Protein 2VD3 (pdb70)

CATH classification: 3.40.190.10 (+2 more: 3.40.190.10, 3.30.70.120)

Structure (mmCIF, N/CA/C/O backbone):
data_2VD3
#
_entry.id   2VD3
#
_cell.length_a   112.103
_cell.length_b   112.103
_cell.length_c   247.622
_cell.angle_alpha   90.00
_cell.angle_beta   90.00
_cell.angle_gamma   120.00
#
_symmetry.space_group_name_H-M   'H 3 2'
#
loop_
_entity.id
_entity.type
_entity.pdbx_description
1 polymer 'ATP PHOSPHORIBOSYLTRANSFERASE'
2 non-polymer HISTIDINE
3 non-polymer 'CHLORIDE ION'
4 non-polymer IMIDAZOLE
5 non-polymer 'MAGNESIUM ION'
6 non-polymer (4S)-2-METHYL-2,4-PENTANEDIOL
7 non-polymer (4R)-2-METHYLPENTANE-2,4-DIOL
8 water water
#
loop_
_atom_site.group_PDB
_atom_site.id
_atom_site.type_symbol
_atom_site.label_atom_id
_atom_site.label_alt_id
_atom_site.label_comp_id
_atom_site.label_asym_id
_atom_site.label_entity_id
_atom_site.label_seq_id
_atom_site.pdbx_PDB_ins_code
_atom_site.Cartn_x
_atom_site.Cartn_y
_atom_site.Cartn_z
_atom_site.occupancy
_atom_site.B_iso_or_equiv
_atom_site.auth_seq_id
_atom_site.auth_comp_id
_atom_site.auth_asym_id
_atom_site.auth_atom_id
_atom_site.pdbx_PDB_model_num
ATOM 1 N N . ALA A 1 1 ? 61.678 60.867 87.393 1.00 60.84 -1 ALA A N 1
ATOM 2 C CA . ALA A 1 1 ? 62.079 61.437 88.714 1.00 60.66 -1 ALA A CA 1
ATOM 3 C C . ALA A 1 1 ? 61.111 62.521 89.198 1.00 60.48 -1 ALA A C 1
ATOM 4 O O . ALA A 1 1 ? 60.428 62.341 90.219 1.00 60.57 -1 ALA A O 1
ATOM 6 N N . VAL A 1 2 ? 61.069 63.638 88.461 1.00 59.81 0 VAL A N 1
ATOM 7 C CA . VAL A 1 2 ? 60.326 64.850 88.844 1.00 59.12 0 VAL A CA 1
ATOM 8 C C . VAL A 1 2 ? 59.635 65.447 87.599 1.00 58.57 0 VAL A C 1
ATOM 9 O O . VAL A 1 2 ? 60.239 65.485 86.521 1.00 58.46 0 VAL A O 1
ATOM 13 N N . PRO A 1 3 ? 58.372 65.913 87.739 1.00 57.88 1 PRO A N 1
ATOM 14 C CA . PRO A 1 3 ? 57.604 66.301 86.557 1.00 57.18 1 PRO A CA 1
ATOM 15 C C . PRO A 1 3 ? 57.731 67.763 86.136 1.00 56.40 1 PRO A C 1
ATOM 16 O O . PRO A 1 3 ? 57.722 68.673 86.975 1.00 56.20 1 PRO A O 1
ATOM 20 N N . LYS A 1 4 ? 57.841 67.962 84.825 1.00 55.54 2 LYS A N 1
ATOM 21 C CA . LYS A 1 4 ? 57.816 69.282 84.210 1.00 54.61 2 LYS A CA 1
ATOM 22 C C . LYS A 1 4 ? 56.425 69.583 83.669 1.00 53.59 2 LYS A C 1
ATOM 23 O O . LYS A 1 4 ? 55.716 68.681 83.214 1.00 53.45 2 LYS A O 1
ATOM 29 N N . ILE A 1 5 ? 56.036 70.852 83.712 1.00 52.40 3 ILE A N 1
ATOM 30 C CA . ILE A 1 5 ? 54.820 71.276 83.027 1.00 51.19 3 ILE A CA 1
ATOM 31 C C . ILE A 1 5 ? 55.069 72.336 81.962 1.00 50.58 3 ILE A C 1
ATOM 32 O O . ILE A 1 5 ? 55.998 73.142 82.058 1.00 50.21 3 ILE A O 1
ATOM 37 N N . ARG A 1 6 ? 54.222 72.307 80.943 1.00 49.65 4 ARG A N 1
ATOM 38 C CA . ARG A 1 6 ? 54.270 73.260 79.863 1.00 48.99 4 ARG A CA 1
ATOM 39 C C . ARG A 1 6 ? 52.953 74.016 79.870 1.00 48.35 4 ARG A C 1
ATOM 40 O O . ARG A 1 6 ? 51.880 73.411 79.816 1.00 48.19 4 ARG A O 1
ATOM 48 N N . ILE A 1 7 ? 53.042 75.338 79.974 1.00 47.90 5 ILE A N 1
ATOM 49 C CA . ILE A 1 7 ? 51.866 76.208 79.884 1.00 47.43 5 ILE A CA 1
ATOM 50 C C . ILE A 1 7 ? 51.819 76.995 78.568 1.00 47.13 5 ILE A C 1
ATOM 51 O O . ILE A 1 7 ? 52.796 77.654 78.170 1.00 47.14 5 ILE A O 1
ATOM 56 N N . ALA A 1 8 ? 50.669 76.903 77.909 1.00 46.49 6 ALA A N 1
ATOM 57 C CA . ALA A 1 8 ? 50.419 77.574 76.652 1.00 46.25 6 ALA A CA 1
ATOM 58 C C . ALA A 1 8 ? 49.966 79.002 76.915 1.00 46.18 6 ALA A C 1
ATOM 59 O O . ALA A 1 8 ? 48.970 79.240 77.592 1.00 46.04 6 ALA A O 1
ATOM 61 N N . VAL A 1 9 ? 50.717 79.954 76.386 1.00 46.45 7 VAL A N 1
ATOM 62 C CA . VAL A 1 9 ? 50.452 81.370 76.629 1.00 46.75 7 VAL A CA 1
ATOM 63 C C . VAL A 1 9 ? 50.311 82.051 75.279 1.00 46.88 7 VAL A C 1
ATOM 64 O O . VAL A 1 9 ? 51.106 81.794 74.377 1.00 46.86 7 VAL A O 1
ATOM 68 N N . PRO A 1 10 ? 49.267 82.881 75.113 1.00 47.52 8 PRO A N 1
ATOM 69 C CA . PRO A 1 10 ? 49.076 83.577 73.838 1.00 47.99 8 PRO A CA 1
ATOM 70 C C . PRO A 1 10 ? 50.291 84.392 73.431 1.00 48.75 8 PRO A C 1
ATOM 71 O O . PRO A 1 10 ? 50.951 84.998 74.286 1.00 48.75 8 PRO A O 1
ATOM 75 N N . SER A 1 11 ? 50.582 84.373 72.131 1.00 49.71 9 SER A N 1
ATOM 76 C CA . SER A 1 11 ? 51.770 85.008 71.556 1.00 50.54 9 SER A CA 1
ATOM 77 C C . SER A 1 11 ? 51.497 86.414 71.051 1.00 51.36 9 SER A C 1
ATOM 78 O O . SER A 1 11 ? 52.381 87.272 71.084 1.00 51.65 9 SER A O 1
ATOM 81 N N . LYS A 1 12 ? 50.279 86.644 70.571 1.00 52.20 10 LYS A N 1
ATOM 82 C CA . LYS A 1 12 ? 49.874 87.971 70.107 1.00 53.13 10 LYS A CA 1
ATOM 83 C C . LYS A 1 12 ? 48.478 88.307 70.622 1.00 53.62 10 LYS A C 1
ATOM 84 O O . LYS A 1 12 ? 47.793 87.446 71.172 1.00 53.89 10 LYS A O 1
ATOM 94 N N . GLY A 1 13 ? 48.071 89.562 70.461 1.00 54.20 11 GLY A N 1
ATOM 95 C CA . GLY A 1 13 ? 46.747 90.004 70.889 1.00 54.72 11 GLY A CA 1
ATOM 96 C C . GLY A 1 13 ? 46.683 90.461 72.338 1.00 55.19 11 GLY A C 1
ATOM 97 O O . GLY A 1 13 ? 47.698 90.477 73.060 1.00 55.15 11 GLY A O 1
ATOM 98 N N . ARG A 1 14 ? 45.467 90.809 72.760 1.00 55.30 12 ARG A N 1
ATOM 99 C CA . ARG A 1 14 ? 45.228 91.469 74.044 1.00 55.35 12 ARG A CA 1
ATOM 100 C C . ARG A 1 14 ? 45.538 90.613 75.266 1.00 54.88 12 ARG A C 1
ATOM 101 O O . ARG A 1 14 ? 45.963 91.134 76.294 1.00 54.92 12 ARG A O 1
ATOM 109 N N . ILE A 1 15 ? 45.327 89.303 75.137 1.00 54.27 13 ILE A N 1
ATOM 110 C CA . ILE A 1 15 ? 45.533 88.358 76.224 1.00 53.44 13 ILE A CA 1
ATOM 111 C C . ILE A 1 15 ? 47.022 88.176 76.568 1.00 52.95 13 ILE A C 1
ATOM 112 O O . ILE A 1 15 ? 47.366 87.863 77.717 1.00 52.96 13 ILE A O 1
ATOM 117 N N . SER A 1 16 ? 47.895 88.381 75.580 1.00 52.02 14 SER A N 1
ATOM 118 C CA . SER A 1 16 ? 49.298 87.958 75.675 1.00 50.97 14 SER A CA 1
ATOM 119 C C . SER A 1 16 ? 50.095 88.593 76.818 1.00 50.38 14 SER A C 1
ATOM 120 O O . SER A 1 16 ? 50.486 87.894 77.751 1.00 49.81 14 SER A O 1
ATOM 123 N N . GLU A 1 17 ? 50.320 89.907 76.737 1.00 49.80 15 GLU A N 1
ATOM 124 C CA . GLU A 1 17 ? 51.095 90.652 77.736 1.00 49.58 15 GLU A CA 1
ATOM 125 C C . GLU A 1 17 ? 50.617 90.518 79.196 1.00 48.73 15 GLU A C 1
ATOM 126 O O . GLU A 1 17 ? 51.443 90.296 80.084 1.00 48.87 15 GLU A O 1
ATOM 132 N N . PRO A 1 18 ? 49.300 90.663 79.456 1.00 47.99 16 PRO A N 1
ATOM 133 C CA . PRO A 1 18 ? 48.844 90.481 80.840 1.00 47.68 16 PRO A CA 1
ATOM 134 C C . PRO A 1 18 ? 49.096 89.070 81.403 1.00 47.35 16 PRO A C 1
ATOM 135 O O . PRO A 1 18 ? 49.342 88.927 82.607 1.00 46.88 16 PRO A O 1
ATOM 139 N N . ALA A 1 19 ? 49.024 88.055 80.540 1.00 47.21 17 ALA A N 1
ATOM 140 C CA . ALA A 1 19 ? 49.348 86.670 80.903 1.00 47.07 17 ALA A CA 1
ATOM 141 C C . ALA A 1 19 ? 50.826 86.531 81.293 1.00 47.09 17 ALA A C 1
ATOM 142 O O . ALA A 1 19 ? 51.162 85.860 82.265 1.00 46.89 17 ALA A O 1
ATOM 144 N N . ILE A 1 20 ? 51.699 87.195 80.544 1.00 47.29 18 ILE A N 1
ATOM 145 C CA . ILE A 1 20 ? 53.118 87.219 80.859 1.00 47.42 18 ILE A CA 1
ATOM 146 C C . ILE A 1 20 ? 53.357 87.942 82.193 1.00 47.79 18 ILE A C 1
ATOM 147 O O . ILE A 1 2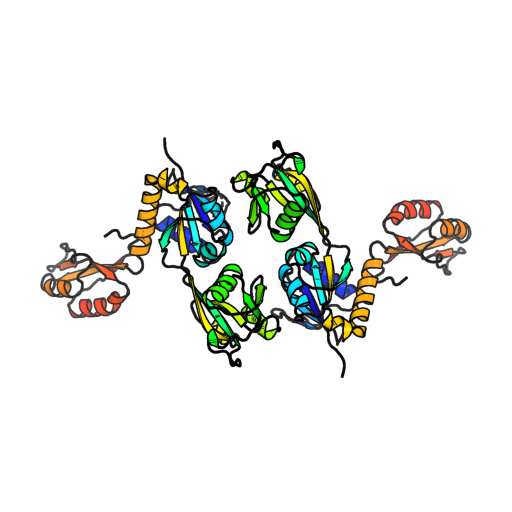0 ? 54.104 87.437 83.049 1.00 47.62 18 ILE A O 1
ATOM 152 N N . ARG A 1 21 ? 52.689 89.090 82.383 1.00 47.91 19 ARG A N 1
ATOM 153 C CA . ARG A 1 21 ? 52.778 89.865 83.642 1.00 47.97 19 ARG A CA 1
ATOM 154 C C . ARG A 1 21 ? 52.265 89.108 84.869 1.00 47.42 19 ARG A C 1
ATOM 155 O O . ARG A 1 21 ? 52.848 89.196 85.949 1.00 47.34 19 ARG A O 1
ATOM 163 N N . LEU A 1 22 ? 51.176 88.365 84.692 1.00 47.36 20 LEU A N 1
ATOM 164 C CA . LEU A 1 22 ? 50.591 87.563 85.767 1.00 47.14 20 LEU A CA 1
ATOM 165 C C . LEU A 1 22 ? 51.539 86.451 86.240 1.00 47.07 20 LEU A C 1
ATOM 166 O O . LEU A 1 22 ? 51.761 86.292 87.442 1.00 47.12 20 LEU A O 1
ATOM 171 N N . LEU A 1 23 ? 52.105 85.703 85.296 1.00 46.79 21 LEU A N 1
ATOM 172 C CA . LEU A 1 23 ? 53.105 84.683 85.619 1.00 46.93 21 LEU A CA 1
ATOM 173 C C . LEU A 1 23 ? 54.318 85.292 86.347 1.00 47.03 21 LEU A C 1
ATOM 174 O O . LEU A 1 23 ? 54.792 84.747 87.347 1.00 46.96 21 LEU A O 1
ATOM 179 N N . GLU A 1 24 ? 54.804 86.423 85.833 1.00 46.93 22 GLU A N 1
ATOM 180 C CA . GLU A 1 24 ? 55.836 87.210 86.486 1.00 46.85 22 GLU A CA 1
ATOM 181 C C . GLU A 1 24 ? 55.482 87.478 87.954 1.00 46.43 22 GLU A C 1
ATOM 182 O O . GLU A 1 24 ? 56.273 87.178 88.851 1.00 46.23 22 GLU A O 1
ATOM 188 N N . ASN A 1 25 ? 54.286 88.010 88.194 1.00 45.79 23 ASN A N 1
ATOM 189 C CA . ASN A 1 25 ? 53.848 88.301 89.557 1.00 45.62 23 ASN A CA 1
ATOM 190 C C . ASN A 1 25 ? 53.636 87.061 90.437 1.00 45.66 23 ASN A C 1
ATOM 191 O O . ASN A 1 25 ? 53.682 87.149 91.673 1.00 45.67 23 ASN A O 1
ATOM 196 N N . ALA A 1 26 ? 53.414 85.916 89.789 1.00 45.44 24 ALA A N 1
ATOM 197 C CA . ALA A 1 26 ? 53.181 84.636 90.463 1.00 45.38 24 ALA A CA 1
ATOM 198 C C . ALA A 1 26 ? 54.490 83.922 90.829 1.00 45.41 24 ALA A C 1
ATOM 199 O O . ALA A 1 26 ? 54.469 82.830 91.400 1.00 45.20 24 ALA A O 1
ATOM 201 N N . GLY A 1 27 ? 55.615 84.544 90.488 1.00 45.52 25 GLY A N 1
ATOM 202 C CA . GLY A 1 27 ? 56.940 83.962 90.706 1.00 46.03 25 GLY A CA 1
ATOM 203 C C . GLY A 1 27 ? 57.423 83.069 89.573 1.00 46.35 25 GLY A C 1
ATOM 204 O O . GLY A 1 27 ? 58.428 82.366 89.713 1.00 46.28 25 GLY A O 1
ATOM 205 N N . VAL A 1 28 ? 56.705 83.110 88.449 1.00 46.56 26 VAL A N 1
ATOM 206 C CA . VAL A 1 28 ? 56.968 82.238 87.308 1.00 46.82 26 VAL A CA 1
ATOM 207 C C . VAL A 1 28 ? 57.189 83.072 86.047 1.00 46.82 26 VAL A C 1
ATOM 208 O O . VAL A 1 28 ? 56.671 82.758 84.978 1.00 46.94 26 VAL A O 1
ATOM 212 N N . GLY A 1 29 ? 57.970 84.140 86.178 1.00 47.09 27 GLY A N 1
ATOM 213 C CA . GLY A 1 29 ? 58.299 84.987 85.037 1.00 47.25 27 GLY A CA 1
ATOM 214 C C . GLY A 1 29 ? 59.141 84.253 84.007 1.00 47.57 27 GLY A C 1
ATOM 215 O O . GLY A 1 29 ? 59.841 83.294 84.335 1.00 47.45 27 GLY A O 1
ATOM 216 N N . LEU A 1 30 ? 59.070 84.710 82.761 1.00 48.03 28 LEU A N 1
ATOM 217 C CA . LEU A 1 30 ? 59.859 84.145 81.671 1.00 48.78 28 LEU A CA 1
ATOM 218 C C . LEU A 1 30 ? 61.349 84.307 81.947 1.00 49.41 28 LEU A C 1
ATOM 219 O O . LEU A 1 30 ? 61.798 85.386 82.341 1.00 49.72 28 LEU A O 1
ATOM 224 N N . LYS A 1 31 ? 62.105 83.232 81.742 1.00 50.24 29 LYS A N 1
ATOM 225 C CA . LYS A 1 31 ? 63.532 83.216 82.067 1.00 51.17 29 LYS A CA 1
ATOM 226 C C . LYS A 1 31 ? 64.405 82.982 80.850 1.00 51.79 29 LYS A C 1
ATOM 227 O O . LYS A 1 31 ? 64.371 81.900 80.252 1.00 51.85 29 LYS A O 1
ATOM 233 N N . ASP A 1 32 ? 65.197 83.998 80.506 1.00 52.76 30 ASP A N 1
ATOM 234 C CA . ASP A 1 32 ? 66.228 83.908 79.456 1.00 53.52 30 ASP A CA 1
ATOM 235 C C . ASP A 1 32 ? 65.632 83.613 78.079 1.00 54.21 30 ASP A C 1
ATOM 236 O O . ASP A 1 32 ? 66.199 82.850 77.289 1.00 54.14 30 ASP A O 1
ATOM 241 N N . THR A 1 33 ? 64.482 84.232 77.813 1.00 55.16 31 THR A N 1
ATOM 242 C CA . THR A 1 33 ? 63.715 83.995 76.593 1.00 55.88 31 THR A CA 1
ATOM 243 C C . THR A 1 33 ? 64.430 84.555 75.375 1.00 56.32 31 THR A C 1
ATOM 244 O O . THR A 1 33 ? 64.465 85.771 75.174 1.00 56.49 31 THR A O 1
ATOM 248 N N . VAL A 1 34 ? 65.002 83.655 74.578 1.00 56.93 32 VAL A N 1
ATOM 249 C CA . VAL A 1 34 ? 65.592 84.008 73.293 1.00 57.46 32 VAL A CA 1
ATOM 250 C C . VAL A 1 34 ? 64.465 84.271 72.298 1.00 57.98 32 VAL A C 1
ATOM 251 O O . VAL A 1 34 ? 63.426 83.605 72.325 1.00 58.17 32 VAL A O 1
ATOM 255 N N . ASN A 1 35 ? 64.663 85.269 71.443 1.00 58.53 33 ASN A N 1
ATOM 256 C CA . ASN A 1 35 ? 63.710 85.574 70.380 1.00 58.91 33 ASN A CA 1
ATOM 257 C C . ASN A 1 35 ? 63.820 84.554 69.246 1.00 58.95 33 ASN A C 1
ATOM 258 O O . ASN A 1 35 ? 64.906 84.020 68.991 1.00 59.01 33 ASN A O 1
ATOM 263 N N . ARG A 1 36 ? 62.693 84.299 68.578 1.00 58.93 34 ARG A N 1
ATOM 264 C CA . ARG A 1 36 ? 62.558 83.231 67.574 1.00 58.87 34 ARG A CA 1
ATOM 265 C C . ARG A 1 36 ? 62.322 81.887 68.259 1.00 58.77 34 ARG A C 1
ATOM 266 O O . ARG A 1 36 ? 62.372 80.834 67.621 1.00 58.97 34 ARG A O 1
ATOM 274 N N . LYS A 1 37 ? 62.068 81.928 69.563 1.00 58.52 35 LYS A N 1
ATOM 275 C CA . LYS A 1 37 ? 61.836 80.718 70.332 1.00 58.00 35 LYS A CA 1
ATOM 276 C C . LYS A 1 37 ? 60.349 80.520 70.586 1.00 57.63 35 LYS A C 1
ATOM 277 O O . LYS A 1 37 ? 59.644 81.444 71.012 1.00 57.97 35 LYS A O 1
ATOM 279 N N . LEU A 1 38 ? 59.880 79.311 70.300 1.00 56.91 36 LEU A N 1
ATOM 280 C CA . LEU A 1 38 ? 58.488 78.945 70.506 1.00 56.03 36 LEU A CA 1
ATOM 281 C C . LEU A 1 38 ? 58.286 78.485 71.950 1.00 55.37 36 LEU A C 1
ATOM 282 O O . LEU A 1 38 ? 57.162 78.501 72.473 1.00 55.16 36 LEU A O 1
ATOM 287 N N . PHE A 1 39 ? 59.382 78.064 72.581 1.00 54.38 37 PHE A N 1
ATOM 288 C CA . PHE A 1 39 ? 59.386 77.690 73.995 1.00 53.38 37 PHE A CA 1
ATOM 289 C C . PHE A 1 39 ? 60.300 78.613 74.787 1.00 52.57 37 PHE A C 1
ATOM 290 O O . PHE A 1 39 ? 61.228 79.203 74.233 1.00 52.31 37 PHE A O 1
ATOM 298 N N . SER A 1 40 ? 60.023 78.735 76.083 1.00 51.66 38 SER A N 1
ATOM 299 C CA . SER A 1 40 ? 60.844 79.535 76.986 1.00 50.55 38 SER A CA 1
ATOM 300 C C . SER A 1 40 ? 60.847 78.926 78.373 1.00 50.09 38 SER A C 1
ATOM 301 O O . SER A 1 40 ? 59.816 78.452 78.849 1.00 49.87 38 SER A O 1
ATOM 304 N N . LYS A 1 41 ? 62.005 78.950 79.024 1.00 49.39 39 LYS A N 1
ATOM 305 C CA . LYS A 1 41 ? 62.075 78.618 80.444 1.00 48.90 39 LYS A CA 1
ATOM 306 C C . LYS A 1 41 ? 61.417 79.727 81.283 1.00 48.31 39 LYS A C 1
ATOM 307 O O . LYS A 1 41 ? 61.196 80.846 80.800 1.00 47.73 39 LYS A O 1
ATOM 313 N N . THR A 1 42 ? 61.087 79.396 82.529 1.00 47.92 40 THR A N 1
ATOM 314 C CA . THR A 1 42 ? 60.554 80.365 83.482 1.00 47.66 40 THR A CA 1
ATOM 315 C C . THR A 1 42 ? 61.439 80.375 84.720 1.00 47.71 40 THR A C 1
ATOM 316 O O . THR A 1 42 ? 62.416 79.621 84.787 1.00 47.81 40 THR A O 1
ATOM 320 N N . GLN A 1 43 ? 61.100 81.217 85.698 1.00 47.66 41 GLN A N 1
ATOM 321 C CA . GLN A 1 43 ? 61.866 81.297 86.953 1.00 47.31 41 GLN A CA 1
ATOM 322 C C . GLN A 1 43 ? 61.768 80.018 87.781 1.00 47.13 41 GLN A C 1
ATOM 323 O O . GLN A 1 43 ? 62.599 79.779 88.659 1.00 47.40 41 GLN A O 1
ATOM 329 N N . HIS A 1 44 ? 60.765 79.194 87.487 1.00 47.00 42 HIS A N 1
ATOM 330 C CA . HIS A 1 44 ? 60.605 77.890 88.125 1.00 46.91 42 HIS A CA 1
ATOM 331 C C . HIS A 1 44 ? 61.181 76.790 87.228 1.00 46.91 42 HIS A C 1
ATOM 332 O O . HIS A 1 44 ? 60.802 76.675 86.068 1.00 46.89 42 HIS A O 1
ATOM 339 N N . PRO A 1 45 ? 62.122 75.988 87.755 1.00 47.24 43 PRO A N 1
ATOM 340 C CA . PRO A 1 45 ? 62.808 74.965 86.945 1.00 47.53 43 PRO A CA 1
ATOM 341 C C . PRO A 1 45 ? 61.904 73.877 86.348 1.00 47.89 43 PRO A C 1
ATOM 342 O O . PRO A 1 45 ? 62.335 73.148 85.455 1.00 48.04 43 PRO A O 1
ATOM 346 N N . GLN A 1 46 ? 60.671 73.769 86.832 1.00 48.28 44 GLN A N 1
ATOM 347 C CA . GLN A 1 46 ? 59.750 72.743 86.350 1.00 48.71 44 GLN A CA 1
ATOM 348 C C . GLN A 1 46 ? 58.653 73.321 85.445 1.00 48.73 44 GLN A C 1
ATOM 349 O O . GLN A 1 46 ? 57.761 72.593 84.998 1.00 48.91 44 GLN A O 1
ATOM 355 N N . ILE A 1 47 ? 58.699 74.623 85.189 1.00 48.35 45 ILE A N 1
ATOM 356 C CA . ILE A 1 47 ? 57.677 75.236 84.363 1.00 48.34 45 ILE A CA 1
ATOM 357 C C . ILE A 1 47 ? 58.271 75.853 83.108 1.00 48.29 45 ILE A C 1
ATOM 358 O O . ILE A 1 47 ? 59.140 76.722 83.186 1.00 48.57 45 ILE A O 1
ATOM 363 N N . GLU A 1 48 ? 57.796 75.400 81.953 1.00 48.14 46 GLU A N 1
ATOM 364 C CA . GLU A 1 48 ? 58.130 76.057 80.697 1.00 48.11 46 GLU A CA 1
ATOM 365 C C . GLU A 1 48 ? 56.889 76.673 80.032 1.00 47.66 46 GLU A C 1
ATOM 366 O O . GLU A 1 48 ? 55.741 76.322 80.348 1.00 47.47 46 GLU A O 1
ATOM 372 N N . VAL A 1 49 ? 57.139 77.605 79.120 1.00 47.01 47 VAL A N 1
ATOM 373 C CA . VAL A 1 49 ? 56.075 78.308 78.428 1.00 46.51 47 VAL A CA 1
ATOM 374 C C . VAL A 1 49 ? 56.157 77.992 76.949 1.00 46.79 47 VAL A C 1
ATOM 375 O O . VAL A 1 49 ? 57.240 78.057 76.352 1.00 46.66 47 VAL A O 1
ATOM 379 N N . MET A 1 50 ? 55.017 77.599 76.382 1.00 46.90 48 MET A N 1
ATOM 380 C CA . MET A 1 50 ? 54.877 77.488 74.940 1.00 47.57 48 MET A CA 1
ATOM 381 C C . MET A 1 50 ? 54.043 78.639 74.389 1.00 47.24 48 MET A C 1
ATOM 382 O O . MET A 1 50 ? 52.877 78.805 74.758 1.00 47.74 48 MET A O 1
ATOM 387 N N . PHE A 1 51 ? 54.641 79.419 73.498 1.00 46.79 49 PHE A N 1
ATOM 388 C CA . PHE A 1 51 ? 53.924 80.477 72.809 1.00 46.38 49 PHE A CA 1
ATOM 389 C C . PHE A 1 51 ? 53.044 79.929 71.688 1.00 46.18 49 PHE A C 1
ATOM 390 O O . PHE A 1 51 ? 53.524 79.405 70.689 1.00 46.14 49 PHE A O 1
ATOM 398 N N . SER A 1 52 ? 51.742 80.072 71.879 1.00 45.97 50 SER A N 1
ATOM 399 C CA . SER A 1 52 ? 50.755 79.536 70.981 1.00 45.85 50 SER A CA 1
ATOM 400 C C . SER A 1 52 ? 49.767 80.631 70.663 1.00 45.69 50 SER A C 1
ATOM 401 O O . SER A 1 52 ? 49.546 81.504 71.494 1.00 46.42 50 SER A O 1
ATOM 404 N N . ARG A 1 53 ? 49.176 80.600 69.471 1.00 45.18 51 ARG A N 1
ATOM 405 C CA . ARG A 1 53 ? 48.053 81.481 69.162 1.00 44.50 51 ARG A CA 1
ATOM 406 C C . ARG A 1 53 ? 46.833 81.126 70.007 1.00 44.01 51 ARG A C 1
ATOM 407 O O . ARG A 1 53 ? 46.546 79.946 70.253 1.00 43.76 51 ARG A O 1
ATOM 415 N N . ALA A 1 54 ? 46.130 82.163 70.455 1.00 43.19 52 ALA A N 1
ATOM 416 C CA . ALA A 1 54 ? 45.055 82.033 71.438 1.00 42.70 52 ALA A CA 1
ATOM 417 C C . ALA A 1 54 ? 43.928 81.070 71.057 1.00 42.36 52 ALA A C 1
ATOM 418 O O . ALA A 1 54 ? 43.359 80.420 71.928 1.00 42.65 52 ALA A O 1
ATOM 420 N N . ALA A 1 55 ? 43.599 80.984 69.772 1.00 41.79 53 ALA A N 1
ATOM 421 C CA . ALA A 1 55 ? 42.509 80.121 69.332 1.00 41.62 53 ALA A CA 1
ATOM 422 C C . ALA A 1 55 ? 42.915 78.647 69.304 1.00 41.68 53 ALA A C 1
ATOM 423 O O . ALA A 1 55 ? 42.054 77.767 69.251 1.00 41.70 53 ALA A O 1
ATOM 425 N N . ASP A 1 56 ? 44.219 78.389 69.347 1.00 41.64 54 ASP A N 1
ATOM 426 C CA . ASP A 1 56 ? 44.755 77.030 69.303 1.00 42.10 54 ASP A CA 1
ATOM 427 C C . ASP A 1 56 ? 44.985 76.458 70.699 1.00 42.39 54 ASP A C 1
ATOM 428 O O . ASP A 1 56 ? 45.125 75.250 70.872 1.00 43.07 54 ASP A O 1
ATOM 433 N N . ILE A 1 57 ? 45.032 77.329 71.701 1.00 42.65 55 ILE A N 1
ATOM 434 C CA . ILE A 1 57 ? 45.288 76.892 73.073 1.00 42.60 55 ILE A CA 1
ATOM 435 C C . ILE A 1 57 ? 44.256 75.886 73.650 1.00 42.92 55 ILE A C 1
ATOM 436 O O . ILE A 1 57 ? 44.643 74.926 74.310 1.00 43.09 55 ILE A O 1
ATOM 441 N N . PRO A 1 58 ? 42.948 76.098 73.422 1.00 43.11 56 PRO A N 1
ATOM 442 C CA . PRO A 1 58 ? 42.036 75.057 73.898 1.00 43.21 56 PRO A CA 1
ATOM 443 C C . PRO A 1 58 ? 42.420 73.638 73.422 1.00 43.63 56 PRO A C 1
ATOM 444 O O . PRO A 1 58 ? 42.532 72.731 74.244 1.00 43.42 56 PRO A O 1
ATOM 448 N N . GLU A 1 59 ? 42.656 73.469 72.120 1.00 44.27 57 GLU A N 1
ATOM 449 C CA . GLU A 1 59 ? 43.065 72.179 71.557 1.00 44.95 57 GLU A CA 1
ATOM 450 C C . GLU A 1 59 ? 44.424 71.654 72.050 1.00 44.67 57 GLU A C 1
ATOM 451 O O . GLU A 1 59 ? 44.529 70.475 72.392 1.00 44.52 57 GLU A O 1
ATOM 457 N N . PHE A 1 60 ? 45.446 72.516 72.093 1.00 44.15 58 PHE A N 1
ATOM 458 C CA . PHE A 1 60 ? 46.754 72.110 72.609 1.00 43.96 58 PHE A CA 1
ATOM 459 C C . PHE A 1 60 ? 46.640 71.548 74.021 1.00 43.95 58 PHE A C 1
ATOM 460 O O . PHE A 1 60 ? 47.329 70.572 74.379 1.00 44.04 58 PHE A O 1
ATOM 468 N N . VAL A 1 61 ? 45.775 72.166 74.819 1.00 43.63 59 VAL A N 1
ATOM 469 C CA . VAL A 1 61 ? 45.547 71.729 76.186 1.00 43.94 59 VAL A CA 1
ATOM 470 C C . VAL A 1 61 ? 44.666 70.484 76.232 1.00 44.34 59 VAL A C 1
ATOM 471 O O . VAL A 1 61 ? 44.911 69.582 77.030 1.00 44.59 59 VAL A O 1
ATOM 475 N N . ALA A 1 62 ? 43.659 70.414 75.366 1.00 44.84 60 ALA A N 1
ATOM 476 C CA . ALA A 1 62 ? 42.771 69.242 75.328 1.00 45.24 60 ALA A CA 1
ATOM 477 C C . ALA A 1 62 ? 43.550 67.979 74.960 1.00 45.56 60 ALA A C 1
ATOM 478 O O . ALA A 1 62 ? 43.302 66.908 75.509 1.00 45.02 60 ALA A O 1
ATOM 480 N N . ASP A 1 63 ? 44.509 68.137 74.049 1.00 46.25 61 ASP A N 1
ATOM 481 C CA . ASP A 1 63 ? 45.252 67.019 73.485 1.00 47.17 61 ASP A CA 1
ATOM 482 C C . ASP A 1 63 ? 46.466 66.620 74.305 1.00 47.05 61 ASP A C 1
ATOM 483 O O . ASP A 1 63 ? 46.909 65.483 74.243 1.00 47.33 61 ASP A O 1
ATOM 488 N N . GLY A 1 64 ? 46.997 67.559 75.072 1.00 47.14 62 GLY A N 1
ATOM 489 C CA . GLY A 1 64 ? 48.112 67.279 75.951 1.00 47.17 62 GLY A CA 1
ATOM 490 C C . GLY A 1 64 ? 49.436 67.784 75.421 1.00 47.43 62 GLY A C 1
ATOM 491 O O . GLY A 1 64 ? 50.487 67.447 75.965 1.00 47.67 62 GLY A O 1
ATOM 492 N N . ALA A 1 65 ? 49.395 68.587 74.358 1.00 47.28 63 ALA A N 1
ATOM 493 C CA . ALA A 1 65 ? 50.591 69.271 73.866 1.00 46.90 63 ALA A CA 1
ATOM 494 C C . ALA A 1 65 ? 51.052 70.310 74.885 1.00 46.68 63 ALA A C 1
ATOM 495 O O . ALA A 1 65 ? 52.238 70.640 74.955 1.00 47.27 63 ALA A O 1
ATOM 497 N N . ALA A 1 66 ? 50.095 70.828 75.650 1.00 46.16 64 ALA A N 1
ATOM 498 C CA . ALA A 1 66 ? 50.343 71.689 76.810 1.00 45.65 64 ALA A CA 1
ATOM 499 C C . ALA A 1 66 ? 49.541 71.148 77.995 1.00 45.35 64 ALA A C 1
ATOM 500 O O . ALA A 1 66 ? 48.388 70.739 77.842 1.00 45.22 64 ALA A O 1
ATOM 502 N N . ASP A 1 67 ? 50.148 71.160 79.175 1.00 45.10 65 ASP A N 1
ATOM 503 C CA . ASP A 1 67 ? 49.466 70.746 80.399 1.00 44.81 65 ASP A CA 1
ATOM 504 C C . ASP A 1 67 ? 48.432 71.761 80.836 1.00 44.40 65 ASP A C 1
ATOM 505 O O . ASP A 1 67 ? 47.376 71.397 81.354 1.00 44.18 65 ASP A O 1
ATOM 510 N N . LEU A 1 68 ? 48.764 73.031 80.634 1.00 44.34 66 LEU A N 1
ATOM 511 C CA . LEU A 1 68 ? 47.934 74.151 81.050 1.00 44.55 66 LEU A CA 1
ATOM 512 C C . LEU A 1 68 ? 47.943 75.193 79.947 1.00 44.93 66 LEU A C 1
ATOM 513 O O . LEU A 1 68 ? 48.864 75.231 79.117 1.00 45.02 66 LEU A O 1
ATOM 518 N N . GLY A 1 69 ? 46.911 76.036 79.931 1.00 45.03 67 GLY A N 1
ATOM 519 C CA . GLY A 1 69 ? 46.823 77.123 78.970 1.00 44.73 67 GLY A CA 1
ATOM 520 C C . GLY A 1 69 ? 46.177 78.337 79.587 1.00 44.78 67 GLY A C 1
ATOM 521 O O . GLY A 1 69 ? 45.469 78.230 80.581 1.00 45.36 67 GLY A O 1
ATOM 522 N N . ILE A 1 70 ? 46.450 79.499 79.016 1.00 44.95 68 ILE A N 1
ATOM 523 C CA . ILE A 1 70 ? 45.793 80.729 79.418 1.00 44.82 68 ILE A CA 1
ATOM 524 C C . ILE A 1 70 ? 45.168 81.225 78.142 1.00 44.96 68 ILE A C 1
ATOM 525 O O . ILE A 1 70 ? 45.882 81.541 77.198 1.00 45.15 68 ILE A O 1
ATOM 530 N N . THR A 1 71 ? 43.841 81.250 78.083 1.00 44.96 69 THR A N 1
ATOM 531 C CA . THR A 1 71 ? 43.152 81.751 76.892 1.00 44.89 69 THR A CA 1
ATOM 532 C C . THR A 1 71 ? 41.741 82.225 77.220 1.00 44.98 69 THR A C 1
ATOM 533 O O . THR A 1 71 ? 41.306 82.142 78.371 1.00 45.21 69 THR A O 1
ATOM 537 N N . GLY A 1 72 ? 41.041 82.730 76.209 1.00 44.89 70 GLY A N 1
ATOM 538 C CA . GLY A 1 72 ? 39.728 83.324 76.401 1.00 45.02 70 GLY A CA 1
ATOM 539 C C . GLY A 1 72 ? 38.658 82.265 76.426 1.00 45.10 70 GLY A C 1
ATOM 540 O O . GLY A 1 72 ? 38.750 81.279 75.708 1.00 45.37 70 GLY A O 1
ATOM 541 N N . TYR A 1 73 ? 37.642 82.477 77.262 1.00 45.28 71 TYR A N 1
ATOM 542 C CA . TYR A 1 73 ? 36.516 81.555 77.409 1.00 44.49 71 TYR A CA 1
ATOM 543 C C . TYR A 1 73 ? 35.754 81.381 76.098 1.00 44.29 71 TYR A C 1
ATOM 544 O O . TYR A 1 73 ? 35.320 80.279 75.775 1.00 44.46 71 TYR A O 1
ATOM 553 N N . ASP A 1 74 ? 35.596 82.469 75.342 1.00 43.95 72 ASP A N 1
ATOM 554 C CA . ASP A 1 74 ? 34.946 82.398 74.037 1.00 43.30 72 ASP A CA 1
ATOM 555 C C . ASP A 1 74 ? 35.608 81.370 73.120 1.00 42.93 72 ASP A C 1
ATOM 556 O O . ASP A 1 74 ? 34.929 80.590 72.452 1.00 43.09 72 ASP A O 1
ATOM 561 N N . LEU A 1 75 ? 36.934 81.366 73.110 1.00 42.70 73 LEU A N 1
ATOM 562 C CA . LEU A 1 75 ? 37.702 80.467 72.253 1.00 42.69 73 LEU A CA 1
ATOM 563 C C . LEU A 1 75 ? 37.555 79.024 72.735 1.00 42.31 73 LEU A C 1
ATOM 564 O O . LEU A 1 75 ? 37.315 78.129 71.933 1.00 42.47 73 LEU A O 1
ATOM 569 N N . ILE A 1 76 ? 37.645 78.823 74.049 1.00 42.26 74 ILE A N 1
ATOM 570 C CA . ILE A 1 76 ? 37.408 77.517 74.671 1.00 42.31 74 ILE A CA 1
ATOM 571 C C . ILE A 1 76 ? 36.020 76.992 74.304 1.00 42.60 74 ILE A C 1
ATOM 572 O O . ILE A 1 76 ? 35.873 75.838 73.911 1.00 43.08 74 ILE A O 1
ATOM 577 N N . VAL A 1 77 ? 35.005 77.841 74.409 1.00 42.58 75 VAL A N 1
ATOM 578 C CA . VAL A 1 77 ? 33.652 77.412 74.085 1.00 42.58 75 VAL A CA 1
ATOM 579 C C . VAL A 1 77 ? 33.472 77.150 72.592 1.00 42.57 75 VAL A C 1
ATOM 580 O O . VAL A 1 77 ? 32.872 76.138 72.222 1.00 42.47 75 VAL A O 1
ATOM 584 N N . GLU A 1 78 ? 34.007 78.042 71.750 1.00 42.33 76 GLU A N 1
ATOM 585 C CA . GLU A 1 78 ? 33.868 77.916 70.295 1.00 42.18 76 GLU A CA 1
ATOM 586 C C . GLU A 1 78 ? 34.426 76.592 69.771 1.00 42.69 76 GLU A C 1
ATOM 587 O O . GLU A 1 78 ? 33.780 75.904 68.978 1.00 42.51 76 GLU A O 1
ATOM 593 N N . ARG A 1 79 ? 35.623 76.243 70.229 1.00 43.00 77 ARG A N 1
ATOM 594 C CA . ARG A 1 79 ? 36.238 74.968 69.882 1.00 43.56 77 ARG A CA 1
ATOM 595 C C . ARG A 1 79 ? 35.544 73.779 70.509 1.00 43.58 77 ARG A C 1
ATOM 596 O O . ARG A 1 79 ? 35.674 72.658 70.018 1.00 43.68 77 ARG A O 1
ATOM 604 N N . GLY A 1 80 ? 34.835 74.011 71.608 1.00 43.80 78 GLY A N 1
ATOM 605 C CA . GLY A 1 80 ? 34.229 72.919 72.359 1.00 44.52 78 GLY A CA 1
ATOM 606 C C . GLY A 1 80 ? 35.252 71.915 72.867 1.00 44.93 78 GLY A C 1
ATOM 607 O O . GLY A 1 80 ? 34.927 70.753 73.070 1.00 44.81 78 GLY A O 1
ATOM 608 N N . SER A 1 81 ? 36.481 72.384 73.092 1.00 45.37 79 SER A N 1
ATOM 609 C CA . SER A 1 81 ? 37.604 71.536 73.503 1.00 45.81 79 SER A CA 1
ATOM 610 C C . SER A 1 81 ? 37.377 70.907 74.869 1.00 45.62 79 SER A C 1
ATOM 611 O O . SER A 1 81 ? 36.733 71.510 75.735 1.00 45.79 79 SER A O 1
ATOM 614 N N . ASP A 1 82 ? 37.915 69.706 75.067 1.00 45.23 80 ASP A N 1
ATOM 615 C CA . ASP A 1 82 ? 37.747 68.998 76.330 1.00 44.84 80 ASP A CA 1
ATOM 616 C C . ASP A 1 82 ? 38.875 69.350 77.293 1.00 44.93 80 ASP A C 1
ATOM 617 O O . ASP A 1 82 ? 39.953 68.744 77.270 1.00 44.87 80 ASP A O 1
ATOM 622 N N . VAL A 1 83 ? 38.603 70.337 78.146 1.00 44.95 81 VAL A N 1
ATOM 623 C CA . VAL A 1 83 ? 39.593 70.885 79.081 1.00 45.03 81 VAL A CA 1
ATOM 624 C C . VAL A 1 83 ? 38.974 71.165 80.457 1.00 45.22 81 VAL A C 1
ATOM 625 O O . VAL A 1 83 ? 37.770 71.386 80.556 1.00 45.28 81 VAL A O 1
ATOM 629 N N . GLU A 1 84 ? 39.800 71.154 81.505 1.00 45.32 82 GLU A N 1
ATOM 630 C CA . GLU A 1 84 ? 39.378 71.579 82.847 1.00 45.70 82 GLU A CA 1
ATOM 631 C C . GLU A 1 84 ? 39.676 73.072 83.051 1.00 45.57 82 GLU A C 1
ATOM 632 O O . GLU A 1 84 ? 40.811 73.485 82.878 1.00 45.41 82 GLU A O 1
ATOM 638 N N . ILE A 1 85 ? 38.668 73.867 83.412 1.00 46.01 83 ILE A N 1
ATOM 639 C CA . ILE A 1 85 ? 38.884 75.278 83.775 1.00 46.49 83 ILE A CA 1
ATOM 640 C C . ILE A 1 85 ? 39.307 75.346 85.242 1.00 46.49 83 ILE A C 1
ATOM 641 O O . ILE A 1 85 ? 38.566 74.914 86.116 1.00 46.84 83 ILE A O 1
ATOM 646 N N . LEU A 1 86 ? 40.495 75.893 85.499 1.00 46.48 84 LEU A N 1
ATOM 647 C CA . LEU A 1 86 ? 41.050 75.977 86.856 1.00 46.21 84 LEU A CA 1
ATOM 648 C C . LEU A 1 86 ? 40.736 77.274 87.604 1.00 46.42 84 LEU A C 1
ATOM 649 O O . LEU A 1 86 ? 40.403 77.236 88.791 1.00 46.42 84 LEU A O 1
ATOM 654 N N . GLU A 1 87 ? 40.860 78.411 86.916 1.00 46.28 85 GLU A N 1
ATOM 655 C CA . GLU A 1 87 ? 40.668 79.734 87.516 1.00 46.44 85 GLU A CA 1
ATOM 656 C C . GLU A 1 87 ? 40.167 80.717 86.487 1.00 46.45 85 GLU A C 1
ATOM 657 O O . GLU A 1 87 ? 40.536 80.637 85.314 1.00 46.65 85 GLU A O 1
ATOM 663 N N . ASP A 1 88 ? 39.335 81.654 86.921 1.00 46.67 86 ASP A N 1
ATOM 664 C CA . ASP A 1 88 ? 39.067 82.824 86.109 1.00 46.77 86 ASP A CA 1
ATOM 665 C C . ASP A 1 88 ? 40.158 83.834 86.428 1.00 46.72 86 ASP A C 1
ATOM 666 O O . ASP A 1 88 ? 40.507 84.024 87.594 1.00 46.64 86 ASP A O 1
ATOM 671 N N . LEU A 1 89 ? 40.700 84.476 85.393 1.00 46.82 87 LEU A N 1
ATOM 672 C CA . LEU A 1 89 ? 41.870 85.346 85.566 1.00 46.75 87 LEU A CA 1
ATOM 673 C C . LEU A 1 89 ? 41.572 86.843 85.650 1.00 46.94 87 LEU A C 1
ATOM 674 O O . LEU A 1 89 ? 42.489 87.655 85.788 1.00 46.70 87 LEU A O 1
ATOM 679 N N . LYS A 1 90 ? 40.288 87.190 85.567 1.00 47.53 88 LYS A N 1
ATOM 680 C CA . LYS A 1 90 ? 39.777 88.531 85.863 1.00 48.09 88 LYS A CA 1
ATOM 681 C C . LYS A 1 90 ? 40.264 89.648 84.950 1.00 48.09 88 LYS A C 1
ATOM 682 O O . LYS A 1 90 ? 40.188 90.819 85.302 1.00 48.17 88 LYS A O 1
ATOM 688 N N . TYR A 1 91 ? 40.741 89.284 83.768 1.00 48.36 89 TYR A N 1
ATOM 689 C CA . TYR A 1 91 ? 41.092 90.271 82.753 1.00 48.31 89 TYR A CA 1
ATOM 690 C C . TYR A 1 91 ? 40.575 89.810 81.393 1.00 48.58 89 TYR A C 1
ATOM 691 O O . TYR A 1 91 ? 40.107 88.673 81.244 1.00 48.31 89 TYR A O 1
ATOM 700 N N . GLY A 1 92 ? 40.647 90.696 80.408 1.00 48.92 90 GLY A N 1
ATOM 701 C CA . GLY A 1 92 ? 40.242 90.358 79.046 1.00 49.59 90 GLY A CA 1
ATOM 702 C C . GLY A 1 92 ? 38.772 90.029 78.946 1.00 49.90 90 GLY A C 1
ATOM 703 O O . GLY A 1 92 ? 38.376 89.127 78.228 1.00 49.79 90 GLY A O 1
ATOM 704 N N . ARG A 1 93 ? 37.962 90.769 79.685 1.00 50.96 91 ARG A N 1
ATOM 705 C CA . ARG A 1 93 ? 36.523 90.564 7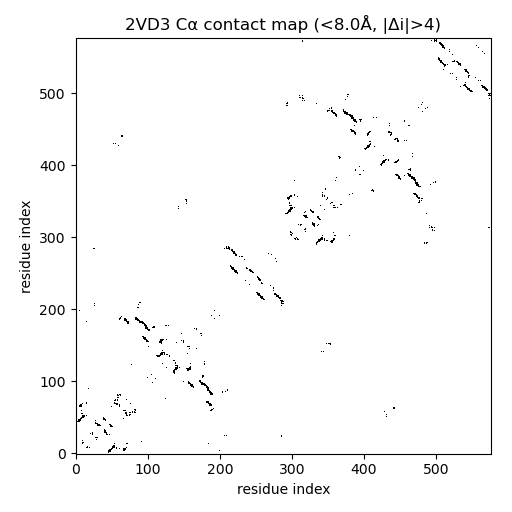9.673 1.00 51.73 91 ARG A CA 1
ATOM 706 C C . ARG A 1 93 ? 35.861 91.267 78.494 1.00 52.03 91 ARG A C 1
ATOM 707 O O . ARG A 1 93 ? 36.243 92.377 78.111 1.00 52.60 91 ARG A O 1
ATOM 715 N N . ALA A 1 94 ? 34.895 90.579 77.896 1.00 52.18 92 ALA A N 1
ATOM 716 C CA . ALA A 1 94 ? 34.281 91.013 76.655 1.00 51.99 92 ALA A CA 1
ATOM 717 C C . ALA A 1 94 ? 33.005 90.241 76.461 1.00 51.85 92 ALA A C 1
ATOM 718 O O . ALA A 1 94 ? 32.887 89.102 76.911 1.00 51.87 92 ALA A O 1
ATOM 720 N N . SER A 1 95 ? 32.041 90.888 75.820 1.00 51.75 93 SER A N 1
ATOM 721 C CA . SER A 1 95 ? 30.750 90.281 75.545 1.00 51.92 93 SER A CA 1
ATOM 722 C C . SER A 1 95 ? 30.626 89.974 74.066 1.00 51.62 93 SER A C 1
ATOM 723 O O . SER A 1 95 ? 30.856 90.845 73.226 1.00 51.50 93 SER A O 1
ATOM 726 N N . LEU A 1 96 ? 30.276 88.734 73.740 1.00 51.36 94 LEU A N 1
ATOM 727 C CA . LEU A 1 96 ? 29.855 88.442 72.375 1.00 50.77 94 LEU A CA 1
ATOM 728 C C . LEU A 1 96 ? 28.380 88.779 72.280 1.00 50.30 94 LEU A C 1
ATOM 729 O O . LEU A 1 96 ? 27.543 88.053 72.807 1.00 50.34 94 LEU A O 1
ATOM 734 N N . VAL A 1 97 ? 28.073 89.895 71.628 1.00 50.15 95 VAL A N 1
ATOM 735 C CA . VAL A 1 97 ? 26.691 90.371 71.511 1.00 50.16 95 VAL A CA 1
ATOM 736 C C . VAL A 1 97 ? 26.111 90.116 70.126 1.00 50.46 95 VAL A C 1
ATOM 737 O O . VAL A 1 97 ? 26.855 89.956 69.154 1.00 50.69 95 VAL A O 1
ATOM 741 N N . LEU A 1 98 ? 24.783 90.063 70.050 1.00 50.59 96 LEU A N 1
ATOM 742 C CA . LEU A 1 98 ? 24.081 90.054 68.774 1.00 50.87 96 LEU A CA 1
ATOM 743 C C . LEU A 1 98 ? 23.610 91.473 68.517 1.00 51.47 96 LEU A C 1
ATOM 744 O O . LEU A 1 98 ? 22.946 92.068 69.362 1.00 51.67 96 LEU A O 1
ATOM 749 N N . ALA A 1 99 ? 23.968 92.015 67.356 1.00 52.24 97 ALA A N 1
ATOM 750 C CA . ALA A 1 99 ? 23.686 93.414 67.036 1.00 52.79 97 ALA A CA 1
ATOM 751 C C . ALA A 1 99 ? 23.003 93.573 65.683 1.00 53.25 97 ALA A C 1
ATOM 752 O O . ALA A 1 99 ? 23.203 92.760 64.777 1.00 53.40 97 ALA A O 1
ATOM 754 N N . ALA A 1 100 ? 22.196 94.626 65.565 1.00 53.73 98 ALA A N 1
ATOM 755 C CA . ALA A 1 100 ? 21.464 94.936 64.337 1.00 54.30 98 ALA A CA 1
ATOM 756 C C . ALA A 1 100 ? 21.683 96.396 63.921 1.00 54.77 98 ALA A C 1
ATOM 757 O O . ALA A 1 100 ? 21.904 97.246 64.785 1.00 54.82 98 ALA A O 1
ATOM 759 N N . PRO A 1 101 ? 21.673 96.684 62.598 1.00 55.29 99 PRO A N 1
ATOM 760 C CA . PRO A 1 101 ? 21.565 98.063 62.096 1.00 55.82 99 PRO A CA 1
ATOM 761 C C . PRO A 1 101 ? 20.533 98.850 62.894 1.00 56.22 99 PRO A C 1
ATOM 762 O O . PRO A 1 101 ? 19.377 98.444 62.951 1.00 56.38 99 PRO A O 1
ATOM 766 N N . GLU A 1 102 ? 20.955 99.951 63.517 1.00 56.75 100 GLU A N 1
ATOM 767 C CA . GLU A 1 102 ? 20.122 100.646 64.510 1.00 57.48 100 GLU A CA 1
ATOM 768 C C . GLU A 1 102 ? 18.711 100.992 64.026 1.00 57.72 100 GLU A C 1
ATOM 769 O O . GLU A 1 102 ? 17.772 101.000 64.818 1.00 57.84 100 GLU A O 1
ATOM 775 N N . ASP A 1 103 ? 18.569 101.252 62.727 1.00 58.02 101 ASP A N 1
ATOM 776 C CA . ASP A 1 103 ? 17.273 101.589 62.135 1.00 58.50 101 ASP A CA 1
ATOM 777 C C . ASP A 1 103 ? 16.384 100.374 61.850 1.00 58.54 101 ASP A C 1
ATOM 778 O O . ASP A 1 103 ? 15.290 100.524 61.297 1.00 58.47 101 ASP A O 1
ATOM 783 N N . SER A 1 104 ? 16.841 99.182 62.235 1.00 58.54 102 SER A N 1
ATOM 784 C CA . SER A 1 104 ? 16.111 97.954 61.916 1.00 58.62 102 SER A CA 1
ATOM 785 C C 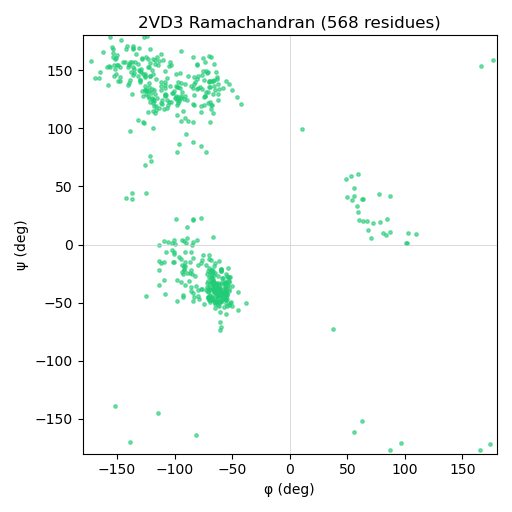. SER A 1 104 ? 14.843 97.758 62.748 1.00 58.61 102 SER A C 1
ATOM 786 O O . SER A 1 104 ? 14.704 98.317 63.844 1.00 58.52 102 SER A O 1
ATOM 789 N N . THR A 1 105 ? 13.925 96.966 62.196 1.00 58.61 103 THR A N 1
ATOM 790 C CA . THR A 1 105 ? 12.743 96.488 62.912 1.00 58.50 103 THR A CA 1
ATOM 791 C C . THR A 1 105 ? 13.170 95.661 64.124 1.00 58.60 103 THR A C 1
ATOM 792 O O . THR A 1 105 ? 12.691 95.893 65.233 1.00 58.75 103 THR A O 1
ATOM 796 N N . ILE A 1 106 ? 14.095 94.723 63.904 1.00 58.51 104 ILE A N 1
ATOM 797 C CA . ILE A 1 106 ? 14.571 93.806 64.943 1.00 58.28 104 ILE A CA 1
ATOM 798 C C . ILE A 1 106 ? 15.120 94.550 66.167 1.00 58.37 104 ILE A C 1
ATOM 799 O O . ILE A 1 106 ? 16.190 95.175 66.098 1.00 58.39 104 ILE A O 1
ATOM 804 N N A ARG A 1 107 ? 14.388 94.478 67.277 0.20 58.32 105 ARG A N 1
ATOM 805 N N B ARG A 1 107 ? 14.380 94.488 67.272 0.80 58.29 105 ARG A N 1
ATOM 806 C CA A ARG A 1 107 ? 14.816 95.106 68.532 0.20 58.32 105 ARG A CA 1
ATOM 807 C CA B ARG A 1 107 ? 14.814 95.105 68.530 0.80 58.35 105 ARG A CA 1
ATOM 808 C C A ARG A 1 107 ? 15.203 94.074 69.596 0.20 58.31 105 ARG A C 1
ATOM 809 C C B ARG A 1 107 ? 15.186 94.076 69.605 0.80 58.35 105 ARG A C 1
ATOM 810 O O A ARG A 1 107 ? 15.826 94.414 70.605 0.20 58.32 105 ARG A O 1
ATOM 811 O O B ARG A 1 107 ? 15.794 94.417 70.623 0.80 58.35 105 ARG A O 1
ATOM 826 N N . GLY A 1 108 ? 14.833 92.817 69.360 1.00 58.31 106 GLY A N 1
ATOM 827 C CA . GLY A 1 108 ? 15.179 91.708 70.256 1.00 58.23 106 GLY A CA 1
ATOM 828 C C . GLY A 1 108 ? 15.156 90.403 69.480 1.00 58.23 106 GLY A C 1
ATOM 829 O O . GLY A 1 108 ? 14.576 90.350 68.394 1.00 58.33 106 GLY A O 1
ATOM 830 N N . PRO A 1 109 ? 15.783 89.339 70.024 1.00 58.32 107 PRO A N 1
ATOM 831 C CA . PRO A 1 109 ? 15.857 88.044 69.318 1.00 58.42 107 PRO A CA 1
ATOM 832 C C . PRO A 1 109 ? 14.506 87.476 68.861 1.00 58.48 107 PRO A C 1
ATOM 833 O O . PRO A 1 109 ? 14.472 86.643 67.955 1.00 58.49 107 PRO A O 1
ATOM 837 N N . GLU A 1 110 ? 13.413 87.935 69.466 1.00 58.55 108 GLU A N 1
ATOM 838 C CA . GLU A 1 110 ? 12.071 87.445 69.127 1.00 58.84 108 GLU A CA 1
ATOM 839 C C . GLU A 1 110 ? 11.651 87.851 67.714 1.00 58.73 108 GLU A C 1
ATOM 840 O O . GLU A 1 110 ? 10.775 87.219 67.115 1.00 58.76 108 GLU A O 1
ATOM 846 N N . ASP A 1 111 ? 12.291 88.898 67.193 1.00 58.53 109 ASP A N 1
ATOM 847 C CA . ASP A 1 111 ? 11.893 89.538 65.937 1.00 58.32 109 ASP A CA 1
ATOM 848 C C . ASP A 1 111 ? 12.592 88.959 64.708 1.00 58.10 109 ASP A C 1
ATOM 849 O O . ASP A 1 111 ? 12.273 89.325 63.573 1.00 58.05 109 ASP A O 1
ATOM 854 N N . ILE A 1 112 ? 13.550 88.066 64.936 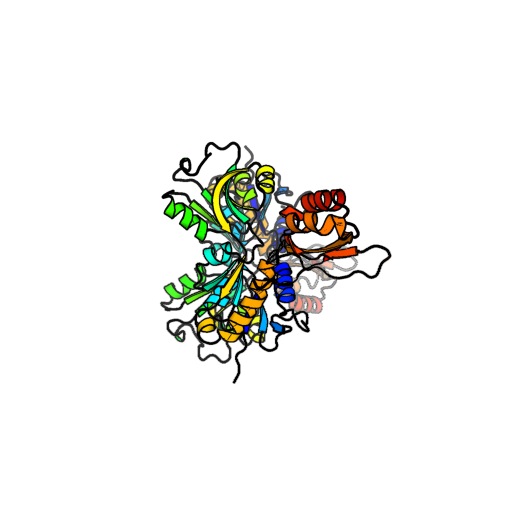1.00 57.79 110 ILE A N 1
ATOM 855 C CA . ILE A 1 112 ? 14.360 87.521 63.852 1.00 57.52 110 ILE A CA 1
ATOM 856 C C . ILE A 1 112 ? 13.525 86.577 62.983 1.00 57.43 110 ILE A C 1
ATOM 857 O O . ILE A 1 112 ? 12.975 85.592 63.483 1.00 57.42 110 ILE A O 1
ATOM 862 N N . PRO A 1 113 ? 13.427 86.884 61.677 1.00 57.30 111 PRO A N 1
ATOM 863 C CA . PRO A 1 113 ? 12.629 86.084 60.753 1.00 57.16 111 PRO A CA 1
ATOM 864 C C . PRO A 1 113 ? 13.387 84.864 60.214 1.00 56.99 111 PRO A C 1
ATOM 865 O O . PRO A 1 113 ? 14.622 84.819 60.278 1.00 57.14 111 PRO A O 1
ATOM 869 N N . ARG A 1 114 ? 12.633 83.893 59.696 1.00 56.49 112 ARG A N 1
ATOM 870 C CA . ARG A 1 114 ? 13.168 82.654 59.126 1.00 55.98 112 ARG A CA 1
ATOM 871 C C . ARG A 1 114 ? 14.466 82.823 58.328 1.00 55.40 112 ARG A C 1
ATOM 872 O O . ARG A 1 114 ? 15.440 82.096 58.549 1.00 55.61 112 ARG A O 1
ATOM 880 N N . GLY A 1 115 ? 14.481 83.774 57.402 1.00 54.58 113 GLY A N 1
ATOM 881 C CA . GLY A 1 115 ? 15.590 83.875 56.457 1.00 53.62 113 GLY A CA 1
ATOM 882 C C . GLY A 1 115 ? 16.772 84.733 56.867 1.00 52.84 113 GLY A C 1
ATOM 883 O O . GLY A 1 115 ? 17.689 84.930 56.068 1.00 53.03 113 GLY A O 1
ATOM 884 N N . ALA A 1 116 ? 16.768 85.235 58.101 1.00 51.87 114 ALA A N 1
ATOM 885 C CA . ALA A 1 116 ? 17.751 86.235 58.522 1.00 51.03 114 ALA A CA 1
ATOM 886 C C . ALA A 1 116 ? 19.171 85.709 58.467 1.00 50.36 114 ALA A C 1
ATOM 887 O O . ALA A 1 116 ? 19.440 84.570 58.847 1.00 50.15 114 ALA A O 1
ATOM 889 N N . VAL A 1 117 ? 20.074 86.548 57.975 1.00 49.72 115 VAL A N 1
ATOM 890 C CA . VAL A 1 117 ? 21.487 86.193 57.903 1.00 49.04 115 VAL A CA 1
ATOM 891 C C . VAL A 1 117 ? 22.244 86.885 59.029 1.00 48.55 115 VAL A C 1
ATOM 892 O O . VAL A 1 117 ? 22.084 88.088 59.248 1.00 48.33 115 VAL A O 1
ATOM 896 N N . ILE A 1 118 ? 23.037 86.102 59.759 1.00 48.11 116 ILE A N 1
ATOM 897 C CA . ILE A 1 118 ? 23.900 86.628 60.814 1.00 47.36 116 ILE A CA 1
ATOM 898 C C . ILE A 1 118 ? 25.355 86.339 60.485 1.00 46.76 116 ILE A C 1
ATOM 899 O O . ILE A 1 118 ? 25.726 85.181 60.270 1.00 46.78 116 ILE A O 1
ATOM 904 N N . ALA A 1 119 ? 26.166 87.397 60.454 1.00 45.72 117 ALA A N 1
ATOM 905 C CA . ALA A 1 119 ? 27.600 87.283 60.230 1.00 45.08 117 ALA A CA 1
ATOM 906 C C . ALA A 1 119 ? 28.325 87.225 61.571 1.00 44.92 117 ALA A C 1
ATOM 907 O O . ALA A 1 119 ? 27.984 87.954 62.508 1.00 44.62 117 ALA A O 1
ATOM 909 N N . THR A 1 120 ? 29.332 86.363 61.654 1.00 44.28 118 THR A N 1
ATOM 910 C CA . THR A 1 120 ? 29.984 86.097 62.915 1.00 44.05 118 THR A CA 1
ATOM 911 C C . THR A 1 120 ? 31.426 85.648 62.712 1.00 44.37 118 THR A C 1
ATOM 912 O O . THR A 1 120 ? 31.817 85.240 61.621 1.00 44.25 118 THR A O 1
ATOM 916 N N . GLU A 1 121 ? 32.221 85.755 63.768 1.00 44.60 119 GLU A N 1
ATOM 917 C CA . GLU A 1 121 ? 33.515 85.094 63.789 1.00 45.02 119 GLU A CA 1
ATOM 918 C C . GLU A 1 121 ? 33.400 83.843 64.641 1.00 45.01 119 GLU A C 1
ATOM 919 O O . GLU A 1 121 ? 34.337 83.053 64.711 1.00 45.29 119 GLU A O 1
ATOM 925 N N . PHE A 1 122 ? 32.225 83.660 65.251 1.00 45.05 120 PHE A N 1
ATOM 926 C CA . PHE A 1 122 ? 31.974 82.555 66.182 1.00 45.11 120 PHE A CA 1
ATOM 927 C C . PHE A 1 122 ? 30.751 81.727 65.780 1.00 45.00 120 PHE A C 1
ATOM 928 O O . PHE A 1 122 ? 29.746 81.730 66.490 1.00 44.76 120 PHE A O 1
ATOM 936 N N . PRO A 1 123 ? 30.849 80.991 64.652 1.00 45.10 121 PRO A N 1
ATOM 937 C CA . PRO A 1 123 ? 29.708 80.225 64.152 1.00 45.17 121 PRO A CA 1
ATOM 938 C C . PRO A 1 123 ? 29.228 79.147 65.119 1.00 45.38 121 PRO A C 1
ATOM 939 O O . PRO A 1 123 ? 28.029 78.905 65.203 1.00 45.54 121 PRO A O 1
ATOM 943 N N . GLY A 1 124 ? 30.146 78.523 65.852 1.00 45.56 122 GLY A N 1
ATOM 944 C CA . GLY A 1 124 ? 29.779 77.493 66.826 1.00 45.97 122 GLY A CA 1
ATOM 945 C C . GLY A 1 124 ? 28.870 78.019 67.921 1.00 46.24 122 GLY A C 1
ATOM 946 O O . GLY A 1 124 ? 27.761 77.521 68.122 1.00 46.29 122 GLY A O 1
ATOM 947 N N . ILE A 1 125 ? 29.351 79.035 68.626 1.00 46.56 123 ILE A N 1
ATOM 948 C CA . ILE A 1 125 ? 28.573 79.712 69.660 1.00 46.86 123 ILE A CA 1
ATOM 949 C C . ILE A 1 125 ? 27.279 80.270 69.070 1.00 47.02 123 ILE A C 1
ATOM 950 O O . ILE A 1 125 ? 26.226 80.173 69.695 1.00 47.22 123 ILE A O 1
ATOM 955 N N . THR A 1 126 ? 27.358 80.832 67.864 1.00 47.11 124 THR A N 1
ATOM 956 C CA . THR A 1 126 ? 26.195 81.461 67.248 1.00 47.47 124 THR A CA 1
ATOM 957 C C . THR A 1 126 ? 25.137 80.436 66.805 1.00 48.08 124 THR A C 1
ATOM 958 O O . THR A 1 126 ? 23.952 80.638 67.074 1.00 47.76 124 THR A O 1
ATOM 962 N N . GLU A 1 127 ? 25.557 79.349 66.148 1.00 48.67 125 GLU A N 1
ATOM 963 C CA . GLU A 1 127 ? 24.620 78.271 65.802 1.00 49.58 125 GLU A CA 1
ATOM 964 C C . GLU A 1 127 ? 23.940 77.790 67.068 1.00 49.59 125 GLU A C 1
ATOM 965 O O . GLU A 1 127 ? 22.719 77.668 67.118 1.00 49.67 125 GLU A O 1
ATOM 971 N N . ASN A 1 128 ? 24.749 77.553 68.098 1.00 49.97 126 ASN A N 1
ATOM 972 C CA . ASN A 1 128 ? 24.277 77.049 69.385 1.00 50.02 126 ASN A CA 1
ATOM 973 C C . ASN A 1 128 ? 23.283 77.970 70.094 1.00 49.92 126 ASN A C 1
ATOM 974 O O . ASN A 1 128 ? 22.305 77.495 70.669 1.00 49.96 126 ASN A O 1
ATOM 979 N N . TYR A 1 129 ? 23.550 79.277 70.057 1.00 49.86 127 TYR A N 1
ATOM 980 C CA . TYR A 1 129 ? 22.643 80.299 70.594 1.00 49.88 127 TYR A CA 1
ATOM 981 C C . TYR A 1 129 ? 21.309 80.281 69.852 1.00 50.56 127 TYR A C 1
ATOM 982 O O . TYR A 1 129 ? 20.242 80.361 70.472 1.00 50.67 127 TYR A O 1
ATOM 991 N N . LEU A 1 130 ? 21.385 80.183 68.525 1.00 51.10 128 LEU A N 1
ATOM 992 C CA . LEU A 1 130 ? 20.208 80.110 67.679 1.00 51.93 128 LEU A CA 1
ATOM 993 C C . LEU A 1 130 ? 19.429 78.838 67.943 1.00 52.79 128 LEU A C 1
ATOM 994 O O . LEU A 1 130 ? 18.200 78.862 67.972 1.00 53.00 128 LEU A O 1
ATOM 999 N N . ARG A 1 131 ? 20.153 77.735 68.133 1.00 53.89 129 ARG A N 1
ATOM 1000 C CA . ARG A 1 131 ? 19.542 76.424 68.352 1.00 54.88 129 ARG A CA 1
ATOM 1001 C C . ARG A 1 131 ? 18.853 76.386 69.702 1.00 55.49 129 ARG A C 1
ATOM 1002 O O . ARG A 1 131 ? 17.764 75.830 69.823 1.00 55.97 129 ARG A O 1
ATOM 1010 N N . GLU A 1 132 ? 19.472 77.000 70.707 1.00 56.18 130 GLU A N 1
ATOM 1011 C CA . GLU A 1 132 ? 18.884 77.030 72.048 1.00 56.82 130 GLU A CA 1
ATOM 1012 C C . GLU A 1 132 ? 17.661 77.944 72.137 1.00 56.88 130 GLU A C 1
ATOM 1013 O O . GLU A 1 132 ? 16.725 77.652 72.884 1.00 57.14 130 GLU A O 1
ATOM 1019 N N . HIS A 1 133 ? 17.667 79.027 71.359 1.00 56.93 131 HIS A N 1
ATOM 1020 C CA . HIS A 1 133 ? 16.535 79.951 71.298 1.00 57.03 131 HIS A CA 1
ATOM 1021 C C . HIS A 1 133 ? 15.522 79.577 70.212 1.00 56.94 131 HIS A C 1
ATOM 1022 O O . HIS A 1 133 ? 14.524 80.282 70.016 1.00 56.98 131 HIS A O 1
ATOM 1029 N N . GLY A 1 134 ? 15.790 78.477 69.507 1.00 56.71 132 GLY A N 1
ATOM 1030 C CA . GLY A 1 134 ? 14.878 77.946 68.488 1.00 56.35 132 GLY A CA 1
ATOM 1031 C C . GLY A 1 134 ? 14.714 78.787 67.233 1.00 56.15 132 GLY A C 1
ATOM 1032 O O . GLY A 1 134 ? 13.812 78.538 66.429 1.00 55.95 132 GLY A O 1
ATOM 1033 N N . ILE A 1 135 ? 15.589 79.775 67.056 1.00 55.98 133 ILE A N 1
ATOM 1034 C CA . ILE A 1 135 ? 15.501 80.680 65.913 1.00 55.91 133 ILE A CA 1
ATOM 1035 C C . ILE A 1 135 ? 16.092 80.032 64.668 1.00 55.69 133 ILE A C 1
ATOM 1036 O O . ILE A 1 135 ? 17.165 79.424 64.720 1.00 55.87 133 ILE A O 1
ATOM 1041 N N . ASP A 1 136 ? 15.371 80.151 63.557 1.00 55.49 134 ASP A N 1
ATOM 1042 C CA . ASP A 1 136 ? 15.871 79.727 62.260 1.00 55.22 134 ASP A CA 1
ATOM 1043 C C . ASP A 1 136 ? 16.474 80.952 61.592 1.00 54.97 134 ASP A C 1
ATOM 1044 O O . ASP A 1 136 ? 15.758 81.854 61.164 1.00 54.87 134 ASP A O 1
ATOM 1049 N N . ALA A 1 137 ? 17.801 80.987 61.547 1.00 54.59 135 ALA A N 1
ATOM 1050 C CA . ALA A 1 137 ? 18.530 82.044 60.868 1.00 54.37 135 ALA A CA 1
ATOM 1051 C C . ALA A 1 137 ? 19.810 81.454 60.299 1.00 54.23 135 ALA A C 1
ATOM 1052 O O . ALA A 1 137 ? 20.327 80.459 60.821 1.00 54.33 135 ALA A O 1
ATOM 1054 N N . GLU A 1 138 ? 20.307 82.053 59.220 1.00 53.90 136 GLU A N 1
ATOM 1055 C CA . GLU A 1 138 ? 21.536 81.589 58.590 1.00 53.78 136 GLU A CA 1
ATOM 1056 C C . GLU A 1 138 ? 22.742 82.274 59.217 1.00 53.38 136 GLU A C 1
ATOM 1057 O O . GLU A 1 138 ? 22.682 83.450 59.599 1.00 53.47 136 GLU A O 1
ATOM 1063 N N . VAL A 1 139 ? 23.835 81.525 59.307 1.00 52.70 137 VAL A N 1
ATOM 1064 C CA . VAL A 1 139 ? 25.055 81.994 59.940 1.00 52.03 137 VAL A CA 1
ATOM 1065 C C . VAL A 1 139 ? 26.175 82.021 58.914 1.00 51.72 137 VAL A C 1
ATOM 1066 O O . VAL A 1 139 ? 26.522 80.988 58.337 1.00 51.77 137 VAL A O 1
ATOM 1070 N N . VAL A 1 140 ? 26.729 83.206 58.686 1.00 51.14 138 VAL A N 1
ATOM 1071 C CA . VAL A 1 140 ? 27.836 83.370 57.750 1.00 50.70 138 VAL A CA 1
ATOM 1072 C C . VAL A 1 140 ? 29.113 83.706 58.521 1.00 50.50 138 VAL A C 1
ATOM 1073 O O . VAL A 1 140 ? 29.178 84.702 59.251 1.00 50.48 138 VAL A O 1
ATOM 1077 N N . GLU A 1 141 ? 30.119 82.855 58.362 1.00 50.01 139 GLU A N 1
ATOM 1078 C CA . GLU A 1 141 ? 31.391 83.055 59.024 1.00 49.67 139 GLU A CA 1
ATOM 1079 C C . GLU A 1 141 ? 32.255 84.022 58.223 1.00 49.38 139 GLU A C 1
ATOM 1080 O O . GLU A 1 141 ? 32.438 83.855 57.018 1.00 49.38 139 GLU A O 1
ATOM 1086 N N . LEU A 1 142 ? 32.770 85.045 58.897 1.00 48.84 140 LEU A N 1
ATOM 1087 C CA . LEU A 1 142 ? 33.669 85.986 58.260 1.00 48.80 140 LEU A CA 1
ATOM 1088 C C . LEU A 1 142 ? 35.009 85.944 58.965 1.00 48.88 140 LEU A C 1
ATOM 1089 O O . LEU A 1 142 ? 35.109 85.484 60.102 1.00 48.87 140 LEU A O 1
ATOM 1094 N N . THR A 1 143 ? 36.031 86.414 58.272 1.00 49.07 141 THR A N 1
ATOM 1095 C CA . THR A 1 143 ? 37.385 86.456 58.798 1.00 49.82 141 THR A CA 1
ATOM 1096 C C . THR A 1 143 ? 37.508 87.476 59.928 1.00 50.30 141 THR A C 1
ATOM 1097 O O . THR A 1 143 ? 38.302 87.296 60.855 1.00 50.47 141 THR A O 1
ATOM 1101 N N . GLY A 1 144 ? 36.716 88.544 59.832 1.00 50.85 142 GLY A N 1
ATOM 1102 C CA . GLY A 1 144 ? 36.751 89.664 60.775 1.00 51.21 142 GLY A CA 1
ATOM 1103 C C . GLY A 1 144 ? 35.833 90.766 60.287 1.00 51.73 142 GLY A C 1
ATOM 1104 O O . GLY A 1 144 ? 35.070 90.563 59.339 1.00 52.28 142 GLY A O 1
ATOM 1105 N N . SER A 1 145 ? 35.890 91.925 60.940 1.00 51.90 143 SER A N 1
ATOM 1106 C CA . SER A 1 145 ? 35.150 93.111 60.500 1.00 51.99 143 SER A CA 1
ATOM 1107 C C . SER A 1 145 ? 33.667 92.839 60.218 1.00 52.05 143 SER A C 1
ATOM 1108 O O . SER A 1 145 ? 33.100 93.360 59.238 1.00 52.02 143 SER A O 1
ATOM 1111 N N . THR A 1 146 ? 33.038 92.030 61.077 1.00 51.99 144 THR A N 1
ATOM 1112 C CA . THR A 1 146 ? 31.605 91.728 60.950 1.00 51.69 144 THR A CA 1
ATOM 1113 C C . THR A 1 146 ? 30.771 93.003 60.919 1.00 51.81 144 THR A C 1
ATOM 1114 O O . THR A 1 146 ? 29.678 93.008 60.354 1.00 51.64 144 THR A O 1
ATOM 1118 N N . GLU A 1 147 ? 31.311 94.079 61.503 1.00 52.05 145 GLU A N 1
ATOM 1119 C CA . GLU A 1 147 ? 30.643 95.390 61.577 1.00 52.31 145 GLU A CA 1
ATOM 1120 C C . GLU A 1 147 ? 30.316 95.991 60.210 1.00 52.09 145 GLU A C 1
ATOM 1121 O O . GLU A 1 147 ? 29.457 96.871 60.102 1.00 52.19 145 GLU A O 1
ATOM 1127 N N . ILE A 1 148 ? 31.014 95.527 59.179 1.00 52.02 146 ILE A N 1
ATOM 1128 C CA . ILE A 1 148 ? 30.845 96.041 57.813 1.00 51.92 146 ILE A CA 1
ATOM 1129 C C . ILE A 1 148 ? 29.806 95.232 57.022 1.00 51.40 146 ILE A C 1
ATOM 1130 O O . ILE A 1 148 ? 29.259 95.716 56.031 1.00 51.41 146 ILE A O 1
ATOM 1135 N N . ALA A 1 149 ? 29.516 94.018 57.490 1.00 50.93 147 ALA A N 1
ATOM 1136 C CA . ALA A 1 149 ? 28.646 93.069 56.773 1.00 50.52 147 ALA A CA 1
ATOM 1137 C C . ALA A 1 149 ? 27.232 93.564 56.386 1.00 50.19 147 ALA A C 1
ATOM 1138 O O . ALA A 1 149 ? 26.772 93.257 55.286 1.00 50.26 147 ALA A O 1
ATOM 1140 N N . PRO A 1 150 ? 26.533 94.301 57.280 1.00 49.91 148 PRO A N 1
ATOM 1141 C CA . PRO A 1 150 ? 25.260 94.912 56.867 1.00 49.91 148 PRO A CA 1
ATOM 1142 C C . PRO A 1 150 ? 25.437 95.984 55.796 1.00 49.87 148 PRO A C 1
ATOM 1143 O O . PRO A 1 150 ? 24.643 96.053 54.862 1.00 49.46 148 PRO A O 1
ATOM 1147 N N . PHE A 1 151 ? 26.481 96.799 55.942 1.00 50.25 149 PHE A N 1
ATOM 1148 C CA . PHE A 1 151 ? 26.809 97.845 54.983 1.00 50.88 149 PHE A CA 1
ATOM 1149 C C . PHE A 1 151 ? 27.019 97.324 53.550 1.00 50.87 149 PHE A C 1
ATOM 1150 O O . PHE A 1 151 ? 26.562 97.949 52.596 1.00 51.07 149 PHE A O 1
ATOM 1158 N N . ILE A 1 152 ? 27.693 96.185 53.404 1.00 50.86 150 ILE A N 1
ATOM 1159 C CA . ILE A 1 152 ? 27.929 95.596 52.073 1.00 50.74 150 ILE A CA 1
ATOM 1160 C C . ILE A 1 152 ? 26.878 94.555 51.640 1.00 50.62 150 ILE A C 1
ATOM 1161 O O . ILE A 1 152 ? 27.008 93.941 50.580 1.00 50.76 150 ILE A O 1
ATOM 1166 N N . GLY A 1 153 ? 25.849 94.355 52.461 1.00 50.35 151 GLY A N 1
ATOM 1167 C CA . GLY A 1 153 ? 24.729 93.471 52.117 1.00 50.25 151 GLY A CA 1
ATOM 1168 C C . GLY A 1 153 ? 24.948 91.969 52.274 1.00 50.31 151 GLY A C 1
ATOM 1169 O O . GLY A 1 153 ? 24.211 91.176 51.690 1.00 50.48 151 GLY A O 1
ATOM 1170 N N . VAL A 1 154 ? 25.948 91.578 53.064 1.00 50.15 152 VAL A N 1
ATOM 1171 C CA . VAL A 1 154 ? 26.231 90.163 53.337 1.00 50.03 152 VAL A CA 1
ATOM 1172 C C . VAL A 1 154 ? 25.323 89.623 54.423 1.00 49.84 152 VAL A C 1
ATOM 1173 O O . VAL A 1 154 ? 24.915 88.460 54.369 1.00 50.21 152 VAL A O 1
ATOM 1177 N N . ALA A 1 155 ? 25.007 90.471 55.400 1.00 49.52 153 ALA A N 1
ATOM 1178 C CA . ALA A 1 155 ? 24.228 90.058 56.567 1.00 49.27 153 ALA A CA 1
ATOM 1179 C C . ALA A 1 155 ? 23.209 91.102 57.010 1.00 49.13 153 ALA A C 1
ATOM 1180 O O . ALA A 1 155 ? 23.391 92.298 56.782 1.00 48.93 153 ALA A O 1
ATOM 1182 N N . ASP A 1 156 ? 22.137 90.630 57.644 1.00 49.06 154 ASP A N 1
ATOM 1183 C CA . ASP A 1 156 ? 21.180 91.492 58.333 1.00 48.81 154 ASP A CA 1
ATOM 1184 C C . ASP A 1 156 ? 21.686 91.801 59.740 1.00 48.49 154 ASP A C 1
ATOM 1185 O O . ASP A 1 156 ? 21.590 92.934 60.204 1.00 48.46 154 ASP A O 1
ATOM 1190 N N . LEU A 1 157 ? 22.227 90.784 60.408 1.00 48.16 155 LEU A N 1
ATOM 1191 C CA . LEU A 1 157 ? 22.733 90.913 61.775 1.00 47.90 155 LEU A CA 1
ATOM 1192 C C . LEU A 1 157 ? 24.183 90.462 61.903 1.00 47.85 155 LEU A C 1
ATOM 1193 O O . LEU A 1 157 ? 24.715 89.743 61.053 1.00 47.69 155 LEU A O 1
ATOM 1198 N N . ILE A 1 158 ? 24.819 90.889 62.984 1.00 47.74 156 ILE A N 1
ATOM 1199 C CA . ILE A 1 158 ? 26.195 90.512 63.250 1.00 47.94 156 ILE A CA 1
ATOM 1200 C C . ILE A 1 158 ? 26.336 90.082 64.696 1.00 48.12 156 ILE A C 1
ATOM 1201 O O . ILE A 1 158 ? 25.458 90.334 65.514 1.00 48.33 156 ILE A O 1
ATOM 1206 N N . THR A 1 159 ? 27.432 89.405 64.996 1.00 48.50 157 THR A N 1
ATOM 1207 C CA . THR A 1 159 ? 27.855 89.228 66.369 1.00 48.77 157 THR A CA 1
ATOM 1208 C C . THR A 1 159 ? 29.098 90.076 66.509 1.00 49.63 157 THR A C 1
ATOM 1209 O O . THR A 1 159 ? 29.744 90.404 65.511 1.00 49.78 157 THR A O 1
ATOM 1213 N N . ASP A 1 160 ? 29.432 90.443 67.737 1.00 50.75 158 ASP A N 1
ATOM 1214 C CA . ASP A 1 160 ? 30.635 91.220 67.966 1.00 52.01 158 ASP A CA 1
ATOM 1215 C C . ASP A 1 160 ? 31.118 91.108 69.396 1.00 52.85 158 ASP A C 1
ATOM 1216 O O . ASP A 1 160 ? 30.328 90.890 70.321 1.00 53.12 158 ASP A O 1
ATOM 1221 N N . LEU A 1 161 ? 32.421 91.281 69.565 1.00 53.81 159 LEU A N 1
ATOM 1222 C CA . LEU A 1 161 ? 33.067 91.146 70.855 1.00 55.46 159 LEU A CA 1
ATOM 1223 C C . LEU A 1 161 ? 33.501 92.529 71.359 1.00 56.49 159 LEU A C 1
ATOM 1224 O O . LEU A 1 161 ? 34.336 93.165 70.734 1.00 56.87 159 LEU A O 1
ATOM 1229 N N . SER A 1 162 ? 32.940 92.996 72.478 1.00 58.00 160 SER A N 1
ATOM 1230 C CA . SER A 1 162 ? 33.246 94.350 72.981 1.00 59.19 160 SER A CA 1
ATOM 1231 C C . SER A 1 162 ? 33.127 94.502 74.494 1.00 60.10 160 SER A C 1
ATOM 1232 O O . SER A 1 162 ? 32.321 93.813 75.130 1.00 59.88 160 SER A O 1
ATOM 1235 N N . SER A 1 163 ? 33.922 95.419 75.056 1.00 61.45 161 SER A N 1
ATOM 1236 C CA . SER A 1 163 ? 33.761 95.860 76.451 1.00 62.84 161 SER A CA 1
ATOM 1237 C C . SER A 1 163 ? 32.826 97.057 76.501 1.00 63.66 161 SER A C 1
ATOM 1238 O O . SER A 1 163 ? 32.072 97.225 77.462 1.00 63.98 161 SER A O 1
ATOM 1241 N N . THR A 1 164 ? 32.905 97.892 75.466 1.00 64.77 162 THR A N 1
ATOM 1242 C CA . THR A 1 164 ? 32.098 99.101 75.342 1.00 65.91 162 THR A CA 1
ATOM 1243 C C . THR A 1 164 ? 31.294 99.042 74.054 1.00 66.63 162 THR A C 1
ATOM 1244 O O . THR A 1 164 ? 31.813 98.633 73.005 1.00 67.02 162 THR A O 1
ATOM 1248 N N . GLY A 1 165 ? 30.033 99.463 74.124 1.00 67.30 163 GLY A N 1
ATOM 1249 C CA . GLY A 1 165 ? 29.167 99.499 72.943 1.00 68.14 163 GLY A CA 1
ATOM 1250 C C . GLY A 1 165 ? 29.593 100.520 71.893 1.00 68.69 163 GLY A C 1
ATOM 1251 O O . GLY A 1 165 ? 28.901 100.710 70.892 1.00 68.77 163 GLY A O 1
ATOM 1252 N N . THR A 1 166 ? 30.749 101.148 72.110 1.00 69.08 164 THR A N 1
ATOM 1253 C CA . THR A 1 166 ? 31.224 102.271 71.290 1.00 69.47 164 THR A CA 1
ATOM 1254 C C . THR A 1 166 ? 31.529 101.939 69.815 1.00 69.62 164 THR A C 1
ATOM 1255 O O . THR A 1 166 ? 31.043 102.622 68.913 1.00 69.84 164 THR A O 1
ATOM 1259 N N . THR A 1 167 ? 32.316 100.897 69.570 1.00 69.81 165 THR A N 1
ATOM 1260 C CA . THR A 1 167 ? 32.557 100.410 68.202 1.00 70.03 165 THR A CA 1
ATOM 1261 C C . THR A 1 167 ? 31.255 99.969 67.499 1.00 70.15 165 THR A C 1
ATOM 1262 O O . THR A 1 167 ? 31.182 99.904 66.261 1.00 70.35 165 THR A O 1
ATOM 1266 N N . LEU A 1 168 ? 30.226 99.678 68.291 1.00 69.80 166 LEU A N 1
ATOM 1267 C CA . LEU A 1 168 ? 28.932 99.323 67.733 1.00 69.41 166 LEU A CA 1
ATOM 1268 C C . LEU A 1 168 ? 28.124 100.567 67.366 1.00 69.13 166 LEU A C 1
ATOM 1269 O O . LEU A 1 168 ? 27.552 100.624 66.273 1.00 69.27 166 LEU A O 1
ATOM 1274 N N . ARG A 1 169 ? 28.093 101.560 68.260 1.00 68.56 167 ARG A N 1
ATOM 1275 C CA . ARG A 1 169 ? 27.376 102.814 67.993 1.00 68.34 167 ARG A CA 1
ATOM 1276 C C . ARG A 1 169 ? 28.002 103.561 66.811 1.00 67.84 167 ARG A C 1
ATOM 1277 O O . ARG A 1 169 ? 27.305 104.225 66.051 1.00 67.69 167 ARG A O 1
ATOM 1285 N N . MET A 1 170 ? 29.319 103.428 66.668 1.00 67.33 168 MET A N 1
ATOM 1286 C CA . MET A 1 170 ? 30.090 104.078 65.606 1.00 66.85 168 MET A CA 1
ATOM 1287 C C . MET A 1 170 ? 29.698 103.560 64.222 1.00 65.86 168 MET A C 1
ATOM 1288 O O . MET A 1 170 ? 29.644 104.324 63.261 1.00 65.93 168 MET A O 1
ATOM 1293 N N . ASN A 1 171 ? 29.430 102.261 64.133 1.00 64.74 169 ASN A N 1
ATOM 1294 C CA . ASN A 1 171 ? 28.908 101.652 62.911 1.00 63.64 169 ASN A CA 1
ATOM 1295 C C . ASN A 1 171 ? 27.385 101.668 62.870 1.00 62.87 169 ASN A C 1
ATOM 1296 O O . ASN A 1 171 ? 26.770 100.960 62.061 1.00 62.76 169 ASN A O 1
ATOM 1301 N N . HIS A 1 172 ? 26.788 102.477 63.746 1.00 61.79 170 HIS A N 1
ATOM 1302 C CA . HIS A 1 172 ? 25.334 102.600 63.853 1.00 60.79 170 HIS A CA 1
ATOM 1303 C C . HIS A 1 172 ? 24.658 101.244 64.028 1.00 60.00 170 HIS A C 1
ATOM 1304 O O . HIS A 1 172 ? 23.814 100.836 63.223 1.00 59.66 170 HIS A O 1
ATOM 1311 N N . LEU A 1 173 ? 25.054 100.554 65.094 1.00 58.96 171 LEU A N 1
ATOM 1312 C CA . LEU A 1 173 ? 24.482 99.264 65.437 1.00 58.30 171 LEU A CA 1
ATOM 1313 C C . LEU A 1 173 ? 24.010 99.267 66.882 1.00 57.82 171 LEU A C 1
ATOM 1314 O O . LEU A 1 173 ? 24.613 99.919 67.736 1.00 57.86 171 LEU A O 1
ATOM 1319 N N . ARG A 1 174 ? 22.930 98.534 67.139 1.00 57.05 172 ARG A N 1
ATOM 1320 C CA . ARG A 1 174 ? 22.365 98.399 68.476 1.00 56.43 172 ARG A CA 1
ATOM 1321 C C . ARG A 1 174 ? 22.408 96.942 68.955 1.00 55.40 172 ARG A C 1
ATOM 1322 O O . ARG A 1 174 ? 22.042 96.027 68.209 1.00 55.29 172 ARG A O 1
ATOM 1330 N N . VAL A 1 175 ? 22.860 96.739 70.195 1.00 54.36 173 VAL A N 1
ATOM 1331 C CA . VAL A 1 175 ? 22.894 95.409 70.824 1.00 53.43 173 VAL A CA 1
ATOM 1332 C C . VAL A 1 175 ? 21.467 94.935 71.050 1.00 52.88 173 VAL A C 1
ATOM 1333 O O . VAL A 1 175 ? 20.699 95.598 71.748 1.00 53.12 173 VAL A O 1
ATOM 1337 N N . ILE A 1 176 ? 21.100 93.807 70.451 1.00 52.01 174 ILE A N 1
ATOM 1338 C CA . ILE A 1 176 ? 19.752 93.261 70.663 1.00 51.37 174 ILE A CA 1
ATOM 1339 C C . ILE A 1 176 ? 19.747 92.006 71.545 1.00 50.86 174 ILE A C 1
ATOM 1340 O O . ILE A 1 176 ? 18.688 91.509 71.923 1.00 50.46 174 ILE A O 1
ATOM 1345 N N . ASP A 1 177 ? 20.945 91.522 71.882 1.00 50.49 175 ASP A N 1
ATOM 1346 C CA . ASP A 1 177 ? 21.129 90.469 72.888 1.00 49.81 175 ASP A CA 1
ATOM 1347 C C . ASP A 1 177 ? 22.603 90.227 73.202 1.00 49.37 175 ASP A C 1
ATOM 1348 O O . ASP A 1 177 ? 23.486 90.570 72.408 1.00 49.17 175 ASP A O 1
ATOM 1353 N N . THR A 1 178 ? 22.854 89.662 74.383 1.00 48.63 176 THR A N 1
ATOM 1354 C CA . THR A 1 178 ? 24.180 89.179 74.743 1.00 47.97 176 THR A CA 1
ATOM 1355 C C . THR A 1 178 ? 24.185 87.660 74.609 1.00 47.41 176 THR A C 1
ATOM 1356 O O . THR A 1 178 ? 23.377 86.975 75.221 1.00 46.75 176 THR A O 1
ATOM 1360 N N . ILE A 1 179 ? 25.099 87.148 73.790 1.00 47.12 177 ILE A N 1
ATOM 1361 C CA . ILE A 1 179 ? 25.194 85.703 73.539 1.00 46.70 177 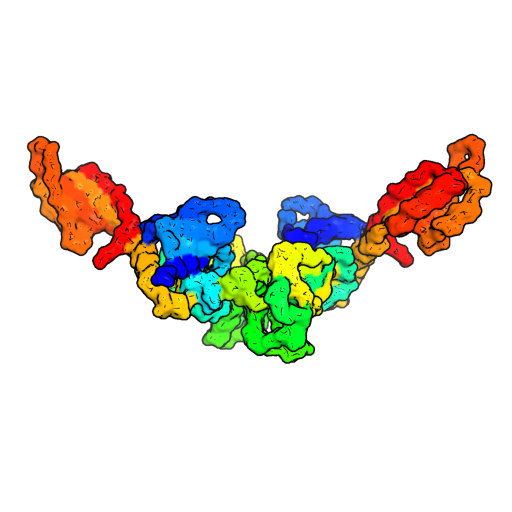ILE A CA 1
ATOM 1362 C C . ILE A 1 179 ? 26.055 84.998 74.582 1.00 46.19 177 ILE A C 1
ATOM 1363 O O . ILE A 1 179 ? 25.717 83.917 75.031 1.00 46.38 177 ILE A O 1
ATOM 1368 N N . LEU A 1 180 ? 27.158 85.626 74.976 1.00 45.85 178 LEU A N 1
ATOM 1369 C CA . LEU A 1 180 ? 28.142 84.988 75.845 1.00 45.50 178 LEU A CA 1
ATOM 1370 C C . LEU A 1 180 ? 28.973 86.039 76.564 1.00 44.99 178 LEU A C 1
ATOM 1371 O O . LEU A 1 180 ? 29.387 87.039 75.963 1.00 45.50 178 LEU A O 1
ATOM 1376 N N . GLU A 1 181 ? 29.204 85.810 77.852 1.00 44.42 179 GLU A N 1
ATOM 1377 C CA . GLU A 1 181 ? 30.153 86.602 78.616 1.00 44.02 179 GLU A CA 1
ATOM 1378 C C . GLU A 1 181 ? 31.481 85.865 78.606 1.00 43.98 179 GLU A C 1
ATOM 1379 O O . GLU A 1 181 ? 31.551 84.667 78.909 1.00 43.98 179 GLU A O 1
ATOM 1385 N N . SER A 1 182 ? 32.530 86.575 78.231 1.00 43.71 180 SER A N 1
ATOM 1386 C CA . SER A 1 182 ? 33.837 85.964 78.129 1.00 43.63 180 SER A CA 1
ATOM 1387 C C . SER A 1 182 ? 34.841 86.603 79.073 1.00 44.02 180 SER A C 1
ATOM 1388 O O . SER A 1 182 ? 34.807 87.813 79.352 1.00 43.71 180 SER A O 1
ATOM 1391 N N . SER A 1 183 ? 35.744 85.764 79.555 1.00 44.14 181 SER A N 1
ATOM 1392 C CA . SER A 1 183 ? 36.804 86.204 80.413 1.00 44.68 181 SER A CA 1
ATOM 1393 C C . SER A 1 183 ? 37.959 85.253 80.169 1.00 44.90 181 SER A C 1
ATOM 1394 O O . SER A 1 183 ? 37.758 84.156 79.627 1.00 44.83 181 SER A O 1
ATOM 1397 N N . VAL A 1 184 ? 39.162 85.680 80.544 1.00 44.82 182 VAL A N 1
ATOM 1398 C CA . VAL A 1 184 ? 40.348 84.847 80.396 1.00 45.10 182 VAL A CA 1
ATOM 1399 C C . VAL A 1 184 ? 40.429 83.787 81.501 1.00 45.35 182 VAL A C 1
ATOM 1400 O O . VAL A 1 184 ? 40.223 84.066 82.687 1.00 45.79 182 VAL A O 1
ATOM 1404 N N . LYS A 1 185 ? 40.748 82.565 81.102 1.00 45.53 183 LYS A N 1
ATOM 1405 C CA . LYS A 1 185 ? 40.745 81.448 82.029 1.00 45.34 183 LYS A CA 1
ATOM 1406 C C . LYS A 1 185 ? 42.105 80.788 82.075 1.00 45.42 183 LYS A C 1
ATOM 1407 O O . LYS A 1 185 ? 42.856 80.867 81.115 1.00 45.63 183 LYS A O 1
ATOM 1413 N N . LEU A 1 186 ? 42.427 80.168 83.209 1.00 46.05 184 LEU A N 1
ATOM 1414 C CA . LEU A 1 186 ? 43.523 79.197 83.287 1.00 45.68 184 LEU A CA 1
ATOM 1415 C C . LEU A 1 186 ? 42.899 77.822 83.139 1.00 45.71 184 LEU A C 1
ATOM 1416 O O . LEU A 1 186 ? 41.976 77.468 83.886 1.00 45.65 184 LEU A O 1
ATOM 1421 N N . ILE A 1 187 ? 43.394 77.049 82.173 1.00 45.45 185 ILE A N 1
ATOM 1422 C CA . ILE A 1 187 ? 42.835 75.714 81.910 1.00 44.42 185 ILE A CA 1
ATOM 1423 C C . ILE A 1 187 ? 43.869 74.618 82.054 1.00 44.71 185 ILE A C 1
ATOM 1424 O O . ILE A 1 187 ? 45.068 74.892 82.135 1.00 44.74 185 ILE A O 1
ATOM 1429 N N . ALA A 1 188 ? 43.398 73.371 82.080 1.00 44.24 186 ALA A N 1
ATOM 1430 C CA . ALA A 1 188 ? 44.274 72.250 82.303 1.00 43.92 186 ALA A CA 1
ATOM 1431 C C . ALA A 1 188 ? 43.822 70.994 81.575 1.00 43.90 186 ALA A C 1
ATOM 1432 O O . ALA A 1 188 ? 42.612 70.731 81.444 1.00 43.69 186 ALA A O 1
ATOM 1434 N N . ASN A 1 189 ? 44.811 70.230 81.112 1.00 43.20 187 ASN A N 1
ATOM 1435 C CA . ASN A 1 189 ? 44.589 68.896 80.624 1.00 43.16 187 ASN A CA 1
ATOM 1436 C C . ASN A 1 189 ? 44.231 68.015 81.825 1.00 43.57 187 ASN A C 1
ATOM 1437 O O . ASN A 1 189 ? 44.793 68.177 82.914 1.00 43.68 187 ASN A O 1
ATOM 1442 N N . ARG A 1 190 ? 43.288 67.098 81.634 1.00 43.49 188 ARG A N 1
ATOM 1443 C CA . ARG A 1 190 ? 42.854 66.240 82.719 1.00 43.52 188 ARG A CA 1
ATOM 1444 C C . ARG A 1 190 ? 43.922 65.215 83.087 1.00 43.50 188 ARG A C 1
ATOM 1445 O O . ARG A 1 190 ? 44.220 65.006 84.269 1.00 43.29 188 ARG A O 1
ATOM 1453 N N . GLU A 1 191 ? 44.506 64.590 82.072 1.00 43.64 189 GLU A N 1
ATOM 1454 C CA . GLU A 1 191 ? 45.550 63.601 82.293 1.00 44.12 189 GLU A CA 1
ATOM 1455 C C . GLU A 1 191 ? 46.771 64.246 82.941 1.00 44.31 189 GLU A C 1
ATOM 1456 O O . GLU A 1 191 ? 47.438 63.613 83.754 1.00 44.28 189 GLU A O 1
ATOM 1462 N N . SER A 1 192 ? 47.053 65.505 82.587 1.00 44.77 190 SER A N 1
ATOM 1463 C CA . SER A 1 192 ? 48.166 66.247 83.188 1.00 45.34 190 SER A CA 1
ATOM 1464 C C . SER A 1 192 ? 47.913 66.508 84.668 1.00 45.76 190 SER A C 1
ATOM 1465 O O . SER A 1 192 ? 48.829 66.402 85.496 1.00 45.61 190 SER A O 1
ATOM 1468 N N . TYR A 1 193 ? 46.667 66.852 84.988 1.00 45.94 191 TYR A N 1
ATOM 1469 C CA . TYR A 1 193 ? 46.316 67.236 86.340 1.00 46.32 191 TYR A CA 1
ATOM 1470 C C . TYR A 1 193 ? 46.415 66.069 87.309 1.00 46.12 191 TYR A C 1
ATOM 1471 O O . TYR A 1 193 ? 46.998 66.213 88.383 1.00 46.43 191 TYR A O 1
ATOM 1480 N N . ALA A 1 194 ? 45.852 64.921 86.932 1.00 45.72 192 ALA A N 1
ATOM 1481 C CA . ALA A 1 194 ? 45.917 63.712 87.778 1.00 45.45 192 ALA A CA 1
ATOM 1482 C C . ALA A 1 194 ? 47.344 63.247 88.081 1.00 45.34 192 ALA A C 1
ATOM 1483 O O . ALA A 1 194 ? 47.610 62.702 89.160 1.00 45.42 192 ALA A O 1
ATOM 1485 N N . THR A 1 195 ? 48.254 63.466 87.133 1.00 45.10 193 THR A N 1
ATOM 1486 C CA . THR A 1 195 ? 49.617 62.933 87.232 1.00 45.16 193 THR A CA 1
ATOM 1487 C C . THR A 1 195 ? 50.646 63.975 87.698 1.00 45.18 193 THR A C 1
ATOM 1488 O O . THR A 1 195 ? 51.746 63.623 88.101 1.00 45.30 193 THR A O 1
ATOM 1492 N N . LYS A 1 196 ? 50.281 65.253 87.658 1.00 45.18 194 LYS A N 1
ATOM 1493 C CA . LYS A 1 196 ? 51.209 66.330 88.012 1.00 45.00 194 LYS A CA 1
ATOM 1494 C C . LYS A 1 196 ? 50.562 67.417 88.884 1.00 44.90 194 LYS A C 1
ATOM 1495 O O . LYS A 1 196 ? 50.854 68.607 88.712 1.00 44.89 194 LYS A O 1
ATOM 1501 N N . SER A 1 197 ? 49.703 67.003 89.819 1.00 44.88 195 SER A N 1
ATOM 1502 C CA . SER A 1 197 ? 48.872 67.931 90.613 1.00 44.86 195 SER A CA 1
ATOM 1503 C C . SER A 1 197 ? 49.645 68.792 91.599 1.00 44.92 195 SER A C 1
ATOM 1504 O O . SER A 1 197 ? 49.187 69.866 91.956 1.00 45.06 195 SER A O 1
ATOM 1507 N N . GLY A 1 198 ? 50.800 68.314 92.049 1.00 45.24 196 GLY A N 1
ATOM 1508 C CA . GLY A 1 198 ? 51.642 69.088 92.956 1.00 45.77 196 GLY A CA 1
ATOM 1509 C C . GLY A 1 198 ? 52.044 70.401 92.315 1.00 46.26 196 GLY A C 1
ATOM 1510 O O . GLY A 1 198 ? 51.560 71.471 92.694 1.00 46.29 196 GLY A O 1
ATOM 1511 N N . ILE A 1 199 ? 52.913 70.304 91.317 1.00 46.60 197 ILE A N 1
ATOM 1512 C CA . ILE A 1 199 ? 53.390 71.463 90.572 1.00 46.96 197 ILE A CA 1
ATOM 1513 C C . ILE A 1 199 ? 52.256 72.299 89.974 1.00 47.28 197 ILE A C 1
ATOM 1514 O O . ILE A 1 199 ? 52.373 73.524 89.867 1.00 47.45 197 ILE A O 1
ATOM 1519 N N . ILE A 1 200 ? 51.158 71.649 89.592 1.00 47.54 198 ILE A N 1
ATOM 1520 C CA . ILE A 1 200 ? 50.050 72.389 88.987 1.00 47.51 198 ILE A CA 1
ATOM 1521 C C . ILE A 1 200 ? 49.402 73.270 90.041 1.00 48.06 198 ILE A C 1
ATOM 1522 O O . ILE A 1 200 ? 49.224 74.470 89.821 1.00 48.19 198 ILE A O 1
ATOM 1527 N N . GLU A 1 201 ? 49.080 72.681 91.193 1.00 48.59 199 GLU A N 1
ATOM 1528 C CA . GLU A 1 201 ? 48.520 73.447 92.311 1.00 48.91 199 GLU A CA 1
ATOM 1529 C C . GLU A 1 201 ? 49.500 74.504 92.826 1.00 48.78 199 GLU A C 1
ATOM 1530 O O . GLU A 1 201 ? 49.080 75.531 93.364 1.00 49.27 199 GLU A O 1
ATOM 1536 N N . GLU A 1 202 ? 50.797 74.256 92.658 1.00 48.28 200 GLU A N 1
ATOM 1537 C CA . GLU A 1 202 ? 51.808 75.234 93.033 1.00 48.17 200 GLU A CA 1
ATOM 1538 C C . GLU A 1 202 ? 51.692 76.500 92.165 1.00 48.20 200 GLU A C 1
ATOM 1539 O O . GLU A 1 202 ? 51.651 77.617 92.686 1.00 48.21 200 GLU A O 1
ATOM 1545 N N . LEU A 1 203 ? 51.627 76.314 90.850 1.00 48.04 201 LEU A N 1
ATOM 1546 C CA . LEU A 1 203 ? 51.410 77.418 89.929 1.00 48.35 201 LEU A CA 1
ATOM 1547 C C . LEU A 1 203 ? 50.033 78.054 90.152 1.00 48.37 201 LEU A C 1
ATOM 1548 O O . LEU A 1 203 ? 49.895 79.287 90.116 1.00 48.60 201 LEU A O 1
ATOM 1553 N N . ARG A 1 204 ? 49.031 77.212 90.405 1.00 47.95 202 ARG A N 1
ATOM 1554 C CA . ARG A 1 204 ? 47.670 77.678 90.658 1.00 47.72 202 ARG A CA 1
ATOM 1555 C C . ARG A 1 204 ? 47.595 78.560 91.903 1.00 47.79 202 ARG A C 1
ATOM 1556 O O . ARG A 1 204 ? 46.927 79.589 91.885 1.00 47.84 202 ARG A O 1
ATOM 1564 N N . THR A 1 205 ? 48.277 78.163 92.981 1.00 47.52 203 THR A N 1
ATOM 1565 C CA . THR A 1 205 ? 48.334 78.996 94.185 1.00 47.22 203 THR A CA 1
ATOM 1566 C C . THR A 1 205 ? 49.004 80.340 93.883 1.00 46.85 203 THR A C 1
ATOM 1567 O O . THR A 1 205 ? 48.532 81.381 94.328 1.00 46.74 203 THR A O 1
ATOM 1571 N N . GLY A 1 206 ? 50.090 80.309 93.107 1.00 46.76 204 GLY A N 1
ATOM 1572 C CA . GLY A 1 206 ? 50.846 81.517 92.758 1.00 46.22 204 GLY A CA 1
ATOM 1573 C C . GLY A 1 206 ? 49.985 82.494 91.991 1.00 46.14 204 GLY A C 1
ATOM 1574 O O . GLY A 1 206 ? 49.868 83.666 92.364 1.00 46.37 204 GLY A O 1
ATOM 1575 N N . ILE A 1 207 ? 49.371 81.994 90.921 1.00 46.16 205 ILE A N 1
ATOM 1576 C CA . ILE A 1 207 ? 48.425 82.747 90.096 1.00 45.71 205 ILE A CA 1
ATOM 1577 C C . ILE A 1 207 ? 47.176 83.187 90.880 1.00 45.63 205 ILE A C 1
ATOM 1578 O O . ILE A 1 207 ? 46.784 84.364 90.828 1.00 45.81 205 ILE A O 1
ATOM 1583 N N . ARG A 1 208 ? 46.565 82.257 91.614 1.00 45.12 206 ARG A N 1
ATOM 1584 C CA . ARG A 1 208 ? 45.364 82.579 92.395 1.00 44.74 206 ARG A CA 1
ATOM 1585 C C . ARG A 1 208 ? 45.669 83.711 93.368 1.00 44.03 206 ARG A C 1
ATOM 1586 O O . ARG A 1 208 ? 44.872 84.636 93.507 1.00 44.21 206 ARG A O 1
ATOM 1594 N N . GLY A 1 209 ? 46.845 83.647 93.993 1.00 43.50 207 GLY A N 1
ATOM 1595 C CA . GLY A 1 209 ? 47.369 84.715 94.846 1.00 43.05 207 GLY A CA 1
ATOM 1596 C C . GLY A 1 209 ? 47.476 86.100 94.215 1.00 43.01 207 GLY A C 1
ATOM 1597 O O . GLY A 1 209 ? 47.183 87.099 94.867 1.00 43.25 207 GLY A O 1
ATOM 1598 N N . VAL A 1 210 ? 47.894 86.168 92.954 1.00 43.10 208 VAL A N 1
ATOM 1599 C CA . VAL A 1 210 ? 47.989 87.443 92.228 1.00 43.06 208 VAL A CA 1
ATOM 1600 C C . VAL A 1 210 ? 46.603 88.021 91.937 1.00 43.57 208 VAL A C 1
ATOM 1601 O O . VAL A 1 210 ? 46.420 89.240 91.950 1.00 43.74 208 VAL A O 1
ATOM 1605 N N . ILE A 1 211 ? 45.634 87.143 91.690 1.00 43.80 209 ILE A N 1
ATOM 1606 C CA . ILE A 1 211 ? 44.269 87.561 91.387 1.00 44.20 209 ILE A CA 1
ATOM 1607 C C . ILE A 1 211 ? 43.571 88.139 92.608 1.00 44.60 209 ILE A C 1
ATOM 1608 O O . ILE A 1 211 ? 42.785 89.084 92.495 1.00 44.91 209 ILE A O 1
ATOM 1613 N N . ASP A 1 212 ? 43.853 87.570 93.776 1.00 44.87 210 ASP A N 1
ATOM 1614 C CA . ASP A 1 212 ? 43.261 88.061 95.012 1.00 45.00 210 ASP A CA 1
ATOM 1615 C C . ASP A 1 212 ? 43.924 89.348 95.482 1.00 44.90 210 ASP A C 1
ATOM 1616 O O . ASP A 1 212 ? 43.404 90.030 96.370 1.00 44.74 210 ASP A O 1
ATOM 1621 N N . ALA A 1 213 ? 45.070 89.676 94.890 1.00 44.92 211 ALA A N 1
ATOM 1622 C CA . ALA A 1 213 ? 45.765 90.927 95.211 1.00 45.12 211 ALA A CA 1
ATOM 1623 C C . ALA A 1 213 ? 45.220 92.114 94.413 1.00 45.24 211 ALA A C 1
ATOM 1624 O O . ALA A 1 213 ? 45.547 93.266 94.717 1.00 45.04 211 ALA A O 1
ATOM 1626 N N . GLU A 1 214 ? 44.394 91.828 93.402 1.00 45.71 212 GLU A N 1
ATOM 1627 C CA . GLU A 1 214 ? 43.847 92.864 92.524 1.00 46.65 212 GLU A CA 1
ATOM 1628 C C . GLU A 1 214 ? 42.984 93.837 93.313 1.00 47.03 212 GLU A C 1
ATOM 1629 O O . GLU A 1 214 ? 42.109 93.427 94.073 1.00 46.99 212 GLU A O 1
ATOM 1635 N N . GLY A 1 215 ? 43.266 95.128 93.138 1.00 47.69 213 GLY A N 1
ATOM 1636 C CA . GLY A 1 215 ? 42.556 96.190 93.834 1.00 47.93 213 GLY A CA 1
ATOM 1637 C C . GLY A 1 215 ? 42.815 96.184 95.328 1.00 48.57 213 GLY A C 1
ATOM 1638 O O . GLY A 1 215 ? 42.027 96.740 96.098 1.00 49.09 213 GLY A O 1
ATOM 1639 N N . LYS A 1 216 ? 43.903 95.545 95.753 1.00 48.32 214 LYS A N 1
ATOM 1640 C CA . LYS A 1 216 ? 44.261 95.539 97.170 1.00 48.32 214 LYS A CA 1
ATOM 1641 C C . LYS A 1 216 ? 45.642 96.145 97.349 1.00 48.49 214 LYS A C 1
ATOM 1642 O O . LYS A 1 216 ? 46.617 95.666 96.768 1.00 48.61 214 LYS A O 1
ATOM 1648 N N . ARG A 1 217 ? 45.730 97.194 98.155 1.00 48.41 215 ARG A N 1
ATOM 1649 C CA . ARG A 1 217 ? 47.020 97.819 98.432 1.00 48.21 215 ARG A CA 1
ATOM 1650 C C . ARG A 1 217 ? 47.262 97.819 99.935 1.00 47.81 215 ARG A C 1
ATOM 1651 O O . ARG A 1 217 ? 46.311 97.682 100.714 1.00 47.75 215 ARG A O 1
ATOM 1659 N N . LEU A 1 218 ? 48.527 97.963 100.336 1.00 47.17 216 LEU A N 1
ATOM 1660 C CA . LEU A 1 218 ? 48.890 98.108 101.752 1.00 46.94 216 LEU A CA 1
ATOM 1661 C C . LEU A 1 218 ? 49.082 99.589 102.100 1.00 46.70 216 LEU A C 1
ATOM 1662 O O . LEU A 1 218 ? 50.046 100.225 101.648 1.00 46.77 216 LEU A O 1
ATOM 1667 N N . VAL A 1 219 ? 48.165 100.118 102.911 1.00 46.20 217 VAL A N 1
ATOM 1668 C CA . VAL A 1 219 ? 48.162 101.532 103.271 1.00 45.88 217 VAL A CA 1
ATOM 1669 C C . VAL A 1 219 ? 48.838 101.770 104.624 1.00 45.95 217 VAL A C 1
ATOM 1670 O O . VAL A 1 219 ? 48.486 101.138 105.615 1.00 45.93 217 VAL A O 1
ATOM 1674 N N . MET A 1 220 ? 49.815 102.679 104.637 1.00 45.86 218 MET A N 1
ATOM 1675 C CA . MET A 1 220 ? 50.581 103.022 105.842 1.00 45.90 218 MET A CA 1
ATOM 1676 C C . MET A 1 220 ? 50.455 104.511 106.155 1.00 45.97 218 MET A C 1
ATOM 1677 O O . MET A 1 220 ? 50.401 105.340 105.245 1.00 45.62 218 MET A O 1
ATOM 1682 N N . LEU A 1 221 ? 50.429 104.839 107.447 1.00 46.21 219 LEU A N 1
ATOM 1683 C CA . LEU A 1 221 ? 50.300 106.229 107.899 1.00 46.49 219 LEU A CA 1
ATOM 1684 C C . LEU A 1 221 ? 50.927 106.458 109.270 1.00 46.63 219 LEU A C 1
ATOM 1685 O O . LEU A 1 221 ? 51.034 105.533 110.078 1.00 46.62 219 LEU A O 1
ATOM 1690 N N . ASN A 1 222 ? 51.333 107.700 109.514 1.00 46.84 220 ASN A N 1
ATOM 1691 C CA . ASN A 1 222 ? 51.772 108.136 110.829 1.00 47.09 220 ASN A CA 1
ATOM 1692 C C . ASN A 1 222 ? 50.638 108.878 111.539 1.00 47.42 220 ASN A C 1
ATOM 1693 O O . ASN A 1 222 ? 50.072 109.826 110.994 1.00 47.51 220 ASN A O 1
ATOM 1698 N N . ILE A 1 223 ? 50.301 108.431 112.747 1.00 47.85 221 ILE A N 1
ATOM 1699 C CA . ILE A 1 223 ? 49.249 109.067 113.538 1.00 48.28 221 ILE A CA 1
ATOM 1700 C C . ILE A 1 223 ? 49.723 109.348 114.957 1.00 48.88 221 ILE A C 1
ATOM 1701 O O . ILE A 1 223 ? 50.459 108.552 115.543 1.00 48.97 221 ILE A O 1
ATOM 1706 N N . ASP A 1 224 ? 49.314 110.494 115.495 1.00 49.66 222 ASP A N 1
ATOM 1707 C CA . ASP A 1 224 ? 49.520 110.789 116.905 1.00 50.47 222 ASP A CA 1
ATOM 1708 C C . ASP A 1 224 ? 48.597 109.877 117.710 1.00 51.00 222 ASP A C 1
ATOM 1709 O O . ASP A 1 224 ? 47.425 109.695 117.354 1.00 50.91 222 ASP A O 1
ATOM 1714 N N . ARG A 1 225 ? 49.145 109.300 118.779 1.00 51.76 223 ARG A N 1
ATOM 1715 C CA . ARG A 1 225 ? 48.467 108.290 119.603 1.00 52.63 223 ARG A CA 1
ATOM 1716 C C . ARG A 1 225 ? 47.075 108.691 120.111 1.00 52.86 223 ARG A C 1
ATOM 1717 O O . ARG A 1 225 ? 46.204 107.832 120.279 1.00 52.83 223 ARG A O 1
ATOM 1725 N N . LYS A 1 226 ? 46.877 109.987 120.357 1.00 53.13 224 LYS A N 1
ATOM 1726 C CA . LYS A 1 226 ? 45.586 110.515 120.816 1.00 53.57 224 LYS A CA 1
ATOM 1727 C C . LYS A 1 226 ? 44.449 110.234 119.825 1.00 53.64 224 LYS A C 1
ATOM 1728 O O . LYS A 1 226 ? 43.275 110.199 120.205 1.00 53.66 224 LYS A O 1
ATOM 1734 N N . ASN A 1 227 ? 44.813 110.020 118.563 1.00 53.86 225 ASN A N 1
ATOM 1735 C CA . ASN A 1 227 ? 43.849 109.748 117.502 1.00 53.94 225 ASN A CA 1
ATOM 1736 C C . ASN A 1 227 ? 43.869 108.308 116.973 1.00 54.11 225 ASN A C 1
ATOM 1737 O O . ASN A 1 227 ? 43.122 107.976 116.053 1.00 54.24 225 ASN A O 1
ATOM 1742 N N . LEU A 1 228 ? 44.707 107.458 117.568 1.00 54.40 226 LEU A N 1
ATOM 1743 C CA . LEU A 1 228 ? 44.831 106.047 117.170 1.00 54.59 226 LEU A CA 1
ATOM 1744 C C . LEU A 1 228 ? 43.500 105.280 117.155 1.00 54.99 226 LEU A C 1
ATOM 1745 O O . LEU A 1 228 ? 43.338 104.335 116.383 1.00 55.18 226 LEU A O 1
ATOM 1750 N N . ASP A 1 229 ? 42.556 105.688 117.998 1.00 55.32 227 ASP A N 1
ATOM 1751 C CA . ASP A 1 229 ? 41.257 105.016 118.085 1.00 55.82 227 ASP A CA 1
ATOM 1752 C C . ASP A 1 229 ? 40.387 105.182 116.829 1.00 56.05 227 ASP A C 1
ATOM 1753 O O . ASP A 1 229 ? 39.843 104.200 116.314 1.00 55.97 227 ASP A O 1
ATOM 1758 N N . ARG A 1 230 ? 40.264 106.412 116.333 1.00 56.37 228 ARG A N 1
ATOM 1759 C CA . ARG A 1 230 ? 39.460 106.674 115.135 1.00 56.68 228 ARG A CA 1
ATOM 1760 C C . ARG A 1 230 ? 40.048 106.023 113.876 1.00 56.80 228 ARG A C 1
ATOM 1761 O O . ARG A 1 230 ? 39.316 105.714 112.933 1.00 56.81 228 ARG A O 1
ATOM 1769 N N . VAL A 1 231 ? 41.363 105.804 113.884 1.00 56.82 229 VAL A N 1
ATOM 1770 C CA . VAL A 1 231 ? 42.055 105.115 112.793 1.00 56.95 229 VAL A CA 1
ATOM 1771 C C . VAL A 1 231 ? 41.736 103.609 112.759 1.00 57.03 229 VAL A C 1
ATOM 1772 O O . VAL A 1 231 ? 41.719 103.008 111.681 1.00 57.00 229 VAL A O 1
ATOM 1776 N N . ARG A 1 232 ? 41.486 103.015 113.932 1.00 57.11 230 ARG A N 1
ATOM 1777 C CA . ARG A 1 232 ? 41.033 101.616 114.047 1.00 57.13 230 ARG A CA 1
ATOM 1778 C C . ARG A 1 232 ? 39.750 101.406 113.265 1.00 57.07 230 ARG A C 1
ATOM 1779 O O . ARG A 1 232 ? 39.671 100.516 112.421 1.00 57.21 230 ARG A O 1
ATOM 1787 N N . ALA A 1 233 ? 38.750 102.236 113.562 1.00 56.90 231 ALA A N 1
ATOM 1788 C CA . ALA A 1 233 ? 37.434 102.152 112.928 1.00 56.82 231 ALA A CA 1
ATOM 1789 C C . ALA A 1 233 ? 37.467 102.444 111.426 1.00 56.63 231 ALA A C 1
ATOM 1790 O O . ALA A 1 233 ? 36.589 101.996 110.691 1.00 56.84 231 ALA A O 1
ATOM 1792 N N . LEU A 1 234 ? 38.476 103.189 110.975 1.00 56.25 232 LEU A N 1
ATOM 1793 C CA . LEU A 1 234 ? 38.600 103.549 109.560 1.00 55.76 232 LEU A CA 1
ATOM 1794 C C . LEU A 1 234 ? 39.359 102.496 108.749 1.00 55.54 232 LEU A C 1
ATOM 1795 O O . LEU A 1 234 ? 39.091 102.301 107.559 1.00 55.43 232 LEU A O 1
ATOM 1800 N N . MET A 1 235 ? 40.305 101.823 109.400 1.00 55.07 233 MET A N 1
ATOM 1801 C CA . MET A 1 235 ? 41.133 100.826 108.743 1.00 54.42 233 MET A CA 1
ATOM 1802 C C . MET A 1 235 ? 41.005 99.463 109.419 1.00 53.89 233 MET A C 1
ATOM 1803 O O . MET A 1 235 ? 41.923 99.050 110.128 1.00 53.89 233 MET A O 1
ATOM 1808 N N . PRO A 1 236 ? 39.888 98.740 109.189 1.00 53.40 234 PRO A N 1
ATOM 1809 C CA . PRO A 1 236 ? 39.800 97.432 109.846 1.00 52.99 234 PRO A CA 1
ATOM 1810 C C . PRO A 1 236 ? 40.840 96.450 109.292 1.00 52.54 234 PRO A C 1
ATOM 1811 O O . PRO A 1 236 ? 41.339 95.602 110.025 1.00 52.37 234 PRO A O 1
ATOM 1815 N N . GLY A 1 237 ? 41.171 96.587 108.011 1.00 52.17 235 GLY A N 1
ATOM 1816 C CA . GLY A 1 237 ? 42.126 95.703 107.361 1.00 51.73 235 GLY A CA 1
ATOM 1817 C C . GLY A 1 237 ? 41.624 94.274 107.338 1.00 51.40 235 GLY A C 1
ATOM 1818 O O . GLY A 1 237 ? 40.411 94.029 107.341 1.00 51.48 235 GLY A O 1
ATOM 1819 N N . MET A 1 238 ? 42.553 93.324 107.329 1.00 50.78 236 MET A N 1
ATOM 1820 C CA . MET A 1 238 ? 42.177 91.925 107.181 1.00 50.35 236 MET A CA 1
ATOM 1821 C C . MET A 1 238 ? 41.767 91.265 108.496 1.00 49.81 236 MET A C 1
ATOM 1822 O O . MET A 1 238 ? 40.718 90.628 108.564 1.00 49.78 236 MET A O 1
ATOM 1827 N N . THR A 1 239 ? 42.582 91.437 109.533 1.00 49.27 237 THR A N 1
ATOM 1828 C CA . THR A 1 239 ? 42.220 91.028 110.893 1.00 48.71 237 THR A CA 1
ATOM 1829 C C . THR A 1 239 ? 42.084 92.270 111.778 1.00 48.12 237 THR A C 1
ATOM 1830 O O . THR A 1 239 ? 41.239 92.326 112.673 1.00 48.24 237 THR A O 1
ATOM 1834 N N . GLY A 1 240 ? 42.925 93.260 111.500 1.00 47.69 238 GLY A N 1
ATOM 1835 C CA . GLY A 1 240 ? 43.016 94.498 112.266 1.00 47.10 238 GLY A CA 1
ATOM 1836 C C . GLY A 1 240 ? 44.296 95.224 111.877 1.00 46.87 238 GLY A C 1
ATOM 1837 O O . GLY A 1 240 ? 45.266 94.581 111.447 1.00 46.68 238 GLY A O 1
ATOM 1838 N N . PRO A 1 241 ? 44.314 96.564 112.026 1.00 46.59 239 PRO A N 1
ATOM 1839 C CA . PRO A 1 241 ? 45.477 97.363 111.634 1.00 46.41 239 PRO A CA 1
ATOM 1840 C C . PRO A 1 241 ? 46.714 97.013 112.449 1.00 46.24 239 PRO A C 1
ATOM 1841 O O . PRO A 1 241 ? 46.613 96.717 113.644 1.00 46.56 239 PRO A O 1
ATOM 1845 N N . THR A 1 242 ? 47.867 97.026 111.794 1.00 46.14 240 THR A N 1
ATOM 1846 C CA . THR A 1 242 ? 49.143 96.775 112.457 1.00 45.79 240 THR A CA 1
ATOM 1847 C C . THR A 1 242 ? 49.695 98.114 112.922 1.00 46.04 240 THR A C 1
ATOM 1848 O O . THR A 1 242 ? 49.798 99.060 112.131 1.00 45.88 240 THR A O 1
ATOM 1852 N N . VAL A 1 243 ? 50.046 98.178 114.208 1.00 46.18 241 VAL A N 1
ATOM 1853 C CA . VAL A 1 243 ? 50.456 99.415 114.866 1.00 46.20 241 VAL A CA 1
ATOM 1854 C C . VAL A 1 243 ? 51.884 99.315 115.408 1.00 46.52 241 VAL A C 1
ATOM 1855 O O . VAL A 1 243 ? 52.204 98.396 116.165 1.00 46.88 241 VAL A O 1
ATOM 1859 N N . SER A 1 244 ? 52.730 100.270 115.028 1.00 46.69 242 SER A N 1
ATOM 1860 C CA . SER A 1 244 ? 54.142 100.251 115.406 1.00 47.04 242 SER A CA 1
ATOM 1861 C C . SER A 1 244 ? 54.634 101.612 115.907 1.00 47.47 242 SER A C 1
ATOM 1862 O O . SER A 1 244 ? 54.054 102.645 115.586 1.00 47.68 242 SER A O 1
ATOM 1865 N N . GLU A 1 245 ? 55.703 101.602 116.698 1.00 47.75 243 GLU A N 1
ATOM 1866 C CA . GLU A 1 245 ? 56.207 102.817 117.328 1.00 48.26 243 GLU A CA 1
ATOM 1867 C C . GLU A 1 245 ? 56.952 103.672 116.310 1.00 48.22 243 GLU A C 1
ATOM 1868 O O . GLU A 1 245 ? 57.598 103.145 115.396 1.00 48.15 243 GLU A O 1
ATOM 1874 N N . VAL A 1 246 ? 56.840 104.990 116.471 1.00 48.12 244 VAL A N 1
ATOM 1875 C CA . VAL A 1 246 ? 57.591 105.951 115.670 1.00 48.15 244 VAL A CA 1
ATOM 1876 C C . VAL A 1 246 ? 58.451 106.790 116.610 1.00 48.31 244 VAL A C 1
ATOM 1877 O O . VAL A 1 246 ? 57.954 107.301 117.610 1.00 48.28 244 VAL A O 1
ATOM 1881 N N . LEU A 1 247 ? 59.739 106.912 116.297 1.00 48.60 245 LEU A N 1
ATOM 1882 C CA . LEU A 1 247 ? 60.660 107.696 117.125 1.00 48.99 245 LEU A CA 1
ATOM 1883 C C . LEU A 1 247 ? 60.621 109.189 116.782 1.00 49.45 245 LEU A C 1
ATOM 1884 O O . LEU A 1 247 ? 61.398 109.673 115.950 1.00 49.47 245 LEU A O 1
ATOM 1889 N N . SER A 1 248 ? 59.707 109.907 117.435 1.00 50.05 246 SER A N 1
ATOM 1890 C CA . SER A 1 248 ? 59.530 111.347 117.227 1.00 50.68 246 SER A CA 1
ATOM 1891 C C . SER A 1 248 ? 59.291 112.081 118.547 1.00 51.00 246 SER A C 1
ATOM 1892 O O . SER A 1 248 ? 59.427 111.497 119.629 1.00 51.06 246 SER A O 1
ATOM 1895 N N . ASP A 1 249 ? 58.920 113.358 118.437 1.00 51.38 247 ASP A N 1
ATOM 1896 C CA . ASP A 1 249 ? 58.675 114.236 119.589 1.00 51.73 247 ASP A CA 1
ATOM 1897 C C . ASP A 1 249 ? 57.386 113.903 120.333 1.00 51.71 247 ASP A C 1
ATOM 1898 O O . ASP A 1 249 ? 57.338 113.974 121.564 1.00 51.86 247 ASP A O 1
ATOM 1903 N N . ASN A 1 250 ? 56.345 113.562 119.576 1.00 51.65 248 ASN A N 1
ATOM 1904 C CA . ASN A 1 250 ? 55.063 113.140 120.138 1.00 51.50 248 ASN A CA 1
ATOM 1905 C C . ASN A 1 250 ? 55.006 111.615 120.235 1.00 51.11 248 ASN A C 1
ATOM 1906 O O . ASN A 1 250 ? 55.847 110.920 119.657 1.00 51.37 248 ASN A O 1
ATOM 1911 N N . GLY A 1 251 ? 54.026 111.100 120.972 1.00 50.52 249 GLY A N 1
ATOM 1912 C CA . GLY A 1 251 ? 53.714 109.677 120.943 1.00 49.78 249 GLY A CA 1
ATOM 1913 C C . GLY A 1 251 ? 53.033 109.359 119.621 1.00 49.29 249 GLY A C 1
ATOM 1914 O O . GLY A 1 251 ? 51.809 109.259 119.548 1.00 49.18 249 GLY A O 1
ATOM 1915 N N . VAL A 1 252 ? 53.834 109.231 118.568 1.00 48.83 250 VAL A N 1
ATOM 1916 C CA . VAL A 1 252 ? 53.321 108.916 117.241 1.00 48.33 250 VAL A CA 1
ATOM 1917 C C . VAL A 1 252 ? 53.457 107.421 117.004 1.00 48.17 250 VAL A C 1
ATOM 1918 O O . VAL A 1 252 ? 54.485 106.826 117.329 1.00 48.20 250 VAL A O 1
ATOM 1922 N N . VAL A 1 253 ? 52.404 106.818 116.459 1.00 47.86 251 VAL A N 1
ATOM 1923 C CA . VAL A 1 253 ? 52.480 105.442 115.976 1.00 47.46 251 VAL A CA 1
ATOM 1924 C C . VAL A 1 253 ? 52.371 105.392 114.451 1.00 47.32 251 VAL A C 1
ATOM 1925 O O . VAL A 1 253 ? 51.982 106.376 113.815 1.00 47.43 251 VAL A O 1
ATOM 1929 N N . ALA A 1 254 ? 52.754 104.255 113.879 1.00 46.99 252 ALA A N 1
ATOM 1930 C CA . ALA A 1 254 ? 52.577 103.984 112.457 1.00 46.77 252 ALA A CA 1
ATOM 1931 C C . ALA A 1 254 ? 51.544 102.878 112.324 1.00 46.68 252 ALA A C 1
ATOM 1932 O O . ALA A 1 254 ? 51.604 101.877 113.040 1.00 46.88 252 ALA A O 1
ATOM 1934 N N . VAL A 1 255 ? 50.583 103.069 111.428 1.00 46.36 253 VAL A N 1
ATOM 1935 C CA . VAL A 1 255 ? 49.491 102.119 111.281 1.00 46.19 253 VAL A CA 1
ATOM 1936 C C . VAL A 1 255 ? 49.446 101.610 109.848 1.00 46.39 253 VAL A C 1
ATOM 1937 O O . VAL A 1 255 ? 49.425 102.412 108.906 1.00 46.52 253 VAL A O 1
ATOM 1941 N N . HIS A 1 256 ? 49.470 100.288 109.676 1.00 46.32 254 HIS A N 1
ATOM 1942 C CA A HIS A 1 256 ? 49.367 99.666 108.351 0.50 46.45 254 HIS A CA 1
ATOM 1943 C CA B HIS A 1 256 ? 49.260 99.750 108.342 0.50 46.33 254 HIS A CA 1
ATOM 1944 C C . HIS A 1 256 ? 48.145 98.738 108.252 1.00 46.53 254 HIS A C 1
ATOM 1945 O O . HIS A 1 256 ? 47.871 97.985 109.186 1.00 46.45 254 HIS A O 1
ATOM 1958 N N . ALA A 1 257 ? 47.450 98.781 107.117 1.00 46.82 255 ALA A N 1
ATOM 1959 C CA . ALA A 1 257 ? 46.321 97.900 106.848 1.00 46.88 255 ALA A CA 1
ATOM 1960 C C . ALA A 1 257 ? 46.179 97.682 105.352 1.00 47.16 255 ALA A C 1
ATOM 1961 O O . ALA A 1 257 ? 46.458 98.576 104.550 1.00 46.91 255 ALA A O 1
ATOM 1963 N N . VAL A 1 258 ? 45.763 96.474 104.986 1.00 47.83 256 VAL A N 1
ATOM 1964 C CA . VAL A 1 258 ? 45.406 96.161 103.608 1.00 48.32 256 VAL A CA 1
ATOM 1965 C C . VAL A 1 258 ? 44.055 96.823 103.333 1.00 48.87 256 VAL A C 1
ATOM 1966 O O . VAL A 1 258 ? 43.113 96.678 104.119 1.00 48.94 256 VAL A O 1
ATOM 1970 N N . VAL A 1 259 ? 43.974 97.595 102.251 1.00 49.44 257 VAL A N 1
ATOM 1971 C CA . VAL A 1 259 ? 42.718 98.263 101.906 1.00 49.93 257 VAL A CA 1
ATOM 1972 C C . VAL A 1 259 ? 42.369 98.065 100.427 1.00 50.41 257 VAL A C 1
ATOM 1973 O O . VAL A 1 259 ? 43.252 98.005 99.577 1.00 50.57 257 VAL A O 1
ATOM 1977 N N . ASP A 1 260 ? 41.079 97.955 100.130 1.00 51.13 258 ASP A N 1
ATOM 1978 C CA . ASP A 1 260 ? 40.630 97.838 98.754 1.00 52.02 258 ASP A CA 1
ATOM 1979 C C . ASP A 1 260 ? 40.593 99.191 98.049 1.00 52.32 258 ASP A C 1
ATOM 1980 O O . ASP A 1 260 ? 40.264 100.198 98.667 1.00 52.44 258 ASP A O 1
ATOM 1985 N N . GLU A 1 261 ? 40.905 99.193 96.752 1.00 52.77 259 GLU A N 1
ATOM 1986 C CA . GLU A 1 261 ? 40.938 100.414 95.936 1.00 53.73 259 GLU A CA 1
ATOM 1987 C C . GLU A 1 261 ? 39.628 101.207 95.884 1.00 53.78 259 GLU A C 1
ATOM 1988 O O . GLU A 1 261 ? 39.659 102.423 95.712 1.00 54.02 259 GLU A O 1
ATOM 1994 N N . LYS A 1 262 ? 38.495 100.516 96.025 1.00 53.76 260 LYS A N 1
ATOM 1995 C CA . LYS A 1 262 ? 37.184 101.161 96.158 1.00 53.74 260 LYS A CA 1
ATOM 1996 C C . LYS A 1 262 ? 37.131 102.099 97.358 1.00 53.54 260 LYS A C 1
ATOM 1997 O O . LYS A 1 262 ? 36.379 103.072 97.356 1.00 53.68 260 LYS A O 1
ATOM 2007 N N . GLU A 1 263 ? 37.911 101.801 98.393 1.00 53.31 261 GLU A N 1
ATOM 2008 C CA . GLU A 1 263 ? 37.791 102.552 99.633 1.00 53.08 261 GLU A CA 1
ATOM 2009 C C . GLU A 1 263 ? 38.863 103.624 99.852 1.00 52.38 261 GLU A C 1
ATOM 2010 O O . GLU A 1 263 ? 38.661 104.506 100.683 1.00 52.87 261 GLU A O 1
ATOM 2016 N N . VAL A 1 264 ? 39.960 103.592 99.089 1.00 51.47 262 VAL A N 1
ATOM 2017 C CA . VAL A 1 264 ? 41.112 104.477 99.366 1.00 50.92 262 VAL A CA 1
ATOM 2018 C C . VAL A 1 264 ? 40.844 106.000 99.334 1.00 50.59 262 VAL A C 1
ATOM 2019 O O . VAL A 1 264 ? 41.319 106.716 100.212 1.00 50.34 262 VAL A O 1
ATOM 2023 N N . PHE A 1 265 ? 40.086 106.492 98.358 1.00 50.34 263 PHE A N 1
ATOM 2024 C CA . PHE A 1 265 ? 39.812 107.937 98.283 1.00 50.46 263 PHE A CA 1
ATOM 2025 C C . PHE A 1 265 ? 39.000 108.467 99.468 1.00 50.42 263 PHE A C 1
ATOM 2026 O O . PHE A 1 265 ? 39.374 109.477 100.071 1.00 50.48 263 PHE A O 1
ATOM 2034 N N . ASN A 1 266 ? 37.896 107.797 99.793 1.00 50.31 264 ASN A N 1
ATOM 2035 C CA . ASN A 1 266 ? 37.110 108.175 100.965 1.00 50.26 264 ASN A CA 1
ATOM 2036 C C . ASN A 1 266 ? 37.924 108.005 102.257 1.00 50.42 264 ASN A C 1
ATOM 2037 O O . ASN A 1 266 ? 37.826 108.827 103.173 1.00 50.30 264 ASN A O 1
ATOM 2045 N N . LEU A 1 267 ? 38.735 106.945 102.306 1.00 50.52 265 LEU A N 1
ATOM 2046 C CA . LEU A 1 267 ? 39.619 106.692 103.437 1.00 50.61 265 LEU A CA 1
ATOM 2047 C C . LEU A 1 267 ? 40.629 107.823 103.636 1.00 50.52 265 LEU A C 1
ATOM 2048 O O . LEU A 1 267 ? 40.775 108.314 104.744 1.00 50.89 265 LEU A O 1
ATOM 2053 N N . ILE A 1 268 ? 41.298 108.245 102.565 1.00 50.55 266 ILE A N 1
ATOM 2054 C CA . ILE A 1 268 ? 42.294 109.327 102.625 1.00 50.45 266 ILE A CA 1
ATOM 2055 C C . ILE A 1 268 ? 41.723 110.583 103.286 1.00 50.38 266 ILE A C 1
ATOM 2056 O O . ILE A 1 268 ? 42.312 111.104 104.232 1.00 50.30 266 ILE A O 1
ATOM 2061 N N . ASN A 1 269 ? 40.567 111.043 102.805 1.00 50.49 267 ASN A N 1
ATOM 2062 C CA . ASN A 1 269 ? 39.890 112.217 103.372 1.00 50.57 267 ASN A CA 1
ATOM 2063 C C . ASN A 1 269 ? 39.473 112.002 104.831 1.00 50.37 267 ASN A C 1
ATOM 2064 O O . ASN A 1 269 ? 39.613 112.900 105.663 1.00 50.32 267 ASN A O 1
ATOM 2069 N N . ARG A 1 270 ? 38.966 110.807 105.124 1.00 50.10 268 ARG A N 1
ATOM 2070 C CA . ARG A 1 270 ? 38.619 110.406 106.486 1.00 49.99 268 ARG A CA 1
ATOM 2071 C C . ARG A 1 270 ? 39.842 110.285 107.408 1.00 49.51 268 ARG A C 1
ATOM 2072 O O . ARG A 1 270 ? 39.774 110.627 108.591 1.00 49.41 268 ARG A O 1
ATOM 2080 N N . LEU A 1 271 ? 40.961 109.814 106.863 1.00 49.13 269 LEU A N 1
ATOM 2081 C CA . LEU A 1 271 ? 42.214 109.727 107.623 1.00 48.80 269 LEU A CA 1
ATOM 2082 C C . LEU A 1 271 ? 42.827 111.100 107.914 1.00 48.42 269 LEU A C 1
ATOM 2083 O O . LEU A 1 271 ? 43.212 111.371 109.054 1.00 48.60 269 LEU A O 1
ATOM 2088 N N . LYS A 1 272 ? 42.908 111.952 106.889 1.00 47.86 270 LYS A N 1
ATOM 2089 C CA . LYS A 1 272 ? 43.465 113.306 107.021 1.00 47.53 270 LYS A CA 1
ATOM 2090 C C . LYS A 1 272 ? 42.714 114.161 108.047 1.00 47.22 270 LYS A C 1
ATOM 2091 O O . LYS A 1 272 ? 43.331 114.880 108.835 1.00 47.09 270 LYS A O 1
ATOM 2097 N N . ALA A 1 273 ? 41.386 114.062 108.028 1.00 46.87 271 ALA A N 1
ATOM 2098 C CA . ALA A 1 273 ? 40.512 114.782 108.954 1.00 46.65 271 ALA A CA 1
ATOM 2099 C C . ALA A 1 273 ? 40.689 114.335 110.415 1.00 46.57 271 ALA A C 1
ATOM 2100 O O . ALA A 1 273 ? 40.265 115.030 111.338 1.00 46.27 271 ALA A O 1
ATOM 2102 N N . VAL A 1 274 ? 41.325 113.180 110.614 1.00 46.48 272 VAL A N 1
ATOM 2103 C CA . VAL A 1 274 ? 41.562 112.636 111.955 1.00 46.30 272 VAL A CA 1
ATOM 2104 C C . VAL A 1 274 ? 42.999 112.889 112.453 1.00 46.14 272 VAL A C 1
ATOM 2105 O O . VAL A 1 274 ? 43.312 112.669 113.626 1.00 46.24 272 VAL A O 1
ATOM 2109 N N . GLY A 1 275 ? 43.855 113.389 111.567 1.00 45.86 273 GLY A N 1
ATOM 2110 C CA . GLY A 1 275 ? 45.226 113.736 111.939 1.00 45.46 273 GLY A CA 1
ATOM 2111 C C . GLY A 1 275 ? 46.275 112.806 111.359 1.00 45.05 273 GLY A C 1
ATOM 2112 O O . GLY A 1 275 ? 47.448 112.873 111.730 1.00 45.07 273 GLY A O 1
ATOM 2113 N N . ALA A 1 276 ? 45.855 111.934 110.449 1.00 44.61 274 ALA A N 1
ATOM 2114 C CA . ALA A 1 276 ? 46.786 111.066 109.745 1.00 44.34 274 ALA A CA 1
ATOM 2115 C C . ALA A 1 276 ? 47.650 111.881 108.800 1.00 44.09 274 ALA A C 1
ATOM 2116 O O . ALA A 1 276 ? 47.158 112.774 108.104 1.00 44.23 274 ALA A O 1
ATOM 2118 N N . ARG A 1 277 ? 48.947 111.596 108.808 1.00 43.77 275 ARG A N 1
ATOM 2119 C CA . ARG A 1 277 ? 49.862 112.172 107.824 1.00 43.49 275 ARG A CA 1
ATOM 2120 C C . ARG A 1 277 ? 50.743 111.097 107.192 1.00 42.89 275 ARG A C 1
ATOM 2121 O O . ARG A 1 277 ? 50.757 109.948 107.652 1.00 42.53 275 ARG A O 1
ATOM 2129 N N . ASP A 1 278 ? 51.449 111.481 106.127 1.00 42.49 276 ASP A N 1
ATOM 2130 C CA . ASP A 1 278 ? 52.420 110.626 105.426 1.00 42.01 276 ASP A CA 1
ATOM 2131 C C . ASP A 1 278 ? 51.803 109.317 104.948 1.00 41.68 276 ASP A C 1
ATOM 2132 O O . ASP A 1 278 ? 52.351 108.230 105.168 1.00 41.38 276 ASP A O 1
ATOM 2137 N N . ILE A 1 279 ? 50.655 109.432 104.292 1.00 41.40 277 ILE A N 1
ATOM 2138 C CA . ILE A 1 279 ? 49.922 108.258 103.845 1.00 41.37 277 ILE A CA 1
ATOM 2139 C C . ILE A 1 279 ? 50.593 107.616 102.632 1.00 41.34 277 ILE A C 1
ATOM 2140 O O . ILE A 1 279 ? 50.759 108.247 101.584 1.00 41.35 277 ILE A O 1
ATOM 2145 N N . LEU A 1 280 ? 50.983 106.359 102.805 1.00 41.29 278 LEU A N 1
ATOM 2146 C CA . LEU A 1 280 ? 51.672 105.612 101.775 1.00 41.06 278 LEU A CA 1
ATOM 2147 C C . LEU A 1 280 ? 50.765 104.519 101.284 1.00 41.21 278 LEU A C 1
ATOM 2148 O O . LEU A 1 280 ? 50.042 103.878 102.071 1.00 41.23 278 LEU A O 1
ATOM 2153 N N . VAL A 1 281 ? 50.801 104.315 99.973 1.00 41.05 279 VAL A N 1
ATOM 2154 C CA . VAL A 1 281 ? 50.123 103.197 99.358 1.00 40.66 279 VAL A CA 1
ATOM 2155 C C . VAL A 1 281 ? 51.210 102.347 98.735 1.00 40.78 279 VAL A C 1
ATOM 2156 O O . VAL A 1 281 ? 51.888 102.788 97.815 1.00 40.93 279 VAL A O 1
ATOM 2160 N N . VAL A 1 282 ? 51.389 101.144 99.282 1.00 40.85 280 VAL A N 1
ATOM 2161 C CA . VAL A 1 282 ? 52.461 100.225 98.901 1.00 40.78 280 VAL A CA 1
ATOM 2162 C C . VAL A 1 282 ? 51.821 99.058 98.130 1.00 41.10 280 VAL A C 1
ATOM 2163 O O . VAL A 1 282 ? 50.771 98.562 98.541 1.00 41.44 280 VAL A O 1
ATOM 2167 N N . PRO A 1 283 ? 52.444 98.612 97.020 1.00 40.91 281 PRO A N 1
ATOM 2168 C CA . PRO A 1 283 ? 51.842 97.526 96.253 1.00 41.09 281 PRO A CA 1
ATOM 2169 C C . PRO A 1 283 ? 51.946 96.168 96.953 1.00 41.55 281 PRO A C 1
ATOM 2170 O O . PRO A 1 283 ? 52.898 95.919 97.710 1.00 41.41 281 PRO A O 1
ATOM 2174 N N . ILE A 1 284 ? 50.957 95.314 96.697 1.00 41.41 282 ILE A N 1
ATOM 2175 C CA . ILE A 1 284 ? 50.972 93.937 97.161 1.00 41.49 282 ILE A CA 1
ATOM 2176 C C . ILE A 1 284 ? 50.946 93.020 95.937 1.00 41.42 282 ILE A C 1
ATOM 2177 O O . ILE A 1 284 ? 50.047 93.125 95.103 1.00 41.58 282 ILE A O 1
ATOM 2182 N N . GLU A 1 285 ? 51.915 92.117 95.832 1.00 41.20 283 GLU A N 1
ATOM 2183 C CA . GLU A 1 285 ? 51.983 91.223 94.679 1.00 41.36 283 GLU A CA 1
ATOM 2184 C C . GLU A 1 285 ? 51.015 90.031 94.771 1.00 41.31 283 GLU A C 1
ATOM 2185 O O . GLU A 1 285 ? 50.347 89.680 93.800 1.00 41.14 283 GLU A O 1
ATOM 2191 N N . ARG A 1 286 ? 50.946 89.412 95.941 1.00 41.79 284 ARG A N 1
ATOM 2192 C CA . ARG A 1 286 ? 50.134 88.206 96.149 1.00 42.03 284 ARG A CA 1
ATOM 2193 C C . ARG A 1 286 ? 49.469 88.269 97.506 1.00 42.48 284 ARG A C 1
ATOM 2194 O O . ARG A 1 286 ? 50.103 88.653 98.495 1.00 42.62 284 ARG A O 1
ATOM 2202 N N . ILE A 1 287 ? 48.195 87.887 97.555 1.00 42.88 285 ILE A N 1
ATOM 2203 C CA . ILE A 1 287 ? 47.509 87.673 98.825 1.00 43.29 285 ILE A CA 1
ATOM 2204 C C . ILE A 1 287 ? 47.028 86.227 98.911 1.00 43.75 285 ILE A C 1
ATOM 2205 O O . ILE A 1 287 ? 46.469 85.695 97.951 1.00 43.84 285 ILE A O 1
ATOM 2210 N N . ILE A 1 288 ? 47.271 85.592 100.055 1.00 44.36 286 ILE A N 1
ATOM 2211 C CA . ILE A 1 288 ? 46.747 84.255 100.336 1.00 44.96 286 ILE A CA 1
ATOM 2212 C C . ILE A 1 288 ? 46.009 84.318 101.674 1.00 45.28 286 ILE A C 1
ATOM 2213 O O . ILE A 1 288 ? 46.645 84.365 102.730 1.00 45.17 286 ILE A O 1
ATOM 2218 N N . PRO A 1 289 ? 44.661 84.325 101.633 1.00 45.78 287 PRO A N 1
ATOM 2219 C CA . PRO A 1 289 ? 43.884 84.667 102.825 1.00 45.90 287 PRO A CA 1
ATOM 2220 C C . PRO A 1 289 ? 44.056 83.653 103.950 1.00 46.13 287 PRO A C 1
ATOM 2221 O O . PRO A 1 289 ? 44.138 82.442 103.715 1.00 46.11 287 PRO A O 1
ATOM 2226 N N . ALA B 1 1 ? 19.765 100.692 32.209 1.00 60.22 -1 ALA B N 1
ATOM 2227 C CA . ALA B 1 1 ? 20.931 101.601 32.006 1.00 59.99 -1 ALA B CA 1
ATOM 2228 C C . ALA B 1 1 ? 22.174 101.073 32.720 1.00 59.84 -1 ALA B C 1
ATOM 2229 O O . ALA B 1 1 ? 22.070 100.433 33.770 1.00 60.17 -1 ALA B O 1
ATOM 2231 N N . VAL B 1 2 ? 23.332 101.348 32.119 1.00 59.31 0 VAL B N 1
ATOM 2232 C CA . VAL B 1 2 ? 24.678 101.060 32.650 1.00 58.66 0 VAL B CA 1
ATOM 2233 C C . VAL B 1 2 ? 24.756 100.156 33.899 1.00 58.28 0 VAL B C 1
ATOM 2234 O O . VAL B 1 2 ? 24.551 100.627 35.029 1.00 58.32 0 VAL B O 1
ATOM 2238 N N . PRO B 1 3 ? 25.057 98.854 33.697 1.00 57.62 1 PRO B N 1
ATOM 2239 C CA . PRO B 1 3 ? 25.299 97.984 34.841 1.00 56.99 1 PRO B CA 1
ATOM 2240 C C . PRO B 1 3 ? 26.716 98.163 35.376 1.00 56.43 1 PRO B C 1
ATOM 2241 O O . PRO B 1 3 ? 27.677 98.213 34.601 1.00 56.25 1 PRO B O 1
ATOM 2245 N N . LYS B 1 4 ? 26.827 98.279 36.696 1.00 55.78 2 LYS B N 1
ATOM 2246 C CA . LYS B 1 4 ? 28.119 98.354 37.367 1.00 54.92 2 LYS B CA 1
ATOM 2247 C C . LYS B 1 4 ? 28.386 97.038 38.089 1.00 54.04 2 LYS B C 1
ATOM 2248 O O . LYS B 1 4 ? 27.460 96.410 38.614 1.00 54.03 2 LYS B O 1
ATOM 2254 N N . ILE B 1 5 ? 29.645 96.608 38.101 1.00 52.98 3 ILE B N 1
ATOM 2255 C CA . ILE B 1 5 ? 30.019 95.374 38.797 1.00 51.93 3 ILE B CA 1
ATOM 2256 C C . ILE B 1 5 ? 31.068 95.579 39.894 1.00 51.30 3 ILE B C 1
ATOM 2257 O O . ILE B 1 5 ? 31.967 96.418 39.773 1.00 51.29 3 ILE B O 1
ATOM 2262 N N . ARG B 1 6 ? 30.935 94.805 40.965 1.00 50.33 4 ARG B N 1
ATOM 2263 C CA . ARG B 1 6 ? 31.893 94.827 42.054 1.00 49.40 4 ARG B CA 1
ATOM 2264 C C . ARG B 1 6 ? 32.703 93.541 42.039 1.00 48.82 4 ARG B C 1
ATOM 2265 O O . ARG B 1 6 ? 32.145 92.442 41.975 1.00 48.33 4 ARG B O 1
ATOM 2273 N N . ILE B 1 7 ? 34.023 93.694 42.089 1.00 48.22 5 ILE B N 1
ATOM 2274 C CA . ILE B 1 7 ? 34.924 92.554 42.129 1.00 47.88 5 ILE B CA 1
ATOM 2275 C C . ILE B 1 7 ? 35.703 92.524 43.433 1.00 47.61 5 ILE B C 1
ATOM 2276 O O . ILE B 1 7 ? 36.499 93.422 43.719 1.00 47.50 5 ILE B O 1
ATOM 2281 N N . ALA B 1 8 ? 35.451 91.481 44.219 1.00 47.34 6 ALA B N 1
ATOM 2282 C CA . ALA B 1 8 ? 36.196 91.233 45.449 1.00 47.15 6 ALA B CA 1
ATOM 2283 C C . ALA B 1 8 ? 37.644 90.814 45.156 1.00 46.80 6 ALA B C 1
ATOM 2284 O O . ALA B 1 8 ? 37.898 89.839 44.455 1.00 46.37 6 ALA B O 1
ATOM 2286 N N . VAL B 1 9 ? 38.578 91.576 45.704 1.00 46.83 7 VAL B N 1
ATOM 2287 C CA . VAL B 1 9 ? 40.004 91.349 45.517 1.00 47.19 7 VAL B CA 1
ATOM 2288 C C . VAL B 1 9 ? 40.661 91.234 46.893 1.00 47.30 7 VAL B C 1
ATOM 2289 O O . VAL B 1 9 ? 40.338 92.014 47.791 1.00 46.49 7 VAL B O 1
ATOM 2293 N N . PRO B 1 10 ? 41.574 90.251 47.065 1.00 47.79 8 PRO B N 1
ATOM 2294 C CA . PRO B 1 10 ? 42.306 90.078 48.327 1.00 48.30 8 PRO B CA 1
ATOM 2295 C C . PRO B 1 10 ? 43.095 91.309 48.738 1.00 49.02 8 PRO B C 1
ATOM 2296 O O . PRO B 1 10 ? 43.781 91.925 47.921 1.00 49.02 8 PRO B O 1
ATOM 2300 N N . SER B 1 11 ? 42.972 91.656 50.012 1.00 50.01 9 SER B N 1
ATOM 2301 C CA . SER B 1 11 ? 43.555 92.870 50.560 1.00 50.82 9 SER B CA 1
ATOM 2302 C C . SER B 1 11 ? 44.950 92.634 51.147 1.00 51.64 9 SER B C 1
ATOM 2303 O O . SER B 1 11 ? 45.759 93.566 51.234 1.00 51.58 9 SER B O 1
ATOM 2306 N N . LYS B 1 12 ? 45.215 91.393 51.559 1.00 52.51 10 LYS B N 1
ATOM 2307 C CA . LYS B 1 12 ? 46.565 90.962 51.939 1.00 53.48 10 LYS B CA 1
ATOM 2308 C C . LYS B 1 12 ? 46.804 89.488 51.592 1.00 53.93 10 LYS B C 1
ATOM 2309 O O . LYS B 1 12 ? 45.888 88.793 51.135 1.00 54.08 10 LYS B O 1
ATOM 2315 N N . GLY B 1 13 ? 48.034 89.021 51.819 1.00 54.56 11 GLY B N 1
ATOM 2316 C CA . GLY B 1 13 ? 48.462 87.675 51.413 1.00 55.02 11 GLY B CA 1
ATOM 2317 C C . GLY B 1 13 ? 49.199 87.704 50.083 1.00 55.50 11 GLY B C 1
ATOM 2318 O O . GLY B 1 13 ? 49.510 88.782 49.563 1.00 55.63 11 GLY B O 1
ATOM 2319 N N . ARG B 1 14 ? 49.477 86.527 49.523 1.00 55.79 12 ARG B N 1
ATOM 2320 C CA . ARG B 1 14 ? 50.203 86.434 48.248 1.00 56.16 12 ARG B CA 1
ATOM 2321 C C . ARG B 1 14 ? 49.297 86.537 47.011 1.00 55.56 12 ARG B C 1
ATOM 2322 O O . ARG B 1 14 ? 49.790 86.579 45.881 1.00 55.91 12 ARG B O 1
ATOM 2330 N N . ILE B 1 15 ? 47.982 86.558 47.217 1.00 54.73 13 ILE B N 1
ATOM 2331 C CA . ILE B 1 15 ? 47.054 86.677 46.097 1.00 53.86 13 ILE B CA 1
ATOM 2332 C C . ILE B 1 15 ? 46.867 88.157 45.722 1.00 53.32 13 ILE B C 1
ATOM 2333 O O . ILE B 1 15 ? 46.560 88.478 44.574 1.00 53.29 13 ILE B O 1
ATOM 2338 N N . SER B 1 16 ? 47.091 89.042 46.692 1.00 52.53 14 SER B N 1
ATOM 2339 C CA . SER B 1 16 ? 46.724 90.456 46.589 1.00 51.78 14 SER B CA 1
ATOM 2340 C C . SER B 1 16 ? 47.392 91.239 45.448 1.00 51.47 14 SER B C 1
ATOM 2341 O O . SER B 1 16 ? 46.730 91.550 44.451 1.00 51.51 14 SER B O 1
ATOM 2344 N N . GLU B 1 17 ? 48.684 91.549 45.598 1.00 50.82 15 GLU B N 1
ATOM 2345 C CA . GLU B 1 17 ? 49.439 92.335 44.606 1.00 50.31 15 GLU B CA 1
ATOM 2346 C C . GLU B 1 17 ? 49.431 91.768 43.169 1.00 49.38 15 GLU B C 1
ATOM 2347 O O . GLU B 1 17 ? 49.291 92.529 42.222 1.00 49.18 15 GLU B O 1
ATOM 2353 N N . PRO B 1 18 ? 49.566 90.436 42.999 1.00 49.04 16 PRO B N 1
ATOM 2354 C CA . PRO B 1 18 ? 49.469 89.925 41.628 1.00 48.83 16 PRO B CA 1
ATOM 2355 C C . PRO B 1 18 ? 48.076 90.080 40.984 1.00 48.65 16 PRO B C 1
ATOM 2356 O O . PRO B 1 18 ? 47.996 90.304 39.774 1.00 48.64 16 PRO B O 1
ATOM 2360 N N . ALA B 1 19 ? 47.006 89.966 41.776 1.00 48.49 17 ALA B N 1
ATOM 2361 C CA . ALA B 1 19 ? 45.635 90.201 41.284 1.00 48.18 17 ALA B CA 1
ATOM 2362 C C . ALA B 1 19 ? 45.434 91.646 40.842 1.00 48.11 17 ALA B C 1
ATOM 2363 O O . ALA B 1 19 ? 44.767 91.920 39.845 1.00 48.29 17 ALA B O 1
ATOM 2365 N N . ILE B 1 20 ? 46.013 92.565 41.601 1.00 47.81 18 ILE B N 1
ATOM 2366 C CA . ILE B 1 20 ? 45.916 93.978 41.321 1.00 47.83 18 ILE B CA 1
ATOM 2367 C C . ILE B 1 20 ? 46.680 94.281 40.022 1.00 47.87 18 ILE B C 1
ATOM 2368 O O . ILE B 1 20 ? 46.168 94.988 39.146 1.00 47.70 18 ILE B O 1
ATOM 2373 N N . ARG B 1 21 ? 47.883 93.710 39.910 1.00 47.87 19 ARG B N 1
ATOM 2374 C CA . ARG B 1 21 ? 48.718 93.775 38.706 1.00 48.26 19 ARG B CA 1
ATOM 2375 C C . ARG B 1 21 ? 48.018 93.170 37.499 1.00 47.84 19 ARG B C 1
ATOM 2376 O O . ARG B 1 21 ? 48.208 93.635 36.376 1.00 47.88 19 ARG B O 1
ATOM 2384 N N . LEU B 1 22 ? 47.214 92.134 37.744 1.00 47.76 20 LEU B N 1
ATOM 2385 C CA . LEU B 1 22 ? 46.437 91.458 36.703 1.00 47.43 20 LEU B CA 1
ATOM 2386 C C . LEU B 1 22 ? 45.350 92.355 36.130 1.00 47.40 20 LEU B C 1
ATOM 2387 O O . LEU B 1 22 ? 45.186 92.424 34.913 1.00 47.45 20 LEU B O 1
ATOM 2392 N N . LEU B 1 23 ? 44.611 93.029 37.013 1.00 47.31 21 LEU B N 1
ATOM 2393 C CA . LEU B 1 23 ? 43.603 94.013 36.611 1.00 46.99 21 LEU B CA 1
ATOM 2394 C C . LEU B 1 23 ? 44.212 95.188 35.840 1.00 46.82 21 LEU B C 1
ATOM 2395 O O . LEU B 1 23 ? 43.614 95.687 34.883 1.00 46.33 21 LEU B O 1
ATOM 2400 N N . GLU B 1 24 ? 45.396 95.629 36.273 1.00 46.77 22 GLU B N 1
ATOM 2401 C CA . GLU B 1 24 ? 46.096 96.733 35.617 1.00 46.70 22 GLU B CA 1
ATOM 2402 C C . GLU B 1 24 ? 46.423 96.337 34.181 1.00 46.16 22 GLU B C 1
ATOM 2403 O O . GLU B 1 24 ? 46.076 97.050 33.243 1.00 45.83 22 GLU B O 1
ATOM 2409 N N . ASN B 1 25 ? 47.058 95.178 34.028 1.00 45.73 23 ASN B N 1
ATOM 2410 C CA . ASN B 1 25 ? 47.375 94.614 32.719 1.00 45.55 23 ASN B CA 1
ATOM 2411 C C . ASN B 1 25 ? 46.156 94.348 31.843 1.00 45.45 23 ASN B C 1
ATOM 2412 O O . ASN B 1 25 ? 46.279 94.247 30.623 1.00 45.75 23 ASN B O 1
ATOM 2417 N N . ALA B 1 26 ? 44.990 94.222 32.466 1.00 45.07 24 ALA B N 1
ATOM 2418 C CA . ALA B 1 26 ? 43.765 93.941 31.735 1.00 45.08 24 ALA B CA 1
ATOM 2419 C C . ALA B 1 26 ? 43.017 95.219 31.342 1.00 45.12 24 ALA B C 1
ATOM 2420 O O . ALA B 1 26 ? 41.929 95.154 30.753 1.00 44.67 24 ALA B O 1
ATOM 2422 N N . GLY B 1 27 ? 43.612 96.369 31.664 1.00 45.30 25 GLY B N 1
ATOM 2423 C CA . GLY B 1 27 ? 43.042 97.677 31.339 1.00 45.59 25 GLY B CA 1
ATOM 2424 C C . GLY B 1 27 ? 42.022 98.168 32.351 1.00 45.83 25 GLY B C 1
ATOM 2425 O O . GLY B 1 27 ? 41.187 99.021 32.045 1.00 45.89 25 GLY B O 1
ATOM 2426 N N . VAL B 1 28 ? 42.091 97.631 33.564 1.00 46.22 26 VAL B N 1
ATOM 2427 C CA . VAL B 1 28 ? 41.100 97.929 34.600 1.00 46.66 26 VAL B CA 1
ATOM 2428 C C . VAL B 1 28 ? 41.804 98.161 35.945 1.00 46.82 26 VAL B C 1
ATOM 2429 O O . VAL B 1 28 ? 41.377 97.661 36.994 1.00 47.05 26 VAL B O 1
ATOM 2433 N N . GLY B 1 29 ? 42.888 98.933 35.901 1.00 46.84 27 GLY B N 1
ATOM 2434 C CA . GLY B 1 29 ? 43.694 99.207 37.084 1.00 47.06 27 GLY B CA 1
ATOM 2435 C C . GLY B 1 29 ? 43.006 100.076 38.122 1.00 47.37 27 GLY B C 1
ATOM 2436 O O . GLY B 1 29 ? 42.038 100.775 37.816 1.00 46.72 27 GLY B O 1
ATOM 2437 N N . LEU B 1 30 ? 43.525 100.024 39.350 1.00 47.86 28 LEU B N 1
ATOM 2438 C CA . LEU B 1 30 ? 43.038 100.830 40.462 1.00 48.55 28 LEU B CA 1
ATOM 2439 C C . LEU B 1 30 ? 43.217 102.319 40.179 1.00 49.35 28 LEU B C 1
ATOM 2440 O O . LEU B 1 30 ? 44.329 102.782 39.887 1.00 49.47 28 LEU B O 1
ATOM 2445 N N . LYS B 1 31 ? 42.114 103.059 40.262 1.00 50.24 29 LYS B N 1
ATOM 2446 C CA . LYS B 1 31 ? 42.087 104.472 39.884 1.00 51.14 29 LYS B CA 1
ATOM 2447 C C . LYS B 1 31 ? 41.843 105.356 41.097 1.00 51.83 29 LYS B C 1
ATOM 2448 O O . LYS B 1 31 ? 40.798 105.260 41.741 1.00 52.13 29 LYS B O 1
ATOM 2454 N N . ASP B 1 32 ? 42.827 106.201 41.400 1.00 52.81 30 ASP B N 1
ATOM 2455 C CA . ASP B 1 32 ? 42.747 107.215 42.468 1.00 53.69 30 ASP B CA 1
ATOM 2456 C C . ASP B 1 32 ? 42.410 106.651 43.851 1.00 54.31 30 ASP B C 1
ATOM 2457 O O . ASP B 1 32 ? 41.624 107.240 44.598 1.00 54.44 30 ASP B O 1
ATOM 2462 N N . THR B 1 33 ? 43.021 105.514 44.181 1.00 55.10 31 THR B N 1
ATOM 2463 C CA . THR B 1 33 ? 42.750 104.817 45.438 1.00 55.90 31 THR B CA 1
ATOM 2464 C C . THR B 1 33 ? 43.258 105.612 46.648 1.00 56.33 31 THR B C 1
ATOM 2465 O O . THR B 1 33 ? 44.453 105.906 46.760 1.00 56.52 31 THR B O 1
ATOM 2469 N N . VAL B 1 34 ? 42.325 105.959 47.536 1.00 56.74 32 VAL B N 1
ATOM 2470 C CA . VAL B 1 34 ? 42.601 106.760 48.732 1.00 56.97 32 VAL B CA 1
ATOM 2471 C C . VAL B 1 34 ? 42.756 105.851 49.957 1.00 57.14 32 VAL B C 1
ATOM 2472 O O . VAL B 1 34 ? 43.686 105.043 50.039 1.00 57.24 32 VAL B O 1
ATOM 2476 N N . ARG B 1 36 ? 44.537 98.372 49.836 1.00 59.76 34 ARG B N 1
ATOM 2477 C CA . ARG B 1 36 ? 44.694 99.822 49.879 1.00 59.69 34 ARG B CA 1
ATOM 2478 C C . ARG B 1 36 ? 43.595 100.479 50.717 1.00 59.69 34 ARG B C 1
ATOM 2479 O O . ARG B 1 36 ? 43.863 100.952 51.827 1.00 59.88 34 ARG B O 1
ATOM 2481 N N . LYS B 1 37 ? 42.369 100.516 50.188 1.00 59.43 35 LYS B N 1
ATOM 2482 C CA . LYS B 1 37 ? 41.206 100.987 50.952 1.00 58.93 35 LYS B CA 1
ATOM 2483 C C . LYS B 1 37 ? 40.240 99.823 51.167 1.00 58.38 35 LYS B C 1
ATOM 2484 O O . LYS B 1 37 ? 40.687 98.683 51.351 1.00 58.56 35 LYS B O 1
ATOM 2490 N N . LEU B 1 38 ? 38.933 100.103 51.164 1.00 57.37 36 LEU B N 1
ATOM 2491 C CA . LEU B 1 38 ? 37.909 99.049 51.177 1.00 56.53 36 LEU B CA 1
ATOM 2492 C C . LEU B 1 38 ? 37.214 98.961 49.815 1.00 55.65 36 LEU B C 1
ATOM 2493 O O . LEU B 1 38 ? 36.982 97.863 49.300 1.00 55.49 36 LEU B O 1
ATOM 2498 N N . PHE B 1 39 ? 36.899 100.123 49.242 1.00 54.64 37 PHE B N 1
ATOM 2499 C CA . PHE B 1 39 ? 36.378 100.219 47.877 1.00 53.63 37 PHE B CA 1
ATOM 2500 C C . PHE B 1 39 ? 37.238 101.145 47.033 1.00 52.82 37 PHE B C 1
ATOM 2501 O O . PHE B 1 39 ? 37.564 102.255 47.457 1.00 52.78 37 PHE B O 1
ATOM 2509 N N . SER B 1 40 ? 37.596 100.686 45.838 1.00 51.83 38 SER B N 1
ATOM 2510 C CA . SER B 1 40 ? 38.362 101.493 44.903 1.00 50.81 38 SER B CA 1
ATOM 2511 C C . SER B 1 40 ? 37.673 101.585 43.553 1.00 50.21 38 SER B C 1
ATOM 2512 O O . SER B 1 40 ? 37.032 100.635 43.112 1.00 50.13 38 SER B O 1
ATOM 2515 N N . LYS B 1 41 ? 37.814 102.742 42.913 1.00 49.57 39 LYS B N 1
ATOM 2516 C CA . LYS B 1 41 ? 37.466 102.922 41.510 1.00 49.08 39 LYS B CA 1
ATOM 2517 C C . LYS B 1 41 ? 38.532 102.272 40.620 1.00 48.68 39 LYS B C 1
ATOM 2518 O O . LYS B 1 41 ? 39.657 102.020 41.062 1.00 48.39 39 LYS B O 1
ATOM 2524 N N . THR B 1 42 ? 38.168 101.992 39.372 1.00 48.40 40 THR B N 1
ATOM 2525 C CA . THR B 1 42 ? 39.115 101.487 38.375 1.00 48.22 40 THR B CA 1
ATOM 2526 C C . THR B 1 42 ? 39.052 102.366 37.134 1.00 48.04 40 THR B C 1
ATOM 2527 O O . THR B 1 42 ? 38.273 103.313 37.097 1.00 48.40 40 THR B O 1
ATOM 2531 N N . GLN B 1 43 ? 39.868 102.064 36.124 1.00 47.99 41 GLN B N 1
ATOM 2532 C CA . GLN B 1 43 ? 39.798 102.755 34.823 1.00 47.82 41 GLN B CA 1
ATOM 2533 C C . GLN B 1 43 ? 38.450 102.619 34.109 1.00 47.63 41 GLN B C 1
ATOM 2534 O O . GLN B 1 43 ? 38.112 103.433 33.251 1.00 47.58 41 GLN B O 1
ATOM 2540 N N . HIS B 1 44 ? 37.698 101.579 34.459 1.00 47.41 42 HIS B N 1
ATOM 2541 C CA . HIS B 1 44 ? 36.405 101.313 33.849 1.00 47.28 42 HIS B CA 1
ATOM 2542 C C . HIS B 1 44 ? 35.301 101.888 34.730 1.00 47.27 42 HIS B C 1
ATOM 2543 O O . HIS B 1 44 ? 35.216 101.556 35.911 1.00 47.23 42 HIS B O 1
ATOM 2550 N N . PRO B 1 45 ? 34.459 102.767 34.163 1.00 47.56 43 PRO B N 1
ATOM 2551 C CA . PRO B 1 45 ? 33.338 103.338 34.910 1.00 47.84 43 PRO B CA 1
ATOM 2552 C C . PRO B 1 45 ? 32.427 102.274 35.523 1.00 48.16 43 PRO B C 1
ATOM 2553 O O . PRO B 1 45 ? 31.923 102.458 36.633 1.00 48.27 43 PRO B O 1
ATOM 2557 N N . GLN B 1 46 ? 32.239 101.165 34.813 1.00 48.54 44 GLN B N 1
ATOM 2558 C CA . GLN B 1 46 ? 31.333 100.105 35.258 1.00 48.94 44 GLN B CA 1
ATOM 2559 C C . GLN B 1 46 ? 31.962 99.116 36.249 1.00 48.77 44 GLN B C 1
ATOM 2560 O O . GLN B 1 46 ? 31.309 98.151 36.648 1.00 48.86 44 GLN B O 1
ATOM 2566 N N . ILE B 1 47 ? 33.218 99.337 36.642 1.00 48.47 45 ILE B N 1
ATOM 2567 C CA . ILE B 1 47 ? 33.894 98.392 37.548 1.00 48.07 45 ILE B CA 1
ATOM 2568 C C . ILE B 1 47 ? 34.519 99.016 38.808 1.00 48.17 45 ILE B C 1
ATOM 2569 O O . ILE B 1 47 ? 35.307 99.969 38.736 1.00 48.12 45 ILE B O 1
ATOM 2574 N N . GLU B 1 48 ? 34.158 98.448 39.956 1.00 48.07 46 GLU B N 1
ATOM 2575 C CA . GLU B 1 48 ? 34.683 98.857 41.260 1.00 48.33 46 GLU B CA 1
ATOM 2576 C C . GLU B 1 48 ? 35.275 97.647 41.989 1.00 47.58 46 GLU B C 1
ATOM 2577 O O . GLU B 1 48 ? 34.771 96.537 41.870 1.00 47.49 46 GLU B O 1
ATOM 2583 N N . VAL B 1 49 ? 36.360 97.876 42.720 1.00 47.19 47 VAL B N 1
ATOM 2584 C CA . VAL B 1 49 ? 37.024 96.826 43.494 1.00 46.82 47 VAL B CA 1
ATOM 2585 C C . VAL B 1 49 ? 36.613 96.933 44.958 1.00 46.80 47 VAL B C 1
ATOM 2586 O O . VAL B 1 49 ? 36.631 98.025 45.543 1.00 46.49 47 VAL B O 1
ATOM 2590 N N . MET B 1 50 ? 36.230 95.799 45.541 1.00 46.70 48 MET B N 1
ATOM 2591 C CA . MET B 1 50 ? 36.104 95.694 46.990 1.00 46.50 48 MET B CA 1
ATOM 2592 C C . MET B 1 50 ? 37.262 94.858 47.493 1.00 46.30 48 MET B C 1
ATOM 2593 O O . MET B 1 50 ? 37.382 93.695 47.136 1.00 46.70 48 MET B O 1
ATOM 2598 N N . PHE B 1 51 ? 38.120 95.452 48.311 1.00 46.25 49 PHE B N 1
ATOM 2599 C CA . PHE B 1 51 ? 39.186 94.695 48.974 1.00 46.03 49 PHE B CA 1
ATOM 2600 C C . PHE B 1 51 ? 38.622 93.835 50.094 1.00 45.70 49 PHE B C 1
ATOM 2601 O O . PHE B 1 51 ? 37.896 94.322 50.962 1.00 45.81 49 PHE B O 1
ATOM 2609 N N . SER B 1 52 ? 38.951 92.549 50.057 1.00 45.49 50 SER B N 1
ATOM 2610 C CA . SER B 1 52 ? 38.391 91.581 50.986 1.00 45.26 50 SER B CA 1
ATOM 2611 C C . SER B 1 52 ? 39.429 90.547 51.368 1.00 45.03 50 SER B C 1
ATOM 2612 O O . SER B 1 52 ? 40.390 90.319 50.635 1.00 44.88 50 SER B O 1
ATOM 2615 N N . ARG B 1 53 ? 39.231 89.921 52.522 1.00 44.62 51 ARG B N 1
ATOM 2616 C CA . ARG B 1 53 ? 40.017 88.768 52.885 1.00 44.10 51 ARG B CA 1
ATOM 2617 C C . ARG B 1 53 ? 39.678 87.623 51.948 1.00 43.64 51 ARG B C 1
ATOM 2618 O O . ARG B 1 53 ? 38.496 87.312 51.719 1.00 43.27 51 ARG B O 1
ATOM 2626 N N . ALA B 1 54 ? 40.731 87.028 51.389 1.00 42.84 52 ALA B N 1
ATOM 2627 C CA . ALA B 1 54 ? 40.628 85.942 50.415 1.00 42.36 52 ALA B CA 1
ATOM 2628 C C . ALA B 1 54 ? 39.712 84.786 50.856 1.00 42.03 52 ALA B C 1
ATOM 2629 O O . ALA B 1 54 ? 39.009 84.207 50.038 1.00 41.83 52 ALA B O 1
ATOM 2631 N N . ALA B 1 55 ? 39.715 84.474 52.149 1.00 42.04 53 ALA B N 1
ATOM 2632 C CA . ALA B 1 55 ? 38.868 83.414 52.708 1.00 42.07 53 ALA B CA 1
ATOM 2633 C C . ALA B 1 55 ? 37.389 83.771 52.651 1.00 42.30 53 ALA B C 1
ATOM 2634 O O . ALA B 1 55 ? 36.533 82.880 52.655 1.00 42.32 53 ALA B O 1
ATOM 2636 N N . ASP B 1 56 ? 37.094 85.071 52.620 1.00 42.51 54 ASP B N 1
ATOM 2637 C CA . ASP B 1 56 ? 35.717 85.550 52.620 1.00 42.89 54 ASP B CA 1
ATOM 2638 C C . ASP B 1 56 ? 35.168 85.745 51.215 1.00 42.97 54 ASP B C 1
ATOM 2639 O O . ASP B 1 56 ? 33.944 85.753 51.011 1.00 43.28 54 ASP B O 1
ATOM 2644 N N . ILE B 1 57 ? 36.072 85.904 50.250 1.00 42.90 55 ILE B N 1
ATOM 2645 C CA . ILE B 1 57 ? 35.671 86.186 48.877 1.00 42.54 55 ILE B CA 1
ATOM 2646 C C . ILE B 1 57 ? 34.674 85.155 48.330 1.00 42.77 55 ILE B C 1
ATOM 2647 O O . ILE B 1 57 ? 33.702 85.553 47.702 1.00 43.11 55 ILE B O 1
ATOM 2652 N N . PRO B 1 58 ? 34.886 83.839 48.582 1.00 42.85 56 PRO B N 1
ATOM 2653 C CA . PRO B 1 58 ? 33.883 82.890 48.065 1.00 43.09 56 PRO B CA 1
ATOM 2654 C C . PRO B 1 58 ? 32.465 83.168 48.570 1.00 43.46 56 PRO B C 1
ATOM 2655 O O . PRO B 1 58 ? 31.509 83.054 47.803 1.00 43.77 56 PRO B O 1
ATOM 2659 N N . GLU B 1 59 ? 32.340 83.568 49.830 1.00 43.76 57 GLU B N 1
ATOM 2660 C CA . GLU B 1 59 ? 31.048 83.919 50.392 1.00 44.56 57 GLU B CA 1
ATOM 2661 C C . GLU B 1 59 ? 30.496 85.229 49.831 1.00 44.58 57 GLU B C 1
ATOM 2662 O O . GLU B 1 59 ? 29.322 85.307 49.453 1.00 44.33 57 GLU B O 1
ATOM 2668 N N . PHE B 1 60 ? 31.336 86.257 49.771 1.00 44.44 58 PHE B N 1
ATOM 2669 C CA . PHE B 1 60 ? 30.887 87.544 49.260 1.00 44.43 58 PHE B CA 1
ATOM 2670 C C . PHE B 1 60 ? 30.307 87.390 47.844 1.00 44.41 58 PHE B C 1
ATOM 2671 O O . PHE B 1 60 ? 29.332 88.059 47.484 1.00 44.12 58 PHE B O 1
ATOM 2679 N N . VAL B 1 61 ? 30.903 86.489 47.063 1.00 44.40 59 VAL B N 1
ATOM 2680 C CA . VAL B 1 61 ? 30.499 86.277 45.675 1.00 44.37 59 VAL B CA 1
ATOM 2681 C C . VAL B 1 61 ? 29.175 85.508 45.596 1.00 44.63 59 VAL B C 1
ATOM 2682 O O . VAL B 1 61 ? 28.253 85.948 44.923 1.00 44.46 59 VAL B O 1
ATOM 2686 N N . ALA B 1 62 ? 29.088 84.377 46.296 1.00 45.01 60 ALA B N 1
ATOM 2687 C CA . ALA B 1 62 ? 27.882 83.535 46.293 1.00 45.65 60 ALA B CA 1
ATOM 2688 C C . ALA B 1 62 ? 26.647 84.234 46.849 1.00 46.02 60 ALA B C 1
ATOM 2689 O O . ALA B 1 62 ? 25.537 84.018 46.364 1.00 45.85 60 ALA B O 1
ATOM 2691 N N . ASP B 1 63 ? 26.848 85.053 47.879 1.00 46.74 61 ASP B N 1
ATOM 2692 C CA . ASP B 1 63 ? 25.750 85.768 48.532 1.00 47.50 61 ASP B CA 1
ATOM 2693 C C . ASP B 1 63 ? 25.332 87.018 47.747 1.00 47.25 61 ASP B C 1
ATOM 2694 O O . ASP B 1 63 ? 24.244 87.550 47.960 1.00 47.30 61 ASP B O 1
ATOM 2699 N N . GLY B 1 64 ? 26.200 87.477 46.847 1.00 47.10 62 GLY B N 1
ATOM 2700 C CA . GLY B 1 64 ? 25.874 88.578 45.947 1.00 46.93 62 GLY B CA 1
ATOM 2701 C C . GLY B 1 64 ? 26.426 89.937 46.339 1.00 47.10 62 GLY B C 1
ATOM 2702 O O . GLY B 1 64 ? 26.177 90.927 45.648 1.00 47.31 62 GLY B O 1
ATOM 2703 N N . ALA B 1 65 ? 27.175 90.001 47.442 1.00 46.99 63 ALA B N 1
ATOM 2704 C CA . ALA B 1 65 ? 27.815 91.254 47.863 1.00 46.79 63 ALA B CA 1
ATOM 2705 C C . ALA B 1 65 ? 28.926 91.677 46.901 1.00 46.74 63 ALA B C 1
ATOM 2706 O O . ALA B 1 65 ? 29.306 92.854 46.850 1.00 46.86 63 ALA B O 1
ATOM 2708 N N . ALA B 1 66 ? 29.447 90.708 46.153 1.00 46.28 64 ALA B N 1
ATOM 2709 C CA . ALA B 1 66 ? 30.381 90.975 45.067 1.00 46.00 64 ALA B CA 1
ATOM 2710 C C . ALA B 1 66 ? 30.020 90.125 43.845 1.00 45.80 64 ALA B C 1
ATOM 2711 O O . ALA B 1 66 ? 29.842 88.909 43.953 1.00 46.21 64 ALA B O 1
ATOM 2713 N N . ASP B 1 67 ? 29.911 90.773 42.687 1.00 45.37 65 ASP B N 1
ATOM 2714 C CA . ASP B 1 67 ? 29.555 90.094 41.437 1.00 45.06 65 ASP B CA 1
ATOM 2715 C C . ASP B 1 67 ? 30.614 89.077 41.014 1.00 44.88 65 ASP B C 1
ATOM 2716 O O . ASP B 1 67 ? 30.290 87.998 40.488 1.00 44.47 65 ASP B O 1
ATOM 2721 N N . LEU B 1 68 ? 31.874 89.449 41.247 1.00 44.66 66 LEU B N 1
ATOM 2722 C CA . LEU B 1 68 ? 33.040 88.676 40.841 1.00 44.74 66 LEU B CA 1
ATOM 2723 C C . LEU B 1 68 ? 34.042 88.680 41.978 1.00 44.88 66 LEU B C 1
ATOM 2724 O O . LEU B 1 68 ? 34.023 89.587 42.821 1.00 45.27 66 LEU B O 1
ATOM 2729 N N . GLY B 1 69 ? 34.920 87.679 41.996 1.00 44.49 67 GLY B N 1
ATOM 2730 C CA . GLY B 1 69 ? 36.032 87.657 42.934 1.00 44.50 67 GLY B CA 1
ATOM 2731 C C . GLY B 1 69 ? 37.320 87.098 42.354 1.00 44.72 67 GLY B C 1
ATOM 2732 O O . GLY B 1 69 ? 37.333 86.532 41.265 1.00 44.91 67 GLY B O 1
ATOM 2733 N N . ILE B 1 70 ? 38.413 87.274 43.082 1.00 44.88 68 ILE B N 1
ATOM 2734 C CA . ILE B 1 70 ? 39.684 86.648 42.738 1.00 44.89 68 ILE B CA 1
ATOM 2735 C C . ILE B 1 70 ? 40.214 86.014 44.018 1.00 45.18 68 ILE B C 1
ATOM 2736 O O . ILE B 1 70 ? 40.643 86.710 44.951 1.00 45.01 68 ILE B O 1
ATOM 2741 N N . THR B 1 71 ? 40.155 84.689 44.079 1.00 45.22 69 THR B N 1
ATOM 2742 C CA . THR B 1 71 ? 40.614 83.969 45.270 1.00 45.28 69 THR B CA 1
ATOM 2743 C C . THR B 1 71 ? 41.067 82.546 44.941 1.00 45.15 69 THR B C 1
ATOM 2744 O O . THR B 1 71 ? 40.813 82.051 43.838 1.00 45.30 69 THR B O 1
ATOM 2748 N N . GLY B 1 72 ? 41.729 81.897 45.897 1.00 44.96 70 GLY B N 1
ATOM 2749 C CA . GLY B 1 72 ? 42.268 80.543 45.709 1.00 45.13 70 GLY B CA 1
ATOM 2750 C C . GLY B 1 72 ? 41.216 79.449 45.631 1.00 45.31 70 GLY B C 1
ATOM 2751 O O . GLY B 1 72 ? 40.238 79.455 46.378 1.00 45.44 70 GLY B O 1
ATOM 2752 N N . TYR B 1 73 ? 41.426 78.498 44.723 1.00 45.47 71 TYR B N 1
ATOM 2753 C CA . TYR B 1 73 ? 40.546 77.326 44.592 1.00 44.82 71 TYR B CA 1
ATOM 2754 C C . TYR B 1 73 ? 40.358 76.586 45.924 1.00 44.43 71 TYR B C 1
ATOM 2755 O O . TYR B 1 73 ? 39.251 76.152 46.248 1.00 44.42 71 TYR B O 1
ATOM 2764 N N . ASP B 1 74 ? 41.439 76.463 46.691 1.00 43.92 72 ASP B N 1
ATOM 2765 C CA . ASP B 1 74 ? 41.393 75.831 48.009 1.00 43.59 72 ASP B CA 1
ATOM 2766 C C . ASP B 1 74 ? 40.384 76.502 48.942 1.00 43.31 72 ASP B C 1
ATOM 2767 O O . ASP B 1 74 ? 39.631 75.828 49.634 1.00 43.36 72 ASP B O 1
ATOM 2772 N N . LEU B 1 75 ? 40.352 77.831 48.924 1.00 42.88 73 LEU B N 1
ATOM 2773 C CA . LEU B 1 75 ? 39.402 78.591 49.737 1.00 42.50 73 LEU B CA 1
ATOM 2774 C C . LEU B 1 75 ? 37.955 78.460 49.229 1.00 42.06 73 LEU B C 1
ATOM 2775 O O . LEU B 1 75 ? 37.034 78.336 50.027 1.00 42.01 73 LEU B O 1
ATOM 2780 N N . ILE B 1 76 ? 37.771 78.476 47.909 1.00 41.79 74 ILE B N 1
ATOM 2781 C CA . ILE B 1 76 ? 36.471 78.216 47.276 1.00 41.96 74 ILE B CA 1
ATOM 2782 C C . ILE B 1 76 ? 35.870 76.865 47.694 1.00 42.07 74 ILE B C 1
ATOM 2783 O O . ILE B 1 76 ? 34.717 76.789 48.084 1.00 42.73 74 ILE B O 1
ATOM 2788 N N . VAL B 1 77 ? 36.663 75.806 47.603 1.00 42.15 75 VAL B N 1
ATOM 2789 C CA . VAL B 1 77 ? 36.232 74.468 47.989 1.00 42.08 75 VAL B CA 1
ATOM 2790 C C . VAL B 1 77 ? 35.996 74.343 49.503 1.00 41.99 75 VAL B C 1
ATOM 2791 O O . VAL B 1 77 ? 35.049 73.672 49.923 1.00 41.66 75 VAL B O 1
ATOM 2795 N N . GLU B 1 78 ? 36.849 74.986 50.308 1.00 41.99 76 GLU B N 1
ATOM 2796 C CA . GLU B 1 78 ? 36.727 74.941 51.768 1.00 42.04 76 GLU B CA 1
ATOM 2797 C C . GLU B 1 78 ? 35.443 75.595 52.245 1.00 42.59 76 GLU B C 1
ATOM 2798 O O . GLU B 1 78 ? 34.786 75.077 53.145 1.00 42.52 76 GLU B O 1
ATOM 2804 N N . ARG B 1 79 ? 35.090 76.727 51.640 1.00 43.16 77 ARG B N 1
ATOM 2805 C CA . ARG B 1 79 ? 33.834 77.393 51.943 1.00 43.95 77 ARG B CA 1
ATOM 2806 C C . ARG B 1 79 ? 32.653 76.552 51.484 1.00 44.13 77 ARG B C 1
ATOM 2807 O O . ARG B 1 79 ? 31.597 76.571 52.112 1.00 44.12 77 ARG B O 1
ATOM 2815 N N . GLY B 1 80 ? 32.832 75.828 50.382 1.00 44.19 78 GLY B N 1
ATOM 2816 C CA . GLY B 1 80 ? 31.725 75.104 49.758 1.00 44.75 78 GLY B CA 1
ATOM 2817 C C . GLY B 1 80 ? 30.755 76.048 49.068 1.00 44.97 78 GLY B C 1
ATOM 2818 O O . GLY B 1 80 ? 29.627 75.674 48.766 1.00 44.75 78 GLY B O 1
ATOM 2819 N N . SER B 1 81 ? 31.226 77.266 48.801 1.00 45.39 79 SER B N 1
ATOM 2820 C CA . SER B 1 81 ? 30.426 78.345 48.223 1.00 45.73 79 SER B CA 1
ATOM 2821 C C . SER B 1 81 ? 29.948 78.070 46.796 1.00 45.67 79 SER B C 1
ATOM 2822 O O . SER B 1 81 ? 30.730 77.665 45.921 1.00 45.44 79 SER B O 1
ATOM 2825 N N . ASP B 1 82 ? 28.656 78.319 46.582 1.00 45.41 80 ASP B N 1
ATOM 2826 C CA . ASP B 1 82 ? 28.007 78.148 45.289 1.00 45.31 80 ASP B CA 1
ATOM 2827 C C . ASP B 1 82 ? 28.350 79.318 44.356 1.00 45.29 80 ASP B C 1
ATOM 2828 O O . ASP B 1 82 ? 27.610 80.304 44.257 1.00 45.16 80 ASP B O 1
ATOM 2833 N N . VAL B 1 83 ? 29.491 79.198 43.688 1.00 45.34 81 VAL B N 1
ATOM 2834 C CA . VAL B 1 83 ? 29.986 80.225 42.772 1.00 45.60 81 VAL B CA 1
ATOM 2835 C C . VAL B 1 83 ? 30.330 79.622 41.405 1.00 46.00 81 VAL B C 1
ATOM 2836 O O . VAL B 1 83 ? 30.535 78.417 41.290 1.00 46.08 81 VAL B O 1
ATOM 2840 N N . GLU B 1 84 ? 30.385 80.464 40.375 1.00 46.58 82 GLU B N 1
ATOM 2841 C CA . GLU B 1 84 ? 30.814 80.030 39.045 1.00 46.81 82 GLU B CA 1
ATOM 2842 C C . GLU B 1 84 ? 32.276 80.384 38.867 1.00 46.81 82 GLU B C 1
ATOM 2843 O O . GLU B 1 84 ? 32.653 81.549 38.961 1.00 46.69 82 GLU B O 1
ATOM 2849 N N . ILE B 1 85 ? 33.098 79.368 38.636 1.00 46.70 83 ILE B N 1
ATOM 2850 C CA . ILE B 1 85 ? 34.484 79.584 38.247 1.00 46.37 83 ILE B CA 1
ATOM 2851 C C . ILE B 1 85 ? 34.498 79.976 36.771 1.00 46.32 83 ILE B C 1
ATOM 2852 O O . ILE B 1 85 ? 34.047 79.212 35.925 1.00 46.23 83 ILE B O 1
ATOM 2857 N N . LEU B 1 86 ? 35.006 81.171 36.473 1.00 46.37 84 LEU B N 1
ATOM 2858 C CA . LEU B 1 86 ? 35.065 81.667 35.093 1.00 46.33 84 LEU B CA 1
ATOM 2859 C C . LEU B 1 86 ? 36.379 81.358 34.389 1.00 46.49 84 LEU B C 1
ATOM 2860 O O . LEU B 1 86 ? 36.386 80.925 33.238 1.00 46.50 84 LEU B O 1
ATOM 2865 N N . GLU B 1 87 ? 37.486 81.587 35.087 1.00 46.59 85 GLU B N 1
ATOM 2866 C CA . GLU B 1 87 ? 38.806 81.566 34.474 1.00 46.69 85 GLU B CA 1
ATOM 2867 C C . GLU B 1 87 ? 39.853 81.094 35.484 1.00 46.75 85 GLU B C 1
ATOM 2868 O O . GLU B 1 87 ? 39.781 81.435 36.681 1.00 46.80 85 GLU B O 1
ATOM 2874 N N . ASP B 1 88 ? 40.809 80.295 35.015 1.00 46.74 86 ASP B N 1
ATOM 2875 C CA . ASP B 1 88 ? 41.999 80.004 35.815 1.00 47.05 86 ASP B CA 1
ATOM 2876 C C . ASP B 1 88 ? 42.992 81.130 35.609 1.00 46.90 86 ASP B C 1
ATOM 2877 O O . ASP B 1 88 ? 43.207 81.551 34.480 1.00 47.20 86 ASP B O 1
ATOM 2882 N N . LEU B 1 89 ? 43.590 81.615 36.693 1.00 47.03 87 LEU B N 1
ATOM 2883 C CA . LEU B 1 89 ? 44.492 82.767 36.620 1.00 47.04 87 LEU B CA 1
ATOM 2884 C C . LEU B 1 89 ? 45.983 82.411 36.641 1.00 47.40 87 LEU B C 1
ATOM 2885 O O . LEU B 1 89 ? 46.832 83.310 36.684 1.00 47.14 87 LEU B O 1
ATOM 2890 N N . LYS B 1 90 ? 46.296 81.111 36.634 1.00 47.84 88 LYS B N 1
ATOM 2891 C CA . LYS B 1 90 ? 47.661 80.618 36.346 1.00 48.60 88 LYS B CA 1
ATOM 2892 C C . LYS B 1 90 ? 48.753 81.105 37.310 1.00 48.73 88 LYS B C 1
ATOM 2893 O O . LYS B 1 90 ? 49.939 81.103 36.968 1.00 48.83 88 LYS B O 1
ATOM 2899 N N . TYR B 1 91 ? 48.359 81.527 38.506 1.00 48.80 89 TYR B N 1
ATOM 2900 C CA . TYR B 1 91 ? 49.325 81.925 39.524 1.00 48.92 89 TYR B CA 1
ATOM 2901 C C . TYR B 1 91 ? 48.838 81.458 40.885 1.00 49.19 89 TYR B C 1
ATOM 2902 O O . TYR B 1 91 ? 47.703 80.982 41.022 1.00 49.30 89 TYR B O 1
ATOM 2911 N N . GLY B 1 92 ? 49.699 81.575 41.888 1.00 49.47 90 GLY B N 1
ATOM 2912 C CA . GLY B 1 92 ? 49.377 81.088 43.222 1.00 50.24 90 GLY B CA 1
ATOM 2913 C C . GLY B 1 92 ? 49.052 79.601 43.249 1.00 50.65 90 GLY B C 1
ATOM 2914 O O . GLY B 1 92 ? 48.228 79.153 44.039 1.00 50.43 90 GLY B O 1
ATOM 2915 N N . ARG B 1 93 ? 49.705 78.836 42.379 1.00 51.40 91 ARG B N 1
ATOM 2916 C CA . ARG B 1 93 ? 49.582 77.385 42.399 1.00 52.14 91 ARG B CA 1
ATOM 2917 C C . ARG B 1 93 ? 50.174 76.824 43.685 1.00 52.53 91 ARG B C 1
ATOM 2918 O O . ARG B 1 93 ? 51.204 77.309 44.186 1.00 52.81 91 ARG B O 1
ATOM 2926 N N . ALA B 1 94 ? 49.512 75.805 44.220 1.00 52.42 92 ALA B N 1
ATOM 2927 C CA . ALA B 1 94 ? 49.976 75.143 45.424 1.00 52.34 92 ALA B CA 1
ATOM 2928 C C . ALA B 1 94 ? 49.161 73.890 45.580 1.00 52.36 92 ALA B C 1
ATOM 2929 O O . ALA B 1 94 ? 47.978 73.869 45.247 1.00 52.35 92 ALA B O 1
ATOM 2931 N N . SER B 1 95 ? 49.802 72.836 46.062 1.00 52.32 93 SER B N 1
ATOM 2932 C CA . SER B 1 95 ? 49.093 71.620 46.375 1.00 52.23 93 SER B CA 1
ATOM 2933 C C . SER B 1 95 ? 48.807 71.582 47.871 1.00 51.78 93 SER B C 1
ATOM 2934 O O . SER B 1 95 ? 49.663 71.944 48.683 1.00 51.27 93 SER B O 1
ATOM 2937 N N . LEU B 1 96 ? 47.586 71.185 48.228 1.00 51.29 94 LEU B N 1
ATOM 2938 C CA . LEU B 1 96 ? 47.292 70.827 49.609 1.00 50.54 94 LEU B CA 1
ATOM 2939 C C . LEU B 1 96 ? 47.611 69.336 49.747 1.00 50.17 94 LEU B C 1
ATOM 2940 O O . LEU B 1 96 ? 46.896 68.475 49.233 1.00 49.67 94 LEU B O 1
ATOM 2945 N N . VAL B 1 97 ? 48.717 69.063 50.426 1.00 50.29 95 VAL B N 1
ATOM 2946 C CA . VAL B 1 97 ? 49.252 67.712 50.556 1.00 50.75 95 VAL B CA 1
ATOM 2947 C C . VAL B 1 97 ? 48.951 67.137 51.932 1.00 50.92 95 VAL B C 1
ATOM 2948 O O . VAL B 1 97 ? 48.767 67.886 52.901 1.00 50.69 95 VAL B O 1
ATOM 2952 N N . LEU B 1 98 ? 48.894 65.807 51.996 1.00 51.07 96 LEU B N 1
ATOM 2953 C CA . LEU B 1 98 ? 48.878 65.085 53.260 1.00 51.09 96 LEU B CA 1
ATOM 2954 C C . LEU B 1 98 ? 50.285 64.605 53.552 1.00 51.40 96 LEU B C 1
ATOM 2955 O O . LEU B 1 98 ? 50.917 63.963 52.705 1.00 51.32 96 LEU B O 1
ATOM 2960 N N . ALA B 1 99 ? 50.767 64.917 54.755 1.00 51.76 97 ALA B N 1
ATOM 2961 C CA . ALA B 1 99 ? 52.153 64.663 55.121 1.00 52.08 97 ALA B CA 1
ATOM 2962 C C . ALA B 1 99 ? 52.298 63.944 56.454 1.00 52.48 97 ALA B C 1
ATOM 2963 O O . ALA B 1 99 ? 51.484 64.123 57.371 1.00 52.17 97 ALA B O 1
ATOM 2965 N N . ALA B 1 100 ? 53.360 63.145 56.536 1.00 52.80 98 ALA B N 1
ATOM 2966 C CA . ALA B 1 100 ? 53.726 62.391 57.721 1.00 53.41 98 ALA B CA 1
ATOM 2967 C C . ALA B 1 100 ? 55.154 62.756 58.143 1.00 53.99 98 ALA B C 1
ATOM 2968 O O . ALA B 1 100 ? 55.965 63.145 57.294 1.00 53.88 98 ALA B O 1
ATOM 2970 N N . PRO B 1 101 ? 55.473 62.631 59.451 1.00 54.62 99 PRO B N 1
ATOM 2971 C CA . PRO B 1 101 ? 56.876 62.704 59.895 1.00 55.18 99 PRO B CA 1
ATOM 2972 C C . PRO B 1 101 ? 57.750 61.722 59.110 1.00 55.80 99 PRO B C 1
ATOM 2973 O O . PRO B 1 101 ? 57.325 60.588 58.868 1.00 55.87 99 PRO B O 1
ATOM 2977 N N . GLU B 1 102 ? 58.951 62.144 58.709 1.00 56.50 100 GLU B N 1
ATOM 2978 C CA . GLU B 1 102 ? 59.824 61.282 57.896 1.00 57.21 100 GLU B CA 1
ATOM 2979 C C . GLU B 1 102 ? 60.128 59.923 58.552 1.00 57.54 100 GLU B C 1
ATOM 2980 O O . GLU B 1 102 ? 60.258 58.913 57.858 1.00 57.59 100 GLU B O 1
ATOM 2986 N N . ASP B 1 103 ? 60.205 59.904 59.884 1.00 58.05 101 ASP B N 1
ATOM 2987 C CA . ASP B 1 103 ? 60.447 58.672 60.644 1.00 58.57 101 ASP B CA 1
ATOM 2988 C C . ASP B 1 103 ? 59.145 57.905 60.887 1.00 58.66 101 ASP B C 1
ATOM 2989 O O . ASP B 1 103 ? 59.053 57.094 61.814 1.00 58.60 101 ASP B O 1
ATOM 2994 N N . SER B 1 104 ? 58.136 58.175 60.062 1.00 58.68 102 SER B N 1
ATOM 2995 C CA . SER B 1 104 ? 56.852 57.499 60.182 1.00 58.68 102 SER B CA 1
ATOM 2996 C C . SER B 1 104 ? 56.774 56.304 59.236 1.00 58.60 102 SER B C 1
ATOM 2997 O O . SER B 1 104 ? 57.359 56.315 58.151 1.00 58.62 102 SER B O 1
ATOM 3000 N N . THR B 1 105 ? 56.045 55.280 59.667 1.00 58.43 103 THR B N 1
ATOM 3001 C CA . THR B 1 105 ? 55.777 54.093 58.851 1.00 58.25 103 THR B CA 1
ATOM 3002 C C . THR B 1 105 ? 54.790 54.377 57.706 1.00 58.19 103 THR B C 1
ATOM 3003 O O . THR B 1 105 ? 54.808 53.694 56.675 1.00 58.02 103 THR B O 1
ATOM 3007 N N . ILE B 1 106 ? 53.949 55.396 57.902 1.00 57.92 104 ILE B N 1
ATOM 3008 C CA . ILE B 1 106 ? 52.920 55.783 56.939 1.00 57.72 104 ILE B CA 1
ATOM 3009 C C . ILE B 1 106 ? 53.538 56.371 55.673 1.00 57.62 104 ILE B C 1
ATOM 3010 O O . ILE B 1 106 ? 54.190 57.414 55.720 1.00 57.63 104 ILE B O 1
ATOM 3015 N N . ARG B 1 107 ? 53.331 55.700 54.545 1.00 57.47 105 ARG B N 1
ATOM 3016 C CA . ARG B 1 107 ? 53.845 56.191 53.264 1.00 57.72 105 ARG B CA 1
ATOM 3017 C C . ARG B 1 107 ? 52.708 56.586 52.323 1.00 57.67 105 ARG B C 1
ATOM 3018 O O . ARG B 1 107 ? 52.931 57.250 51.310 1.00 57.76 105 ARG B O 1
ATOM 3026 N N . GLY B 1 108 ? 51.491 56.175 52.660 1.00 57.64 106 GLY B N 1
ATOM 3027 C CA . GLY B 1 108 ? 50.336 56.433 51.813 1.00 57.81 106 GLY B CA 1
ATOM 3028 C C . GLY B 1 108 ? 49.052 56.453 52.618 1.00 58.18 106 GLY B C 1
ATOM 3029 O O . GLY B 1 108 ? 49.056 56.081 53.798 1.00 58.34 106 GLY B O 1
ATOM 3030 N N . PRO B 1 109 ? 47.940 56.890 51.988 1.00 58.22 107 PRO B N 1
ATOM 3031 C CA . PRO B 1 109 ? 46.615 56.979 52.611 1.00 58.17 107 PRO B CA 1
ATOM 3032 C C . PRO B 1 109 ? 46.184 55.661 53.238 1.00 58.33 107 PRO B C 1
ATOM 3033 O O . PRO B 1 109 ? 45.526 55.648 54.278 1.00 58.27 107 PRO B O 1
ATOM 3037 N N . GLU B 1 110 ? 46.576 54.568 52.589 1.00 58.53 108 GLU B N 1
ATOM 3038 C CA . GLU B 1 110 ? 46.222 53.210 52.978 1.00 58.65 108 GLU B CA 1
ATOM 3039 C C . GLU B 1 110 ? 46.911 52.745 54.269 1.00 58.56 108 GLU B C 1
ATOM 3040 O O . GLU B 1 110 ? 46.536 51.709 54.833 1.00 58.72 108 GLU B O 1
ATOM 3046 N N . ASP B 1 111 ? 47.910 53.505 54.725 1.00 58.13 109 ASP B N 1
ATOM 3047 C CA . ASP B 1 111 ? 48.685 53.163 55.930 1.00 57.79 109 ASP B CA 1
ATOM 3048 C C . ASP B 1 111 ? 48.144 53.841 57.188 1.00 57.55 109 ASP B C 1
ATOM 3049 O O . ASP B 1 111 ? 48.542 53.499 58.303 1.00 57.04 109 ASP B O 1
ATOM 3054 N N . ILE B 1 112 ? 47.246 54.809 56.989 1.00 57.36 110 ILE B N 1
ATOM 3055 C CA . ILE B 1 112 ? 46.661 55.588 58.079 1.00 57.05 110 ILE B CA 1
ATOM 3056 C C . ILE B 1 112 ? 45.770 54.720 58.973 1.00 57.01 110 ILE B C 1
ATOM 3057 O O . ILE B 1 112 ? 44.717 54.241 58.532 1.00 56.97 110 ILE B O 1
ATOM 3062 N N . PRO B 1 113 ? 46.196 54.518 60.236 1.00 56.91 111 PRO B N 1
ATOM 3063 C CA . PRO B 1 113 ? 45.470 53.665 61.175 1.00 56.74 111 PRO B CA 1
ATOM 3064 C C . PRO B 1 113 ? 44.288 54.392 61.801 1.00 56.60 111 PRO B C 1
ATOM 3065 O O . PRO B 1 113 ? 44.293 55.625 61.888 1.00 57.03 111 PRO B O 1
ATOM 3069 N N . ARG B 1 114 ? 43.288 53.634 62.236 1.00 56.02 112 ARG B N 1
ATOM 3070 C CA . ARG B 1 114 ? 42.118 54.202 62.892 1.00 55.57 112 ARG B CA 1
ATOM 3071 C C . ARG B 1 114 ? 42.509 55.160 64.018 1.00 55.02 112 ARG B C 1
ATOM 3072 O O . ARG B 1 114 ? 43.375 54.849 64.840 1.00 55.00 112 ARG B O 1
ATOM 3080 N N . GLY B 1 115 ? 41.882 56.332 64.038 1.00 54.27 113 GLY B N 1
ATOM 3081 C CA . GLY B 1 115 ? 42.053 57.261 65.145 1.00 53.30 113 GLY B CA 1
ATOM 3082 C C . GLY B 1 115 ? 43.277 58.151 65.057 1.00 52.91 113 GLY B C 1
ATOM 3083 O O . GLY B 1 115 ? 43.589 58.862 66.016 1.00 53.21 113 GLY B O 1
ATOM 3084 N N . ALA B 1 116 ? 43.971 58.117 63.917 1.00 52.04 114 ALA B N 1
ATOM 3085 C CA . ALA B 1 116 ? 45.088 59.024 63.662 1.00 51.29 114 ALA B CA 1
ATOM 3086 C C . ALA B 1 116 ? 44.586 60.465 63.630 1.00 50.76 114 ALA B C 1
ATOM 3087 O O . ALA B 1 116 ? 43.475 60.744 63.164 1.00 50.96 114 ALA B O 1
ATOM 3089 N N . VAL B 1 117 ? 45.401 61.379 64.136 1.00 49.86 115 VAL B N 1
ATOM 3090 C CA . VAL B 1 117 ? 44.988 62.768 64.254 1.00 48.93 115 VAL B CA 1
ATOM 3091 C C . VAL B 1 117 ? 45.713 63.604 63.196 1.00 48.54 115 VAL B C 1
ATOM 3092 O O . VAL B 1 117 ? 46.947 63.582 63.116 1.00 48.87 115 VAL B O 1
ATOM 3096 N N . ILE B 1 118 ? 44.940 64.315 62.378 1.00 47.30 116 ILE B N 1
ATOM 3097 C CA . ILE B 1 118 ? 45.489 65.134 61.304 1.00 46.31 116 ILE B CA 1
ATOM 3098 C C . ILE B 1 118 ? 45.271 66.616 61.616 1.00 45.73 116 ILE B C 1
ATOM 3099 O O . ILE B 1 118 ? 44.131 67.055 61.805 1.00 45.44 116 ILE B O 1
ATOM 3104 N N . ALA B 1 119 ? 46.362 67.375 61.677 1.00 44.81 117 ALA B N 1
ATOM 3105 C CA . ALA B 1 119 ? 46.269 68.812 61.913 1.00 44.59 117 ALA B CA 1
ATOM 3106 C C . ALA B 1 119 ? 46.243 69.555 60.586 1.00 44.33 117 ALA B C 1
ATOM 3107 O O . ALA B 1 119 ? 47.073 69.303 59.713 1.00 44.48 117 ALA B O 1
ATOM 3109 N N . THR B 1 120 ? 45.290 70.470 60.444 1.00 43.88 118 THR B N 1
ATOM 3110 C CA . THR B 1 120 ? 45.010 71.120 59.167 1.00 43.59 118 THR B CA 1
ATOM 3111 C C . THR B 1 120 ? 44.441 72.521 59.357 1.00 43.73 118 THR B C 1
ATOM 3112 O O . THR B 1 120 ? 43.913 72.841 60.423 1.00 43.54 118 THR B O 1
ATOM 3116 N N . GLU B 1 121 ? 44.548 73.344 58.317 1.00 43.84 119 GLU B N 1
ATOM 3117 C CA . GLU B 1 121 ? 43.825 74.620 58.265 1.00 44.45 119 GLU B CA 1
ATOM 3118 C C . GLU B 1 121 ? 42.588 74.475 57.387 1.00 44.42 119 GLU B C 1
ATOM 3119 O O . GLU B 1 121 ? 41.778 75.379 57.296 1.00 44.87 119 GLU B O 1
ATOM 3125 N N . PHE B 1 122 ? 42.447 73.323 56.747 1.00 44.84 120 PHE B N 1
ATOM 3126 C CA . PHE B 1 122 ? 41.332 73.070 55.856 1.00 44.91 120 PHE B CA 1
ATOM 3127 C C . PHE B 1 122 ? 40.545 71.860 56.353 1.00 45.18 120 PHE B C 1
ATOM 3128 O O . PHE B 1 122 ? 40.593 70.798 55.735 1.00 45.68 120 PHE B O 1
ATOM 3136 N N . PRO B 1 123 ? 39.806 72.019 57.473 1.00 45.44 121 PRO B N 1
ATOM 3137 C CA . PRO B 1 123 ? 39.107 70.880 58.076 1.00 45.49 121 PRO B CA 1
ATOM 3138 C C . PRO B 1 123 ? 37.972 70.312 57.217 1.00 45.76 121 PRO B C 1
ATOM 3139 O O . PRO B 1 123 ? 37.682 69.119 57.311 1.00 46.07 121 PRO B O 1
ATOM 3143 N N . GLY B 1 124 ? 37.334 71.148 56.400 1.00 45.82 122 GLY B N 1
ATOM 3144 C CA . GLY B 1 124 ? 36.264 70.683 55.514 1.00 45.91 122 GLY B CA 1
ATOM 3145 C C . GLY B 1 124 ? 36.809 69.817 54.394 1.00 46.19 122 GLY B C 1
ATOM 3146 O O . GLY B 1 124 ? 36.278 68.748 54.105 1.00 46.23 122 GLY B O 1
ATOM 3147 N N . ILE B 1 125 ? 37.886 70.284 53.771 1.00 46.60 123 ILE B N 1
ATOM 3148 C CA . ILE B 1 125 ? 38.565 69.547 52.713 1.00 46.81 123 ILE B CA 1
ATOM 3149 C C . ILE B 1 125 ? 39.073 68.200 53.224 1.00 46.90 123 ILE B C 1
ATOM 3150 O O . ILE B 1 125 ? 38.929 67.184 52.553 1.00 47.06 123 ILE B O 1
ATOM 3155 N N . THR B 1 126 ? 39.631 68.202 54.429 1.00 47.33 124 THR B N 1
ATOM 3156 C CA . THR B 1 126 ? 40.250 67.012 55.014 1.00 47.86 124 THR B CA 1
ATOM 3157 C C . THR B 1 126 ? 39.210 65.958 55.395 1.00 48.55 124 THR B C 1
ATOM 3158 O O . THR B 1 126 ? 39.374 64.774 55.079 1.00 48.66 124 THR B O 1
ATOM 3162 N N . GLU B 1 127 ? 38.140 66.394 56.061 1.00 49.33 125 GLU B N 1
ATOM 3163 C CA . GLU B 1 127 ? 37.063 65.492 56.468 1.00 50.15 125 GLU B CA 1
ATOM 3164 C C . GLU B 1 127 ? 36.449 64.821 55.245 1.00 50.17 125 GLU B C 1
ATOM 3165 O O . GLU B 1 127 ? 36.156 63.620 55.263 1.00 50.26 125 GLU B O 1
ATOM 3171 N N . ASN B 1 128 ? 36.275 65.601 54.181 1.00 50.30 126 ASN B N 1
ATOM 3172 C CA . ASN B 1 128 ? 35.761 65.065 52.931 1.00 50.33 126 ASN B CA 1
ATOM 3173 C C . ASN B 1 128 ? 36.730 64.082 52.266 1.00 50.42 126 ASN B C 1
ATOM 3174 O O . ASN B 1 128 ? 36.299 63.085 51.692 1.00 50.48 126 ASN B O 1
ATOM 3179 N N . TYR B 1 129 ? 38.029 64.370 52.350 1.00 50.36 127 TYR B N 1
ATOM 3180 C CA . TYR B 1 129 ? 39.053 63.495 51.784 1.00 50.44 127 TYR B CA 1
ATOM 3181 C C . TYR B 1 129 ? 39.060 62.137 52.479 1.00 50.79 127 TYR B C 1
ATOM 3182 O O . TYR B 1 129 ? 39.200 61.110 51.832 1.00 50.96 127 TYR B O 1
ATOM 3191 N N . LEU B 1 130 ? 38.895 62.130 53.795 1.00 51.58 128 LEU B N 1
ATOM 3192 C CA . LEU B 1 130 ? 38.801 60.865 54.529 1.00 52.45 128 LEU B CA 1
ATOM 3193 C C . LEU B 1 130 ? 37.507 60.100 54.201 1.00 53.28 128 LEU B C 1
ATOM 3194 O O . LEU B 1 130 ? 37.479 58.869 54.253 1.00 53.21 128 LEU B O 1
ATOM 3199 N N . ARG B 1 131 ? 36.454 60.835 53.841 1.00 54.30 129 ARG B N 1
ATOM 3200 C CA . ARG B 1 131 ? 35.162 60.238 53.486 1.00 55.45 129 ARG B CA 1
ATOM 3201 C C . ARG B 1 131 ? 35.051 59.829 52.017 1.00 55.90 129 ARG B C 1
ATOM 3202 O O . ARG B 1 131 ? 34.134 59.099 51.651 1.00 56.17 129 ARG B O 1
ATOM 3210 N N . GLU B 1 132 ? 35.959 60.310 51.173 1.00 56.51 130 GLU B N 1
ATOM 3211 C CA . GLU B 1 132 ? 36.010 59.849 49.783 1.00 57.10 130 GLU B CA 1
ATOM 3212 C C . GLU B 1 132 ? 36.952 58.653 49.668 1.00 57.20 130 GLU B C 1
ATOM 3213 O O . GLU B 1 132 ? 36.898 57.896 48.695 1.00 57.45 130 GLU B O 1
ATOM 3219 N N . HIS B 1 133 ? 37.810 58.487 50.671 1.00 57.19 131 HIS B N 1
ATOM 3220 C CA . HIS B 1 133 ? 38.824 57.439 50.659 1.00 57.17 131 HIS B CA 1
ATOM 3221 C C . HIS B 1 133 ? 38.510 56.334 51.677 1.00 56.77 131 HIS B C 1
ATOM 3222 O O . HIS B 1 133 ? 39.071 55.240 51.611 1.00 56.64 131 HIS B O 1
ATOM 3229 N N . GLY B 1 134 ? 37.598 56.626 52.602 1.00 56.69 132 GLY B N 1
ATOM 3230 C CA . GLY B 1 134 ? 37.126 55.643 53.581 1.00 56.52 132 GLY B CA 1
ATOM 3231 C C . GLY B 1 134 ? 38.104 55.409 54.718 1.00 56.56 132 GLY B C 1
ATOM 3232 O O . GLY B 1 134 ? 38.337 54.264 55.120 1.00 56.46 132 GLY B O 1
ATOM 3233 N N . ILE B 1 135 ? 38.660 56.505 55.235 1.00 56.41 133 ILE B N 1
ATOM 3234 C CA . ILE B 1 135 ? 39.657 56.495 56.302 1.00 56.28 133 ILE B CA 1
ATOM 3235 C C . ILE B 1 135 ? 39.050 57.019 57.610 1.00 56.15 133 ILE B C 1
ATOM 3236 O O . ILE B 1 135 ? 38.464 58.102 57.634 1.00 56.09 133 ILE B O 1
ATOM 3241 N N . ASP B 1 136 ? 39.208 56.263 58.695 1.00 56.05 134 ASP B N 1
ATOM 3242 C CA . ASP B 1 136 ? 38.665 56.666 59.998 1.00 55.87 134 ASP B CA 1
ATOM 3243 C C . ASP B 1 136 ? 39.696 57.381 60.884 1.00 55.51 134 ASP B C 1
ATOM 3244 O O . ASP B 1 136 ? 40.350 56.759 61.724 1.00 55.40 134 ASP B O 1
ATOM 3249 N N . ALA B 1 137 ? 39.805 58.698 60.707 1.00 55.30 135 ALA B N 1
ATOM 3250 C CA . ALA B 1 137 ? 40.791 59.515 61.417 1.00 54.84 135 ALA B CA 1
ATOM 3251 C C . ALA B 1 137 ? 40.190 60.811 61.948 1.00 54.75 135 ALA B C 1
ATOM 3252 O O . ALA B 1 137 ? 39.241 61.344 61.370 1.00 54.91 135 ALA B O 1
ATOM 3254 N N . GLU B 1 138 ? 40.753 61.320 63.043 1.00 54.45 136 GLU B N 1
ATOM 3255 C CA . GLU B 1 138 ? 40.328 62.596 63.609 1.00 54.39 136 GLU B CA 1
ATOM 3256 C C . GLU B 1 138 ? 40.958 63.750 62.840 1.00 53.51 136 GLU B C 1
ATOM 3257 O O . GLU B 1 138 ? 42.021 63.607 62.227 1.00 53.36 136 GLU B O 1
ATOM 3263 N N . VAL B 1 139 ? 40.294 64.898 62.900 1.00 52.59 137 VAL B N 1
ATOM 3264 C CA . VAL B 1 139 ? 40.775 66.116 62.283 1.00 51.83 137 VAL B CA 1
ATOM 3265 C C . VAL B 1 139 ? 40.834 67.202 63.355 1.00 51.47 137 VAL B C 1
ATOM 3266 O O . VAL B 1 139 ? 39.872 67.406 64.095 1.00 51.70 137 VAL B O 1
ATOM 3270 N N . VAL B 1 140 ? 41.976 67.877 63.445 1.00 50.70 138 VAL B N 1
ATOM 3271 C CA . VAL B 1 140 ? 42.163 68.973 64.389 1.00 50.12 138 VAL B CA 1
ATOM 3272 C C . VAL B 1 140 ? 42.559 70.219 63.604 1.00 49.87 138 VAL B C 1
ATOM 3273 O O . VAL B 1 140 ? 43.506 70.178 62.813 1.00 49.48 138 VAL B O 1
ATOM 3277 N N . GLU B 1 141 ? 41.834 71.317 63.829 1.00 49.46 139 GLU B N 1
ATOM 3278 C CA . GLU B 1 141 ? 42.034 72.559 63.086 1.00 49.11 139 GLU B CA 1
ATOM 3279 C C . GLU B 1 141 ? 42.983 73.528 63.802 1.00 48.70 139 GLU B C 1
ATOM 3280 O O . GLU B 1 141 ? 42.768 73.860 64.959 1.00 48.45 139 GLU B O 1
ATOM 3286 N N . LEU B 1 142 ? 44.024 73.980 63.102 1.00 48.40 140 LEU B N 1
ATOM 3287 C CA . LEU B 1 142 ? 44.975 74.959 63.643 1.00 48.21 140 LEU B CA 1
ATOM 3288 C C . LEU B 1 142 ? 44.904 76.290 62.889 1.00 48.38 140 LEU B C 1
ATOM 3289 O O . LEU B 1 142 ? 44.445 76.338 61.746 1.00 48.06 140 LEU B O 1
ATOM 3294 N N . THR B 1 143 ? 45.353 77.364 63.539 1.00 48.83 141 THR B N 1
ATOM 3295 C CA . THR B 1 143 ? 45.412 78.703 62.925 1.00 49.53 141 THR B CA 1
ATOM 3296 C C . THR B 1 143 ? 46.505 78.799 61.849 1.00 49.73 141 THR B C 1
ATOM 3297 O O . THR B 1 143 ? 46.433 79.644 60.956 1.00 50.02 141 THR B O 1
ATOM 3301 N N . GLY B 1 144 ? 47.502 77.921 61.941 1.00 49.95 142 GLY B N 1
ATOM 3302 C CA . GLY B 1 144 ? 48.676 77.940 61.073 1.00 50.11 142 GLY B CA 1
ATOM 3303 C C . GLY B 1 144 ? 49.740 77.054 61.686 1.00 50.56 142 GLY B C 1
ATOM 3304 O O . GLY B 1 144 ? 49.494 76.416 62.714 1.00 51.01 142 GLY B O 1
ATOM 3305 N N . SER B 1 145 ? 50.915 77.007 61.056 1.00 50.70 143 SER B N 1
ATOM 3306 C CA . SER B 1 145 ? 52.064 76.193 61.516 1.00 50.96 143 SER B CA 1
ATOM 3307 C C . SER B 1 145 ? 51.770 74.699 61.747 1.00 51.08 143 SER B C 1
ATOM 3308 O O . SER B 1 145 ? 52.302 74.067 62.680 1.00 51.26 143 SER B O 1
ATOM 3311 N N . THR B 1 146 ? 50.948 74.126 60.876 1.00 50.88 144 THR B N 1
ATOM 3312 C CA . THR B 1 146 ? 50.687 72.702 60.926 1.00 51.03 144 THR B CA 1
ATOM 3313 C C . THR B 1 146 ? 51.982 71.881 60.922 1.00 51.15 144 THR B C 1
ATOM 3314 O O . THR B 1 146 ? 52.010 70.799 61.487 1.00 50.99 144 THR B O 1
ATOM 3318 N N . GLU B 1 147 ? 53.051 72.419 60.320 1.00 51.55 145 GLU B N 1
ATOM 3319 C CA . GLU B 1 147 ? 54.374 71.752 60.263 1.00 51.76 145 GLU B CA 1
ATOM 3320 C C . GLU B 1 147 ? 54.908 71.355 61.632 1.00 51.40 145 GLU B C 1
ATOM 3321 O O . GLU B 1 147 ? 55.697 70.428 61.751 1.00 51.35 145 GLU B O 1
ATOM 3327 N N . ILE B 1 148 ? 54.483 72.079 62.658 1.00 51.39 146 ILE B N 1
ATOM 3328 C CA . ILE B 1 148 ? 55.028 71.911 64.005 1.00 51.33 146 ILE B CA 1
ATOM 3329 C C . ILE B 1 148 ? 54.179 70.975 64.883 1.00 50.70 146 ILE B C 1
ATOM 3330 O O . ILE B 1 148 ? 54.632 70.536 65.944 1.00 50.69 146 ILE B O 1
ATOM 3335 N N . ALA B 1 149 ? 52.978 70.633 64.414 1.00 50.12 147 ALA B N 1
ATOM 3336 C CA . ALA B 1 149 ? 52.034 69.803 65.189 1.00 49.99 147 ALA B CA 1
ATOM 3337 C C . ALA B 1 149 ? 52.542 68.422 65.668 1.00 49.77 147 ALA B C 1
ATOM 3338 O O . ALA B 1 149 ? 52.327 68.077 66.824 1.00 49.38 147 ALA B O 1
ATOM 3340 N N . PRO B 1 150 ? 53.194 67.629 64.786 1.00 49.97 148 PRO B N 1
ATOM 3341 C CA . PRO B 1 150 ? 53.817 66.370 65.228 1.00 50.13 148 PRO B CA 1
ATOM 3342 C C . PRO B 1 150 ? 54.894 66.558 66.307 1.00 50.35 148 PRO B C 1
ATOM 3343 O O . PRO B 1 150 ? 54.866 65.867 67.332 1.00 50.09 148 PRO B O 1
ATOM 3347 N N . PHE B 1 151 ? 55.815 67.496 66.077 1.00 50.72 149 PHE B N 1
ATOM 3348 C CA . PHE B 1 151 ? 56.897 67.814 67.025 1.00 51.16 149 PHE B CA 1
ATOM 3349 C C . PHE B 1 151 ? 56.383 68.115 68.437 1.00 51.15 149 PHE B C 1
ATOM 3350 O O . PHE B 1 151 ? 57.005 67.720 69.416 1.00 51.15 149 PHE B O 1
ATOM 3358 N N . ILE B 1 152 ? 55.246 68.803 68.534 1.00 51.05 150 ILE B N 1
ATOM 3359 C CA . ILE B 1 152 ? 54.645 69.128 69.835 1.00 50.85 150 ILE B CA 1
ATOM 3360 C C . ILE B 1 152 ? 53.643 68.061 70.299 1.00 50.89 150 ILE B C 1
ATOM 3361 O O . ILE B 1 152 ? 53.269 68.020 71.467 1.00 51.13 150 ILE B O 1
ATOM 3366 N N . GLY B 1 153 ? 53.218 67.196 69.380 1.00 50.78 151 GLY B N 1
ATOM 3367 C CA . GLY B 1 153 ? 52.351 66.064 69.720 1.00 50.49 151 GLY B CA 1
ATOM 3368 C C . GLY B 1 153 ? 50.876 66.398 69.699 1.00 50.33 151 GLY B C 1
ATOM 3369 O O . GLY B 1 153 ? 50.119 65.973 70.574 1.00 50.92 151 GLY B O 1
ATOM 3370 N N . VAL B 1 154 ? 50.473 67.160 68.692 1.00 49.86 152 VAL B N 1
ATOM 3371 C CA . VAL B 1 154 ? 49.097 67.583 68.514 1.00 49.54 152 VAL B CA 1
ATOM 3372 C C . VAL B 1 154 ? 48.435 66.647 67.518 1.00 49.58 152 VAL B C 1
ATOM 3373 O O . VAL B 1 154 ? 47.234 66.390 67.592 1.00 49.83 152 VAL B O 1
ATOM 3377 N N . ALA B 1 155 ? 49.234 66.129 66.590 1.00 49.33 153 ALA B N 1
ATOM 3378 C CA . ALA B 1 155 ? 48.727 65.253 65.545 1.00 49.06 153 ALA B CA 1
ATOM 3379 C C . ALA B 1 155 ? 49.790 64.260 65.097 1.00 48.79 153 ALA B C 1
ATOM 3380 O O . ALA B 1 155 ? 50.972 64.438 65.369 1.00 48.79 153 ALA B O 1
ATOM 3382 N N . ASP B 1 156 ? 49.351 63.213 64.412 1.00 48.71 154 ASP B N 1
ATOM 3383 C CA . ASP B 1 156 ? 50.249 62.220 63.853 1.00 48.86 154 ASP B CA 1
ATOM 3384 C C . ASP B 1 156 ? 50.548 62.608 62.414 1.00 48.77 154 ASP B C 1
ATOM 3385 O O . ASP B 1 156 ? 51.570 62.231 61.854 1.00 48.68 154 ASP B O 1
ATOM 3390 N N . LEU B 1 157 ? 49.640 63.377 61.822 1.00 48.87 155 LEU B N 1
ATOM 3391 C CA . LEU B 1 157 ? 49.740 63.764 60.420 1.00 48.76 155 LEU B CA 1
ATOM 3392 C C . LEU B 1 157 ? 49.324 65.202 60.257 1.00 48.55 155 LEU B C 1
ATOM 3393 O O . LEU B 1 157 ? 48.572 65.735 61.066 1.00 48.83 155 LEU B O 1
ATOM 3398 N N . ILE B 1 158 ? 49.822 65.835 59.207 1.00 48.24 156 ILE B N 1
ATOM 3399 C CA . ILE B 1 158 ? 49.398 67.177 58.892 1.00 48.11 156 ILE B CA 1
ATOM 3400 C C . ILE B 1 158 ? 48.946 67.277 57.439 1.00 48.52 156 ILE B C 1
ATOM 3401 O O . ILE B 1 158 ? 49.244 66.407 56.613 1.00 48.57 156 ILE B O 1
ATOM 3406 N N . THR B 1 159 ? 48.180 68.319 57.149 1.00 48.75 157 THR B N 1
ATOM 3407 C CA . THR B 1 159 ? 48.044 68.788 55.789 1.00 48.96 157 THR B CA 1
ATOM 3408 C C . THR B 1 159 ? 48.868 70.054 55.697 1.00 49.78 157 THR B C 1
ATOM 3409 O O . THR B 1 159 ? 49.095 70.734 56.704 1.00 49.78 157 THR B O 1
ATOM 3413 N N . ASP B 1 160 ? 49.327 70.358 54.492 1.00 50.76 158 ASP B N 1
ATOM 3414 C CA . ASP B 1 160 ? 50.037 71.596 54.246 1.00 52.06 158 ASP B CA 1
ATOM 3415 C C . ASP B 1 160 ? 49.887 72.015 52.795 1.00 52.82 158 ASP B C 1
ATOM 3416 O O . ASP B 1 160 ? 49.486 71.224 51.938 1.00 53.00 158 ASP B O 1
ATOM 3421 N N . LEU B 1 161 ? 50.220 73.270 52.536 1.00 53.77 159 LEU B N 1
ATOM 3422 C CA . LEU B 1 161 ? 49.986 73.897 51.260 1.00 55.02 159 LEU B CA 1
ATOM 3423 C C . LEU B 1 161 ? 51.326 74.312 50.694 1.00 55.93 159 LEU B C 1
ATOM 3424 O O . LEU B 1 161 ? 51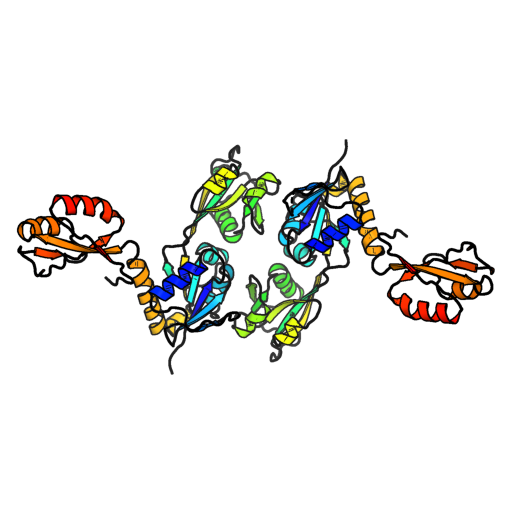.883 75.313 51.119 1.00 56.49 159 LEU B O 1
ATOM 3429 N N . SER B 1 162 ? 51.864 73.527 49.764 1.00 57.42 160 SER B N 1
ATOM 3430 C CA . SER B 1 162 ? 53.180 73.821 49.182 1.00 58.97 160 SER B CA 1
ATOM 3431 C C . SER B 1 162 ? 53.254 73.669 47.664 1.00 59.90 160 SER B C 1
ATOM 3432 O O . SER B 1 162 ? 52.498 72.902 47.072 1.00 60.02 160 SER B O 1
ATOM 3435 N N . SER B 1 163 ? 54.168 74.415 47.046 1.00 61.37 161 SER B N 1
ATOM 3436 C CA . SER B 1 163 ? 54.504 74.238 45.628 1.00 62.86 161 SER B CA 1
ATOM 3437 C C . SER B 1 163 ? 55.896 73.637 45.490 1.00 63.73 161 SER B C 1
ATOM 3438 O O . SER B 1 163 ? 56.186 72.925 44.525 1.00 64.09 161 SER B O 1
ATOM 3441 N N . THR B 1 164 ? 56.754 73.946 46.459 1.00 64.97 162 THR B N 1
ATOM 3442 C CA . THR B 1 164 ? 58.025 73.246 46.639 1.00 66.01 162 THR B CA 1
ATOM 3443 C C . THR B 1 164 ? 57.910 72.463 47.945 1.00 66.75 162 THR B C 1
ATOM 3444 O O . THR B 1 164 ? 57.400 72.987 48.951 1.00 67.31 162 THR B O 1
ATOM 3448 N N . GLY B 1 165 ? 58.364 71.214 47.938 1.00 67.14 163 GLY B N 1
ATOM 3449 C CA . GLY B 1 165 ? 58.289 70.378 49.137 1.00 67.84 163 GLY B CA 1
ATOM 3450 C C . GLY B 1 165 ? 59.344 70.710 50.181 1.00 68.37 163 GLY B C 1
ATOM 3451 O O . GLY B 1 165 ? 59.665 69.876 51.033 1.00 68.31 163 GLY B O 1
ATOM 3452 N N . THR B 1 166 ? 59.863 71.937 50.133 1.00 68.84 164 THR B N 1
ATOM 3453 C CA . THR B 1 166 ? 61.049 72.313 50.918 1.00 69.31 164 THR B CA 1
ATOM 3454 C C . THR B 1 166 ? 60.781 72.623 52.399 1.00 69.45 164 THR B C 1
ATOM 3455 O O . THR B 1 166 ? 61.587 72.252 53.258 1.00 69.56 164 THR B O 1
ATOM 3459 N N . THR B 1 167 ? 59.662 73.286 52.696 1.00 69.52 165 THR B N 1
ATOM 3460 C CA . THR B 1 167 ? 59.237 73.500 54.086 1.00 69.69 165 THR B CA 1
ATOM 3461 C C . THR B 1 167 ? 59.039 72.150 54.783 1.00 69.76 165 THR B C 1
ATOM 3462 O O . THR B 1 167 ? 59.478 71.950 55.923 1.00 70.00 165 THR B O 1
ATOM 3466 N N . LEU B 1 168 ? 58.386 71.233 54.072 1.00 69.59 166 LEU B N 1
ATOM 3467 C CA . LEU B 1 168 ? 58.188 69.859 54.522 1.00 69.22 166 LEU B CA 1
ATOM 3468 C C . LEU B 1 168 ? 59.520 69.130 54.740 1.00 68.81 166 LEU B C 1
ATOM 3469 O O . LEU B 1 168 ? 59.703 68.451 55.754 1.00 68.66 166 LEU B O 1
ATOM 3474 N N . ARG B 1 169 ? 60.445 69.293 53.796 1.00 68.35 167 ARG B N 1
ATOM 3475 C CA . ARG B 1 169 ? 61.770 68.681 53.899 1.00 68.17 167 ARG B CA 1
ATOM 3476 C C . ARG B 1 169 ? 62.592 69.214 55.072 1.00 67.70 167 ARG B C 1
ATOM 3477 O O . ARG B 1 169 ? 63.369 68.471 55.670 1.00 67.68 167 ARG B O 1
ATOM 3485 N N . MET B 1 170 ? 62.420 70.495 55.394 1.00 67.16 168 MET B N 1
ATOM 3486 C CA . MET B 1 170 ? 63.118 71.094 56.530 1.00 66.64 168 MET B CA 1
ATOM 3487 C C . MET B 1 170 ? 62.584 70.515 57.825 1.00 65.83 168 MET B C 1
ATOM 3488 O O . MET B 1 170 ? 63.355 70.086 58.686 1.00 65.87 168 MET B O 1
ATOM 3493 N N . ASN B 1 171 ? 61.260 70.480 57.944 1.00 64.81 169 ASN B N 1
ATOM 3494 C CA . ASN B 1 171 ? 60.614 69.994 59.159 1.00 63.74 169 ASN B CA 1
ATOM 3495 C C . ASN B 1 171 ? 60.472 68.478 59.192 1.00 62.95 169 ASN B C 1
ATOM 3496 O O . ASN B 1 171 ? 59.641 67.936 59.922 1.00 63.07 169 ASN B O 1
ATOM 3501 N N . HIS B 1 172 ? 61.306 67.806 58.401 1.00 61.94 170 HIS B N 1
ATOM 3502 C CA . HIS B 1 172 ? 61.364 66.348 58.343 1.00 60.93 170 HIS B CA 1
ATOM 3503 C C . HIS B 1 172 ? 59.985 65.705 58.176 1.00 60.17 170 HIS B C 1
ATOM 3504 O O . HIS B 1 172 ? 59.561 64.878 58.988 1.00 60.13 170 HIS B O 1
ATOM 3511 N N . LEU B 1 173 ? 59.296 66.110 57.111 1.00 59.07 171 LEU B N 1
ATOM 3512 C CA . LEU B 1 173 ? 57.990 65.562 56.761 1.00 58.29 171 LEU B CA 1
ATOM 3513 C C . LEU B 1 173 ? 57.985 65.042 55.328 1.00 57.81 171 LEU B C 1
ATOM 3514 O O . LEU B 1 173 ? 58.665 65.581 54.452 1.00 57.82 171 LEU B O 1
ATOM 3519 N N . ARG B 1 174 ? 57.212 63.990 55.099 1.00 57.06 172 ARG B N 1
ATOM 3520 C CA . ARG B 1 174 ? 57.176 63.329 53.806 1.00 56.52 172 ARG B CA 1
ATOM 3521 C C . ARG B 1 174 ? 55.750 63.346 53.274 1.00 55.63 172 ARG B C 1
ATOM 3522 O O . ARG B 1 174 ? 54.808 63.020 53.997 1.00 55.94 172 ARG B O 1
ATOM 3530 N N . VAL B 1 175 ? 55.595 63.736 52.014 1.00 54.61 173 VAL B N 1
ATOM 3531 C CA . VAL B 1 175 ? 54.284 63.759 51.369 1.00 53.71 173 VAL B CA 1
ATOM 3532 C C . VAL B 1 175 ? 53.813 62.326 51.125 1.00 53.30 173 VAL B C 1
ATOM 3533 O O . VAL B 1 175 ? 54.572 61.495 50.621 1.00 53.29 173 VAL B O 1
ATOM 3537 N N . ILE B 1 176 ? 52.574 62.036 51.520 1.00 52.45 174 ILE B N 1
ATOM 3538 C CA . ILE B 1 176 ? 52.012 60.701 51.357 1.00 51.54 174 ILE B CA 1
ATOM 3539 C C . ILE B 1 176 ? 50.855 60.695 50.364 1.00 50.87 174 ILE B C 1
ATOM 3540 O O . ILE B 1 176 ? 50.525 59.658 49.798 1.00 50.66 174 ILE B O 1
ATOM 3545 N N . ASP B 1 177 ? 50.246 61.857 50.153 1.00 50.54 175 ASP B N 1
ATOM 3546 C CA . ASP B 1 177 ? 49.207 62.016 49.128 1.00 49.98 175 ASP B CA 1
ATOM 3547 C C . ASP B 1 177 ? 48.995 63.490 48.803 1.00 49.31 175 ASP B C 1
ATOM 3548 O O . ASP B 1 177 ? 49.479 64.356 49.524 1.00 49.53 175 ASP B O 1
ATOM 3553 N N . THR B 1 178 ? 48.300 63.762 47.699 1.00 48.47 176 THR B N 1
ATOM 3554 C CA . THR B 1 178 ? 47.846 65.102 47.379 1.00 47.73 176 THR B CA 1
ATOM 3555 C C . THR B 1 178 ? 46.327 65.149 47.494 1.00 47.59 176 THR B C 1
ATOM 3556 O O . THR B 1 178 ? 45.619 64.375 46.842 1.00 47.45 176 THR B O 1
ATOM 3560 N N . ILE B 1 179 ? 45.833 66.068 48.318 1.00 47.15 177 ILE B N 1
ATOM 3561 C CA . ILE B 1 179 ? 44.400 66.173 48.578 1.00 46.71 177 ILE B CA 1
ATOM 3562 C C . ILE B 1 179 ? 43.681 67.033 47.531 1.00 46.54 177 ILE B C 1
ATOM 3563 O O . ILE B 1 179 ? 42.550 66.735 47.159 1.00 46.73 177 ILE B O 1
ATOM 3568 N N . LEU B 1 180 ? 44.346 68.090 47.067 1.00 46.10 178 LEU B N 1
ATOM 3569 C CA . LEU B 1 180 ? 43.752 69.055 46.151 1.00 45.58 178 LEU B CA 1
ATOM 3570 C C . LEU B 1 180 ? 44.839 69.927 45.544 1.00 45.13 178 LEU B C 1
ATOM 3571 O O . LEU B 1 180 ? 45.812 70.274 46.213 1.00 45.18 178 LEU B O 1
ATOM 3576 N N . GLU B 1 181 ? 44.663 70.279 44.278 1.00 44.76 179 GLU B N 1
ATOM 3577 C CA . GLU B 1 181 ? 45.591 71.176 43.591 1.00 44.52 179 GLU B CA 1
ATOM 3578 C C . GLU B 1 181 ? 44.973 72.557 43.435 1.00 44.40 179 GLU B C 1
ATOM 3579 O O . GLU B 1 181 ? 43.881 72.704 42.874 1.00 44.47 179 GLU B O 1
ATOM 3585 N N . SER B 1 182 ? 45.664 73.563 43.958 1.00 43.92 180 SER B N 1
ATOM 3586 C CA . SER B 1 182 ? 45.100 74.897 43.998 1.00 43.93 180 SER B CA 1
ATOM 3587 C C . SER B 1 182 ? 45.761 75.863 43.019 1.00 44.14 180 SER B C 1
ATOM 3588 O O . SER B 1 182 ? 46.939 75.746 42.678 1.00 43.99 180 SER B O 1
ATOM 3591 N N . SER B 1 183 ? 44.955 76.808 42.563 1.00 44.24 181 SER B N 1
ATOM 3592 C CA . SER B 1 183 ? 45.352 77.820 41.615 1.00 44.63 181 SER B CA 1
ATOM 3593 C C . SER B 1 183 ? 44.361 78.936 41.861 1.00 44.72 181 SER B C 1
ATOM 3594 O O . SER B 1 183 ? 43.240 78.688 42.332 1.00 45.13 181 SER B O 1
ATOM 3597 N N . VAL B 1 184 ? 44.756 80.164 41.569 1.00 44.72 182 VAL B N 1
ATOM 3598 C CA . VAL B 1 184 ? 43.859 81.292 41.793 1.00 44.83 182 VAL B CA 1
ATOM 3599 C C . VAL B 1 184 ? 42.813 81.316 40.687 1.00 44.71 182 VAL B C 1
ATOM 3600 O O . VAL B 1 184 ? 43.145 81.153 39.513 1.00 44.78 182 VAL B O 1
ATOM 3604 N N . LYS B 1 185 ? 41.552 81.492 41.069 1.00 44.84 183 LYS B N 1
ATOM 3605 C CA . LYS B 1 185 ? 40.452 81.544 40.096 1.00 44.98 183 LYS B CA 1
ATOM 3606 C C . LYS B 1 185 ? 39.788 82.919 40.039 1.00 44.88 183 LYS B C 1
ATOM 3607 O O . LYS B 1 185 ? 39.851 83.690 40.990 1.00 44.55 183 LYS B O 1
ATOM 3613 N N . LEU B 1 186 ? 39.186 83.216 38.889 1.00 45.40 184 LEU B N 1
ATOM 3614 C CA . LEU B 1 186 ? 38.229 84.310 38.759 1.00 45.07 184 LEU B CA 1
ATOM 3615 C C . LEU B 1 186 ? 36.879 83.657 38.871 1.00 44.93 184 LEU B C 1
ATOM 3616 O O . LEU B 1 186 ? 36.559 82.753 38.093 1.00 45.13 184 LEU B O 1
ATOM 3621 N N . ILE B 1 187 ? 36.099 84.106 39.850 1.00 44.76 185 ILE B N 1
ATOM 3622 C CA . ILE B 1 187 ? 34.779 83.542 40.126 1.00 43.87 185 ILE B CA 1
ATOM 3623 C C . ILE B 1 187 ? 33.638 84.545 39.934 1.00 43.84 185 ILE B C 1
ATOM 3624 O O . ILE B 1 187 ? 33.848 85.757 39.977 1.00 43.74 185 ILE B O 1
ATOM 3629 N N . ALA B 1 188 ? 32.430 84.023 39.730 1.00 43.55 186 ALA B N 1
ATOM 3630 C CA . ALA B 1 188 ? 31.264 84.851 39.471 1.00 43.57 186 ALA B CA 1
ATOM 3631 C C . ALA B 1 188 ? 30.044 84.398 40.249 1.00 43.45 186 ALA B C 1
ATOM 3632 O O . ALA B 1 188 ? 29.846 83.199 40.485 1.00 43.35 186 ALA B O 1
ATOM 3634 N N . ASN B 1 189 ? 29.241 85.380 40.649 1.00 43.25 187 ASN B N 1
ATOM 3635 C CA . ASN B 1 189 ? 27.901 85.137 41.151 1.00 43.31 187 ASN B CA 1
ATOM 3636 C C . ASN B 1 189 ? 27.041 84.751 39.959 1.00 43.51 187 ASN B C 1
ATOM 3637 O O . ASN B 1 189 ? 27.074 85.418 38.919 1.00 43.47 187 ASN B O 1
ATOM 3642 N N . ARG B 1 190 ? 26.287 83.666 40.099 1.00 43.80 188 ARG B N 1
ATOM 3643 C CA . ARG B 1 190 ? 25.443 83.193 39.001 1.00 44.31 188 ARG B CA 1
ATOM 3644 C C . ARG B 1 190 ? 24.394 84.218 38.558 1.00 44.27 188 ARG B C 1
ATOM 3645 O O . ARG B 1 190 ? 24.148 84.373 37.360 1.00 44.21 188 ARG B O 1
ATOM 3653 N N . GLU B 1 191 ? 23.789 84.914 39.520 1.00 44.59 189 GLU B N 1
ATOM 3654 C CA . GLU B 1 191 ? 22.740 85.899 39.222 1.00 45.00 189 GLU B CA 1
ATOM 3655 C C . GLU B 1 191 ? 23.354 87.113 38.531 1.00 45.27 189 GLU B C 1
ATOM 3656 O O . GLU B 1 191 ? 22.765 87.666 37.602 1.00 45.20 189 GLU B O 1
ATOM 3662 N N . SER B 1 192 ? 24.553 87.499 38.972 1.00 45.74 190 SER B N 1
ATOM 3663 C CA . SER B 1 192 ? 25.294 88.602 38.358 1.00 46.03 190 SER B CA 1
ATOM 3664 C C . SER B 1 192 ? 25.640 88.306 36.904 1.00 46.04 190 SER B C 1
ATOM 3665 O O . SER B 1 192 ? 25.593 89.204 36.067 1.00 45.85 190 SER B O 1
ATOM 3668 N N . TYR B 1 193 ? 25.983 87.052 36.603 1.00 46.25 191 TYR B N 1
ATOM 3669 C CA . TYR B 1 193 ? 26.329 86.689 35.227 1.00 46.53 191 TYR B CA 1
ATOM 3670 C C . TYR B 1 193 ? 25.152 86.830 34.255 1.00 46.50 191 TYR B C 1
ATOM 3671 O O . TYR B 1 193 ? 25.295 87.433 33.183 1.00 46.57 191 TYR B O 1
ATOM 3680 N N . ALA B 1 194 ? 24.002 86.274 34.631 1.00 46.12 192 ALA B N 1
ATOM 3681 C CA . ALA B 1 194 ? 22.824 86.278 33.767 1.00 45.82 192 ALA B CA 1
ATOM 3682 C C . ALA B 1 194 ? 22.233 87.672 33.573 1.00 45.72 192 ALA B C 1
ATOM 3683 O O . ALA B 1 194 ? 21.402 87.876 32.688 1.00 45.79 192 ALA B O 1
ATOM 3685 N N . THR B 1 195 ? 22.658 88.627 34.395 1.00 45.42 193 THR B N 1
ATOM 3686 C CA . THR B 1 195 ? 22.097 89.975 34.332 1.00 45.37 193 THR B CA 1
ATOM 3687 C C . THR B 1 195 ? 23.100 91.016 33.831 1.00 45.18 193 THR B C 1
ATOM 3688 O O . THR B 1 195 ? 22.717 92.122 33.450 1.00 45.24 193 THR B O 1
ATOM 3692 N N . LYS B 1 196 ? 24.380 90.662 33.835 1.00 44.94 194 LYS B N 1
ATOM 3693 C CA . LYS B 1 196 ? 25.439 91.603 33.469 1.00 45.01 194 LYS B CA 1
ATOM 3694 C C . LYS B 1 196 ? 26.551 90.917 32.666 1.00 45.21 194 LYS B C 1
ATOM 3695 O O . LYS B 1 196 ? 27.736 91.201 32.873 1.00 45.38 194 LYS B O 1
ATOM 3701 N N . SER B 1 197 ? 26.162 90.024 31.752 1.00 45.34 195 SER B N 1
ATOM 3702 C CA . SER B 1 197 ? 27.112 89.213 30.974 1.00 45.36 195 SER B CA 1
ATOM 3703 C C . SER B 1 197 ? 28.049 90.055 30.120 1.00 45.45 195 SER B C 1
ATOM 3704 O O . SER B 1 197 ? 29.223 89.726 29.986 1.00 45.52 195 SER B O 1
ATOM 3707 N N . GLY B 1 198 ? 27.524 91.144 29.563 1.00 45.57 196 GLY B N 1
ATOM 3708 C CA . GLY B 1 198 ? 28.301 92.054 28.728 1.00 45.77 196 GLY B CA 1
ATOM 3709 C C . GLY B 1 198 ? 29.545 92.582 29.414 1.00 46.04 196 GLY B C 1
ATOM 3710 O O . GLY B 1 198 ? 30.663 92.359 28.938 1.00 46.19 196 GLY B O 1
ATOM 3711 N N . ILE B 1 199 ? 29.357 93.274 30.535 1.00 46.23 197 ILE B N 1
ATOM 3712 C CA . ILE B 1 199 ? 30.480 93.843 31.293 1.00 46.51 197 ILE B CA 1
ATOM 3713 C C . ILE B 1 199 ? 31.395 92.773 31.918 1.00 46.78 197 ILE B C 1
ATOM 3714 O O . ILE B 1 199 ? 32.627 92.929 31.922 1.00 46.84 197 ILE B O 1
ATOM 3719 N N . ILE B 1 200 ? 30.800 91.686 32.410 1.00 46.68 198 ILE B N 1
ATOM 3720 C CA . ILE B 1 200 ? 31.585 90.564 32.924 1.00 47.06 198 ILE B CA 1
ATOM 3721 C C . ILE B 1 200 ? 32.502 89.980 31.836 1.00 47.40 198 ILE B C 1
ATOM 3722 O O . ILE B 1 200 ? 33.696 89.775 32.067 1.00 47.20 198 ILE B O 1
ATOM 3727 N N . GLU B 1 201 ? 31.943 89.741 30.651 1.00 47.84 199 GLU B N 1
ATOM 3728 C CA . GLU B 1 201 ? 32.711 89.148 29.554 1.00 48.39 199 GLU B CA 1
ATOM 3729 C C . GLU B 1 201 ? 33.815 90.072 29.048 1.00 48.33 199 GLU B C 1
ATOM 3730 O O . GLU B 1 201 ? 34.860 89.603 28.605 1.00 48.54 199 GLU B O 1
ATOM 3736 N N . GLU B 1 202 ? 33.574 91.380 29.131 1.00 48.46 200 GLU B N 1
ATOM 3737 C CA . GLU B 1 202 ? 34.571 92.394 28.800 1.00 48.41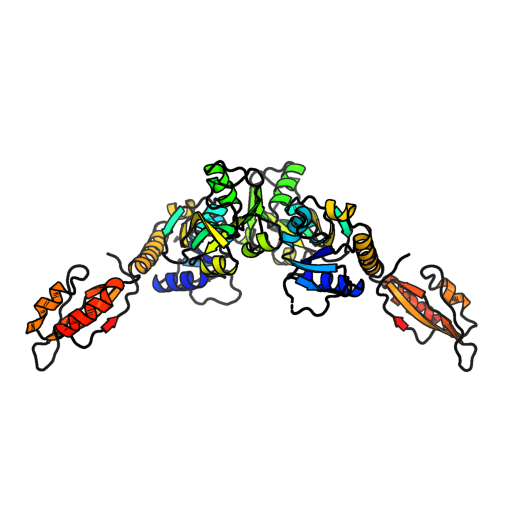 200 GLU B CA 1
ATOM 3738 C C . GLU B 1 202 ? 35.788 92.316 29.727 1.00 48.40 200 GLU B C 1
ATOM 3739 O O . GLU B 1 202 ? 36.928 92.446 29.264 1.00 48.69 200 GLU B O 1
ATOM 3745 N N . LEU B 1 203 ? 35.547 92.111 31.025 1.00 48.06 201 LEU B N 1
ATOM 3746 C CA . LEU B 1 203 ? 36.644 91.984 31.992 1.00 47.99 201 LEU B CA 1
ATOM 3747 C C . LEU B 1 203 ? 37.294 90.610 31.879 1.00 47.83 201 LEU B C 1
ATOM 3748 O O . LEU B 1 203 ? 38.516 90.484 31.988 1.00 47.76 201 LEU B O 1
ATOM 3753 N N . ARG B 1 204 ? 36.463 89.595 31.648 1.00 47.65 202 ARG B N 1
ATOM 3754 C CA . ARG B 1 204 ? 36.919 88.226 31.433 1.00 47.38 202 ARG B CA 1
ATOM 3755 C C . ARG B 1 204 ? 37.904 88.136 30.279 1.00 47.32 202 ARG B C 1
ATOM 3756 O O . ARG B 1 204 ? 38.929 87.472 30.394 1.00 47.33 202 ARG B O 1
ATOM 3764 N N . THR B 1 205 ? 37.576 88.804 29.172 1.00 47.09 203 THR B N 1
ATOM 3765 C CA . THR B 1 205 ? 38.421 88.830 27.988 1.00 46.78 203 THR B CA 1
ATOM 3766 C C . THR B 1 205 ? 39.755 89.514 28.289 1.00 46.58 203 THR B C 1
ATOM 3767 O O . THR B 1 205 ? 40.816 88.985 27.955 1.00 46.68 203 THR B O 1
ATOM 3771 N N . GLY B 1 206 ? 39.697 90.685 28.917 1.00 46.25 204 GLY B N 1
ATOM 3772 C CA . GLY B 1 206 ? 40.908 91.391 29.323 1.00 46.06 204 GLY B CA 1
ATOM 3773 C C . GLY B 1 206 ? 41.784 90.492 30.175 1.00 45.99 204 GLY B C 1
ATOM 3774 O O . GLY B 1 206 ? 42.972 90.284 29.878 1.00 45.97 204 GLY B O 1
ATOM 3775 N N . ILE B 1 207 ? 41.177 89.941 31.223 1.00 45.76 205 ILE B N 1
ATOM 3776 C CA . ILE B 1 207 ? 41.868 89.064 32.168 1.00 45.48 205 ILE B CA 1
ATOM 3777 C C . ILE B 1 207 ? 42.435 87.803 31.501 1.00 45.32 205 ILE B C 1
ATOM 3778 O O . ILE B 1 207 ? 43.578 87.422 31.766 1.00 45.50 205 ILE B O 1
ATOM 3783 N N . ARG B 1 208 ? 41.646 87.188 30.620 1.00 44.80 206 ARG B N 1
ATOM 3784 C CA . ARG B 1 208 ? 42.077 86.007 29.870 1.00 44.32 206 ARG B CA 1
ATOM 3785 C C . ARG B 1 208 ? 43.198 86.328 28.876 1.00 43.71 206 ARG B C 1
ATOM 3786 O O . ARG B 1 208 ? 44.071 85.498 28.633 1.00 43.34 206 ARG B O 1
ATOM 3794 N N . GLY B 1 209 ? 43.158 87.529 28.307 1.00 43.24 207 GLY B N 1
ATOM 3795 C CA . GLY B 1 209 ? 44.200 87.998 27.404 1.00 43.04 207 GLY B CA 1
ATOM 3796 C C . GLY B 1 209 ? 45.554 88.137 28.080 1.00 43.18 207 GLY B C 1
ATOM 3797 O O . GLY B 1 209 ? 46.586 87.818 27.477 1.00 42.91 207 GLY B O 1
ATOM 3798 N N . VAL B 1 210 ? 45.546 88.608 29.333 1.00 43.31 208 VAL B N 1
ATOM 3799 C CA . VAL B 1 210 ? 46.768 88.734 30.140 1.00 43.36 208 VAL B CA 1
ATOM 3800 C C . VAL B 1 210 ? 47.420 87.373 30.399 1.00 43.63 208 VAL B C 1
ATOM 3801 O O . VAL B 1 210 ? 48.630 87.202 30.191 1.00 43.38 208 VAL B O 1
ATOM 3805 N N . ILE B 1 211 ? 46.609 86.414 30.844 1.00 43.99 209 ILE B N 1
ATOM 3806 C CA . ILE B 1 211 ? 47.070 85.048 31.145 1.00 44.00 209 ILE B CA 1
ATOM 3807 C C . ILE B 1 211 ? 47.634 84.365 29.898 1.00 44.04 209 ILE B C 1
ATOM 3808 O O . ILE B 1 211 ? 48.646 83.661 29.975 1.00 44.37 209 ILE B O 1
ATOM 3813 N N . ASP B 1 212 ? 46.999 84.597 28.749 1.00 44.07 210 ASP B N 1
ATOM 3814 C CA . ASP B 1 212 ? 47.461 84.018 27.482 1.00 44.16 210 ASP B CA 1
ATOM 3815 C C . ASP B 1 212 ? 48.710 84.717 26.911 1.00 44.22 210 ASP B C 1
ATOM 3816 O O . ASP B 1 212 ? 49.311 84.239 25.943 1.00 44.15 210 ASP B O 1
ATOM 3821 N N . ALA B 1 213 ? 49.101 85.843 27.508 1.00 44.40 211 ALA B N 1
ATOM 3822 C CA . ALA B 1 213 ? 50.321 86.546 27.099 1.00 44.71 211 ALA B CA 1
ATOM 3823 C C . ALA B 1 213 ? 51.550 86.104 27.904 1.00 45.05 211 ALA B C 1
ATOM 3824 O O . ALA B 1 213 ? 52.684 86.280 27.457 1.00 44.69 211 ALA B O 1
ATOM 3826 N N . GLU B 1 214 ? 51.310 85.531 29.087 1.00 45.65 212 GLU B N 1
ATOM 3827 C CA . GLU B 1 214 ? 52.373 85.053 29.976 1.00 46.24 212 GLU B CA 1
ATOM 3828 C C . GLU B 1 214 ? 53.434 84.260 29.216 1.00 46.47 212 GLU B C 1
ATOM 3829 O O . GLU B 1 214 ? 53.117 83.330 28.470 1.00 46.40 212 GLU B O 1
ATOM 3835 N N . GLY B 1 215 ? 54.691 84.654 29.387 1.00 46.92 213 GLY B N 1
ATOM 3836 C CA . GLY B 1 215 ? 55.796 83.959 28.737 1.00 47.42 213 GLY B CA 1
ATOM 3837 C C . GLY B 1 215 ? 55.887 84.142 27.225 1.00 48.05 213 GLY B C 1
ATOM 3838 O O . GLY B 1 215 ? 56.720 83.495 26.575 1.00 48.71 213 GLY B O 1
ATOM 3839 N N . LYS B 1 216 ? 55.039 85.004 26.661 1.00 47.80 214 LYS B N 1
ATOM 3840 C CA . LYS B 1 216 ? 55.080 85.315 25.230 1.00 48.02 214 LYS B CA 1
ATOM 3841 C C . LYS B 1 216 ? 55.724 86.678 24.988 1.00 48.01 214 LYS B C 1
ATOM 3842 O O . LYS B 1 216 ? 55.429 87.650 25.690 1.00 48.15 214 LYS B O 1
ATOM 3848 N N . ARG B 1 217 ? 56.594 86.747 23.988 1.00 47.81 215 ARG B N 1
ATOM 3849 C CA . ARG B 1 217 ? 57.277 87.990 23.661 1.00 47.88 215 ARG B CA 1
ATOM 3850 C C . ARG B 1 217 ? 57.215 88.284 22.176 1.00 47.54 215 ARG B C 1
ATOM 3851 O O . ARG B 1 217 ? 57.072 87.376 21.356 1.00 47.64 215 ARG B O 1
ATOM 3859 N N . LEU B 1 218 ? 57.324 89.563 21.837 1.00 47.21 216 LEU B N 1
ATOM 3860 C CA . LEU B 1 218 ? 57.525 89.972 20.455 1.00 46.67 216 LEU B CA 1
ATOM 3861 C C . LEU B 1 218 ? 59.029 90.095 20.218 1.00 46.19 216 LEU B C 1
ATOM 3862 O O . LEU B 1 218 ? 59.694 90.921 20.842 1.00 46.34 216 LEU B O 1
ATOM 3867 N N . VAL B 1 219 ? 59.574 89.242 19.358 1.00 45.64 217 VAL B N 1
ATOM 3868 C CA . VAL B 1 219 ? 60.990 89.340 19.008 1.00 45.27 217 VAL B CA 1
ATOM 3869 C C . VAL B 1 219 ? 61.127 90.092 17.695 1.00 45.35 217 VAL B C 1
ATOM 3870 O O . VAL B 1 219 ? 60.385 89.835 16.759 1.00 45.49 217 VAL B O 1
ATOM 3874 N N . MET B 1 220 ? 62.075 91.023 17.652 1.00 45.30 218 MET B N 1
ATOM 3875 C CA . MET B 1 220 ? 62.316 91.870 16.490 1.00 45.55 218 MET B CA 1
ATOM 3876 C C . MET B 1 220 ? 63.792 91.840 16.138 1.00 45.62 218 MET B C 1
ATOM 3877 O O . MET B 1 220 ? 64.633 91.836 17.028 1.00 45.73 218 MET B O 1
ATOM 3882 N N . LEU B 1 221 ? 64.106 91.827 14.845 1.00 46.10 219 LEU B N 1
ATOM 3883 C CA . LEU B 1 221 ? 65.501 91.807 14.391 1.00 46.30 219 LEU B CA 1
ATOM 3884 C C . LEU B 1 221 ? 65.692 92.491 13.038 1.00 46.37 219 LEU B C 1
ATOM 3885 O O . LEU B 1 221 ? 64.766 92.557 12.238 1.00 46.36 219 LEU B O 1
ATOM 3890 N N . ASN B 1 222 ? 66.905 92.986 12.808 1.00 46.56 220 ASN B N 1
ATOM 3891 C CA . ASN B 1 222 ? 67.354 93.445 11.496 1.00 46.85 220 ASN B CA 1
ATOM 3892 C C . ASN B 1 222 ? 68.149 92.342 10.794 1.00 47.26 220 ASN B C 1
ATOM 3893 O O . ASN B 1 222 ? 68.952 91.639 11.422 1.00 47.07 220 ASN B O 1
ATOM 3898 N N . ILE B 1 223 ? 67.929 92.200 9.492 1.00 47.77 221 ILE B N 1
ATOM 3899 C CA . ILE B 1 223 ? 68.663 91.223 8.686 1.00 48.39 221 ILE B CA 1
ATOM 3900 C C . ILE B 1 223 ? 68.813 91.733 7.250 1.00 49.06 221 ILE B C 1
ATOM 3901 O O . ILE B 1 223 ? 68.010 92.561 6.795 1.00 49.17 221 ILE B O 1
ATOM 3906 N N . ASP B 1 224 ? 69.851 91.272 6.552 1.00 49.73 222 ASP B N 1
ATOM 3907 C CA . ASP B 1 224 ? 69.999 91.572 5.127 1.00 50.57 222 ASP B CA 1
ATOM 3908 C C . ASP B 1 224 ? 68.948 90.777 4.360 1.00 51.11 222 ASP B C 1
ATOM 3909 O O . ASP B 1 224 ? 68.578 89.674 4.774 1.00 51.19 222 ASP B O 1
ATOM 3914 N N . ARG B 1 225 ? 68.463 91.348 3.258 1.00 51.81 223 ARG B N 1
ATOM 3915 C CA . ARG B 1 225 ? 67.391 90.749 2.465 1.00 52.66 223 ARG B CA 1
ATOM 3916 C C . ARG B 1 225 ? 67.716 89.327 1.981 1.00 52.87 223 ARG B C 1
ATOM 3917 O O . ARG B 1 225 ? 66.817 88.493 1.878 1.00 53.09 223 ARG B O 1
ATOM 3925 N N . LYS B 1 226 ? 68.991 89.046 1.711 1.00 53.20 224 LYS B N 1
ATOM 3926 C CA . LYS B 1 226 ? 69.394 87.748 1.141 1.00 53.37 224 LYS B CA 1
ATOM 3927 C C . LYS B 1 226 ? 69.267 86.557 2.109 1.00 53.42 224 LYS B C 1
ATOM 3928 O O . LYS B 1 226 ? 69.394 85.402 1.704 1.00 53.51 224 LYS B O 1
ATOM 3934 N N . ASN B 1 227 ? 69.001 86.835 3.380 1.00 53.73 225 ASN B N 1
ATOM 3935 C CA . ASN B 1 227 ? 68.904 85.771 4.382 1.00 53.95 225 ASN B CA 1
ATOM 3936 C C . ASN B 1 227 ? 67.504 85.583 4.969 1.00 54.16 225 ASN B C 1
ATOM 3937 O O . ASN B 1 227 ? 67.276 84.692 5.791 1.00 54.28 225 ASN B O 1
ATOM 3942 N N . LEU B 1 228 ? 66.576 86.417 4.502 1.00 54.46 226 LEU B N 1
ATOM 3943 C CA . LEU B 1 228 ? 65.174 86.434 4.930 1.00 54.65 226 LEU B CA 1
ATOM 3944 C C . LEU B 1 228 ? 64.462 85.075 4.867 1.00 55.06 226 LEU B C 1
ATOM 3945 O O . LEU B 1 228 ? 63.517 84.826 5.624 1.00 55.08 226 LEU B O 1
ATOM 3950 N N . ASP B 1 229 ? 64.914 84.211 3.960 1.00 55.47 227 ASP B N 1
ATOM 3951 C CA . ASP B 1 229 ? 64.347 82.875 3.787 1.00 55.87 227 ASP B CA 1
ATOM 3952 C C . ASP B 1 229 ? 64.584 81.942 4.979 1.00 56.16 227 ASP B C 1
ATOM 3953 O O . ASP B 1 229 ? 63.757 81.073 5.262 1.00 56.17 227 ASP B O 1
ATOM 3958 N N . ARG B 1 230 ? 65.703 82.127 5.678 1.00 56.54 228 ARG B N 1
ATOM 3959 C CA . ARG B 1 230 ? 66.091 81.208 6.755 1.00 57.00 228 ARG B CA 1
ATOM 3960 C C . ARG B 1 230 ? 65.526 81.627 8.108 1.00 57.25 228 ARG B C 1
ATOM 3961 O O . ARG B 1 230 ? 65.358 80.796 9.005 1.00 57.43 228 ARG B O 1
ATOM 3969 N N . VAL B 1 231 ? 65.236 82.920 8.243 1.00 57.34 229 VAL B N 1
ATOM 3970 C CA . VAL B 1 231 ? 64.519 83.448 9.399 1.00 57.43 229 VAL B CA 1
ATOM 3971 C C . VAL B 1 231 ? 63.136 82.814 9.446 1.00 57.61 229 VAL B C 1
ATOM 3972 O O . VAL B 1 231 ? 62.668 82.391 10.508 1.00 57.86 229 VAL B O 1
ATOM 3976 N N . ARG B 1 232 ? 62.497 82.760 8.277 1.00 57.75 230 ARG B N 1
ATOM 3977 C CA . ARG B 1 232 ? 61.155 82.211 8.106 1.00 57.81 230 ARG B CA 1
ATOM 3978 C C . ARG B 1 232 ? 61.003 80.888 8.854 1.00 57.85 230 ARG B C 1
ATOM 3979 O O . ARG B 1 232 ? 60.134 80.758 9.720 1.00 58.33 230 ARG B O 1
ATOM 3987 N N . ALA B 1 233 ? 61.869 79.926 8.542 1.00 57.73 231 ALA B N 1
ATOM 3988 C CA . ALA B 1 233 ? 61.867 78.626 9.217 1.00 57.63 231 ALA B CA 1
ATOM 3989 C C . ALA B 1 233 ? 62.147 78.734 10.722 1.00 57.50 231 ALA B C 1
ATOM 3990 O O . ALA B 1 233 ? 61.510 78.051 11.527 1.00 57.73 231 ALA B O 1
ATOM 3992 N N . LEU B 1 234 ? 63.078 79.609 11.095 1.00 57.19 232 LEU B N 1
ATOM 3993 C CA . LEU B 1 234 ? 63.557 79.689 12.478 1.00 56.82 232 LEU B CA 1
ATOM 3994 C C . LEU B 1 234 ? 62.532 80.188 13.484 1.00 56.78 232 LEU B C 1
ATOM 3995 O O . LEU B 1 234 ? 62.559 79.775 14.646 1.00 57.01 232 LEU B O 1
ATOM 4000 N N . MET B 1 235 ? 61.635 81.073 13.052 1.00 56.45 233 MET B N 1
ATOM 4001 C CA . MET B 1 235 ? 60.562 81.545 13.937 1.00 56.12 233 MET B CA 1
ATOM 4002 C C . MET B 1 235 ? 59.192 81.665 13.248 1.00 55.14 233 MET B C 1
ATOM 4003 O O . MET B 1 235 ? 58.905 82.663 12.589 1.00 54.99 233 MET B O 1
ATOM 4008 N N . PRO B 1 236 ? 58.336 80.638 13.417 1.00 54.51 234 PRO B N 1
ATOM 4009 C CA . PRO B 1 236 ? 57.043 80.583 12.739 1.00 53.81 234 PRO B CA 1
ATOM 4010 C C . PRO B 1 236 ? 56.045 81.600 13.266 1.00 53.12 234 PRO B C 1
ATOM 4011 O O . PRO B 1 236 ? 55.079 81.907 12.575 1.00 53.11 234 PRO B O 1
ATOM 4015 N N . GLY B 1 237 ? 56.266 82.097 14.483 1.00 52.43 235 GLY B N 1
ATOM 4016 C CA . GLY B 1 237 ? 55.323 83.003 15.146 1.00 51.67 235 GLY B CA 1
ATOM 4017 C C . GLY B 1 237 ? 53.908 82.450 15.266 1.00 51.09 235 GLY B C 1
ATOM 4018 O O . GLY B 1 237 ? 53.685 81.243 15.132 1.00 50.91 235 GLY B O 1
ATOM 4019 N N . MET B 1 238 ? 52.945 83.337 15.503 1.00 50.40 236 MET B N 1
ATOM 4020 C CA . MET B 1 238 ? 51.543 82.923 15.608 1.00 49.74 236 MET B CA 1
ATOM 4021 C C . MET B 1 238 ? 50.941 82.503 14.256 1.00 49.21 236 MET B C 1
ATOM 4022 O O . MET B 1 238 ? 50.198 81.516 14.184 1.00 49.02 236 MET B O 1
ATOM 4027 N N . THR B 1 239 ? 51.267 83.245 13.195 1.00 48.45 237 THR B N 1
ATOM 4028 C CA . THR B 1 239 ? 50.903 82.856 11.824 1.00 47.83 237 THR B CA 1
ATOM 4029 C C . THR B 1 239 ? 52.142 82.790 10.922 1.00 47.65 237 THR B C 1
ATOM 4030 O O . THR B 1 239 ? 52.315 81.850 10.142 1.00 47.62 237 THR B O 1
ATOM 4034 N N . GLY B 1 240 ? 52.999 83.795 11.052 1.00 47.23 238 GLY B N 1
ATOM 4035 C CA . GLY B 1 240 ? 54.238 83.885 10.294 1.00 46.96 238 GLY B CA 1
ATOM 4036 C C . GLY B 1 240 ? 54.913 85.195 10.641 1.00 46.81 238 GLY B C 1
ATOM 4037 O O . GLY B 1 240 ? 54.252 86.109 11.139 1.00 47.14 238 GLY B O 1
ATOM 4038 N N . PRO B 1 241 ? 56.231 85.297 10.405 1.00 46.51 239 PRO B N 1
ATOM 4039 C CA . PRO B 1 241 ? 56.933 86.544 10.721 1.00 46.21 239 PRO B CA 1
ATOM 4040 C C . PRO B 1 241 ? 56.539 87.737 9.842 1.00 45.89 239 PRO B C 1
ATOM 4041 O O . PRO B 1 241 ? 56.314 87.591 8.641 1.00 45.64 239 PRO B O 1
ATOM 4045 N N . THR B 1 242 ? 56.440 88.899 10.483 1.00 45.77 240 THR B N 1
ATOM 4046 C CA . THR B 1 242 ? 56.177 90.179 9.828 1.00 45.84 240 THR B CA 1
ATOM 4047 C C . THR B 1 242 ? 57.479 90.786 9.275 1.00 45.85 240 THR B C 1
ATOM 4048 O O . THR B 1 242 ? 58.516 90.738 9.944 1.00 45.56 240 THR B O 1
ATOM 4052 N N . VAL B 1 243 ? 57.409 91.348 8.063 1.00 45.82 241 VAL B N 1
ATOM 4053 C CA . VAL B 1 243 ? 58.571 91.925 7.376 1.00 46.02 241 VAL B CA 1
ATOM 4054 C C . VAL B 1 243 ? 58.336 93.380 6.933 1.00 46.46 241 VAL B C 1
ATOM 4055 O O . VAL B 1 243 ? 57.299 93.695 6.345 1.00 46.59 241 VAL B O 1
ATOM 4059 N N . SER B 1 244 ? 59.307 94.252 7.209 1.00 46.89 242 SER B N 1
ATOM 4060 C CA . SER B 1 244 ? 59.287 95.645 6.741 1.00 47.35 242 SER B CA 1
ATOM 4061 C C . SER B 1 244 ? 60.669 96.092 6.252 1.00 47.68 242 SER B C 1
ATOM 4062 O O . SER B 1 244 ? 61.703 95.644 6.766 1.00 47.79 242 SER B O 1
ATOM 4065 N N . GLU B 1 245 ? 60.690 96.988 5.270 1.00 48.07 243 GLU B N 1
ATOM 4066 C CA . GLU B 1 245 ? 61.954 97.507 4.749 1.00 48.53 243 GLU B CA 1
ATOM 4067 C C . GLU B 1 245 ? 62.629 98.396 5.795 1.00 48.31 243 GLU B C 1
ATOM 4068 O O . GLU B 1 245 ? 61.958 99.129 6.531 1.00 48.46 243 GLU B O 1
ATOM 4074 N N . VAL B 1 246 ? 63.951 98.286 5.885 1.00 48.12 244 VAL B N 1
ATOM 4075 C CA . VAL B 1 246 ? 64.754 99.168 6.730 1.00 47.95 244 VAL B CA 1
ATOM 4076 C C . VAL B 1 246 ? 65.537 100.110 5.824 1.00 48.09 244 VAL B C 1
ATOM 4077 O O . VAL B 1 246 ? 66.034 99.692 4.778 1.00 48.04 244 VAL B O 1
ATOM 4081 N N . LEU B 1 247 ? 65.634 101.377 6.217 1.00 48.49 245 LEU B N 1
ATOM 4082 C CA . LEU B 1 247 ? 66.461 102.336 5.479 1.00 48.89 245 LEU B CA 1
ATOM 4083 C C . LEU B 1 247 ? 67.901 102.395 6.001 1.00 49.22 245 LEU B C 1
ATOM 4084 O O . LEU B 1 247 ? 68.156 102.892 7.096 1.00 49.13 245 LEU B O 1
ATOM 4089 N N . SER B 1 248 ? 68.828 101.872 5.203 1.00 49.91 246 SER B N 1
ATOM 4090 C CA . SER B 1 248 ? 70.259 101.940 5.487 1.00 50.69 246 SER B CA 1
ATOM 4091 C C . SER B 1 248 ? 71.056 101.927 4.177 1.00 51.16 246 SER B C 1
ATOM 4092 O O . SER B 1 248 ? 70.657 102.569 3.199 1.00 51.36 246 SER B O 1
ATOM 4095 N N . ASP B 1 249 ? 72.168 101.192 4.159 1.00 51.74 247 ASP B N 1
ATOM 4096 C CA . ASP B 1 249 ? 73.054 101.120 3.002 1.00 51.95 247 ASP B CA 1
ATOM 4097 C C . ASP B 1 249 ? 72.786 99.875 2.168 1.00 51.96 247 ASP B C 1
ATOM 4098 O O . ASP B 1 249 ? 72.651 99.959 0.946 1.00 51.98 247 ASP B O 1
ATOM 4103 N N . ASN B 1 250 ? 72.707 98.720 2.827 1.00 51.93 248 ASN B N 1
ATOM 4104 C CA . ASN B 1 250 ? 72.431 97.468 2.123 1.00 51.80 248 ASN B CA 1
ATOM 4105 C C . ASN B 1 250 ? 70.935 97.319 1.880 1.00 51.38 248 ASN B C 1
ATOM 4106 O O . ASN B 1 250 ? 70.188 98.296 1.952 1.00 51.62 248 ASN B O 1
ATOM 4111 N N . GLY B 1 251 ? 70.506 96.104 1.561 1.00 50.83 249 GLY B N 1
ATOM 4112 C CA . GLY B 1 251 ? 69.093 95.783 1.495 1.00 49.98 249 GLY B CA 1
ATOM 4113 C C . GLY B 1 251 ? 68.732 95.133 2.808 1.00 49.40 249 GLY B C 1
ATOM 4114 O O . GLY B 1 251 ? 68.663 93.909 2.899 1.00 49.32 249 GLY B O 1
ATOM 4115 N N . VAL B 1 252 ? 68.535 95.958 3.834 1.00 48.92 250 VAL B N 1
ATOM 4116 C CA . VAL B 1 252 ? 68.213 95.465 5.172 1.00 48.46 250 VAL B CA 1
ATOM 4117 C C . VAL B 1 252 ? 66.703 95.458 5.401 1.00 48.19 250 VAL B C 1
ATOM 4118 O O . VAL B 1 252 ? 66.008 96.417 5.057 1.00 48.21 250 VAL B O 1
ATOM 4122 N N . VAL B 1 253 ? 66.201 94.365 5.966 1.00 47.80 251 VAL B N 1
ATOM 4123 C CA . VAL B 1 253 ? 64.796 94.294 6.370 1.00 47.31 251 VAL B CA 1
ATOM 4124 C C . VAL B 1 253 ? 64.636 94.015 7.866 1.00 46.98 251 VAL B C 1
ATOM 4125 O O . VAL B 1 253 ? 65.538 93.472 8.515 1.00 46.86 251 VAL B O 1
ATOM 4129 N N . ALA B 1 254 ? 63.485 94.414 8.404 1.00 46.73 252 ALA B N 1
ATOM 4130 C 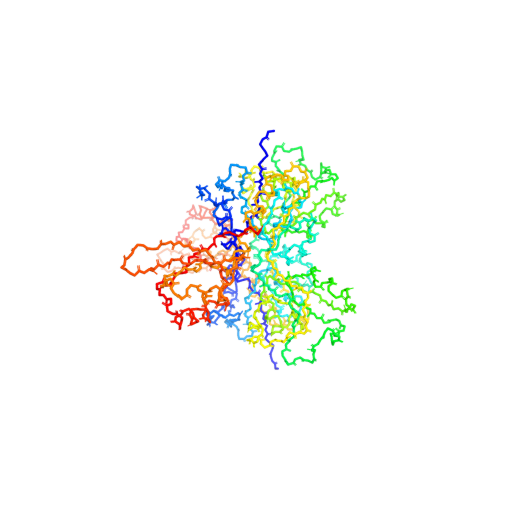CA . ALA B 1 254 ? 63.132 94.150 9.799 1.00 46.22 252 ALA B CA 1
ATOM 4131 C C . ALA B 1 254 ? 62.036 93.102 9.851 1.00 46.13 252 ALA B C 1
ATOM 4132 O O . ALA B 1 254 ? 61.054 93.164 9.095 1.00 45.78 252 ALA B O 1
ATOM 4134 N N . VAL B 1 255 ? 62.235 92.139 10.750 1.00 46.04 253 VAL B N 1
ATOM 4135 C CA . VAL B 1 255 ? 61.397 90.952 10.884 1.00 45.60 253 VAL B CA 1
ATOM 4136 C C . VAL B 1 255 ? 60.971 90.842 12.349 1.00 45.75 253 VAL B C 1
ATOM 4137 O O . VAL B 1 255 ? 61.813 90.989 13.254 1.00 45.56 253 VAL B O 1
ATOM 4141 N N . HIS B 1 256 ? 59.671 90.629 12.585 1.00 45.72 254 HIS B N 1
ATOM 4142 C CA A HIS B 1 256 ? 59.091 90.530 13.944 0.50 45.71 254 HIS B CA 1
ATOM 4143 C CA B HIS B 1 256 ? 59.216 90.398 13.948 0.50 45.62 254 HIS B CA 1
ATOM 4144 C C . HIS B 1 256 ? 58.176 89.307 14.080 1.00 45.72 254 HIS B C 1
ATOM 4145 O O . HIS B 1 256 ? 57.457 88.977 13.134 1.00 46.00 254 HIS B O 1
ATOM 4158 N N . ALA B 1 257 ? 58.160 88.680 15.256 1.00 45.52 255 ALA B N 1
ATOM 4159 C CA . ALA B 1 257 ? 57.278 87.538 15.503 1.00 45.67 255 ALA B CA 1
ATOM 4160 C C . ALA B 1 257 ? 56.985 87.338 16.984 1.00 45.88 255 ALA B C 1
ATOM 4161 O O . ALA B 1 257 ? 57.787 87.718 17.845 1.00 45.39 255 ALA B O 1
ATOM 4163 N N . VAL B 1 258 ? 55.828 86.742 17.273 1.00 46.43 256 VAL B N 1
ATOM 4164 C CA . VAL B 1 258 ? 55.515 86.305 18.629 1.00 47.29 256 VAL B CA 1
ATOM 4165 C C . VAL B 1 258 ? 56.341 85.056 18.908 1.00 47.94 256 VAL B C 1
ATOM 4166 O O . VAL B 1 258 ? 56.343 84.119 18.112 1.00 47.95 256 VAL B O 1
ATOM 4170 N N . VAL B 1 259 ? 57.081 85.066 20.013 1.00 48.69 257 VAL B N 1
ATOM 4171 C CA . VAL B 1 259 ? 57.836 83.886 20.420 1.00 49.57 257 VAL B CA 1
ATOM 4172 C C . VAL B 1 259 ? 57.668 83.628 21.911 1.00 50.16 257 VAL B C 1
ATOM 4173 O O . VAL B 1 259 ? 57.511 84.557 22.710 1.00 49.86 257 VAL B O 1
ATOM 4177 N N . ASP B 1 260 ? 57.689 82.349 22.266 1.00 51.27 258 ASP B N 1
ATOM 4178 C CA . ASP B 1 260 ? 57.613 81.922 23.656 1.00 52.44 258 ASP B CA 1
ATOM 4179 C C . ASP B 1 260 ? 58.992 82.039 24.318 1.00 52.76 258 ASP B C 1
ATOM 4180 O O . ASP B 1 260 ? 60.008 81.765 23.680 1.00 52.56 258 ASP B O 1
ATOM 4185 N N . GLU B 1 261 ? 59.014 82.440 25.591 1.00 53.27 259 GLU B N 1
ATOM 4186 C CA . GLU B 1 261 ? 60.242 82.471 26.398 1.00 54.09 259 GLU B CA 1
ATOM 4187 C C . GLU B 1 261 ? 61.089 81.208 26.252 1.00 54.32 259 GLU B C 1
ATOM 4188 O O . GLU B 1 261 ? 62.325 81.282 26.197 1.00 54.72 259 GLU B O 1
ATOM 4194 N N . LYS B 1 262 ? 60.422 80.056 26.219 1.00 54.16 260 LYS B N 1
ATOM 4195 C CA . LYS B 1 262 ? 61.097 78.773 26.113 1.00 54.30 260 LYS B CA 1
ATOM 4196 C C . LYS B 1 262 ? 62.006 78.717 24.881 1.00 54.04 260 LYS B C 1
ATOM 4197 O O . LYS B 1 262 ? 63.097 78.140 24.936 1.00 54.20 260 LYS B O 1
ATOM 4203 N N . GLU B 1 263 ? 61.554 79.328 23.785 1.00 53.60 261 GLU B N 1
ATOM 4204 C CA . GLU B 1 263 ? 62.250 79.253 22.502 1.00 53.17 261 GLU B CA 1
ATOM 4205 C C . GLU B 1 263 ? 63.382 80.272 22.431 1.00 52.70 261 GLU B C 1
ATOM 4206 O O . GLU B 1 263 ? 64.355 80.058 21.712 1.00 53.08 261 GLU B O 1
ATOM 4212 N N . VAL B 1 264 ? 63.270 81.373 23.174 1.00 52.16 262 VAL B N 1
ATOM 4213 C CA . VAL B 1 264 ? 64.057 82.576 22.842 1.00 51.81 262 VAL B CA 1
ATOM 4214 C C . VAL B 1 264 ? 65.587 82.390 22.780 1.00 51.50 262 VAL B C 1
ATOM 4215 O O . VAL B 1 264 ? 66.237 82.946 21.890 1.00 51.31 262 VAL B O 1
ATOM 4219 N N . PHE B 1 265 ? 66.147 81.615 23.705 1.00 51.02 263 PHE B N 1
ATOM 4220 C CA . PHE B 1 265 ? 67.593 81.414 23.734 1.00 50.88 263 PHE B CA 1
ATOM 4221 C C . PHE B 1 265 ? 68.109 80.683 22.488 1.00 50.93 263 PHE B C 1
ATOM 4222 O O . PHE B 1 265 ? 69.008 81.190 21.798 1.00 50.96 263 PHE B O 1
ATOM 4230 N N . ASN B 1 266 ? 67.540 79.504 22.209 1.00 50.71 264 ASN B N 1
ATOM 4231 C CA . ASN B 1 266 ? 67.891 78.734 21.020 1.00 50.51 264 ASN B CA 1
ATOM 4232 C C . ASN B 1 266 ? 67.709 79.567 19.760 1.00 50.76 264 ASN B C 1
ATOM 4233 O O . ASN B 1 266 ? 68.569 79.569 18.868 1.00 50.59 264 ASN B O 1
ATOM 4241 N N . LEU B 1 267 ? 66.584 80.273 19.712 1.00 50.67 265 LEU B N 1
ATOM 4242 C CA . LEU B 1 267 ? 66.228 81.105 18.583 1.00 51.12 265 LEU B CA 1
ATOM 4243 C C . LEU B 1 267 ? 67.247 82.216 18.345 1.00 51.23 265 LEU B C 1
ATOM 4244 O O . LEU B 1 267 ? 67.704 82.407 17.207 1.00 51.46 265 LEU B O 1
ATOM 4249 N N . ILE B 1 268 ? 67.597 82.944 19.408 1.00 51.04 266 ILE B N 1
ATOM 4250 C CA . ILE B 1 268 ? 68.635 83.977 19.321 1.00 50.85 266 ILE B CA 1
ATOM 4251 C C . ILE B 1 268 ? 69.902 83.408 18.672 1.00 50.65 266 ILE B C 1
ATOM 4252 O O . ILE B 1 268 ? 70.427 83.994 17.723 1.00 50.62 266 ILE B O 1
ATOM 4257 N N . ASN B 1 269 ? 70.360 82.254 19.157 1.00 50.71 267 ASN B N 1
ATOM 4258 C CA . ASN B 1 269 ? 71.537 81.580 18.581 1.00 50.79 267 ASN B CA 1
ATOM 4259 C C . ASN B 1 269 ? 71.367 81.301 17.089 1.00 50.53 267 ASN B C 1
ATOM 4260 O O . ASN B 1 269 ? 72.261 81.577 16.294 1.00 50.67 267 ASN B O 1
ATOM 4265 N N . ARG B 1 270 ? 70.213 80.756 16.716 1.00 50.38 268 ARG B N 1
ATOM 4266 C CA . ARG B 1 270 ? 69.921 80.446 15.322 1.00 50.31 268 ARG B CA 1
ATOM 4267 C C . ARG B 1 270 ? 69.970 81.707 14.459 1.00 49.76 268 ARG B C 1
ATOM 4268 O O . ARG B 1 270 ? 70.618 81.731 13.412 1.00 49.74 268 ARG B O 1
ATOM 4276 N N . LEU B 1 271 ? 69.283 82.751 14.914 1.00 49.26 269 LEU B N 1
ATOM 4277 C CA . LEU B 1 271 ? 69.253 84.038 14.217 1.00 48.76 269 LEU B CA 1
ATOM 4278 C C . LEU B 1 271 ? 70.633 84.674 14.077 1.00 48.37 269 LEU B C 1
ATOM 4279 O O . LEU B 1 271 ? 70.960 85.229 13.024 1.00 48.15 269 LEU B O 1
ATOM 4284 N N . LYS B 1 272 ? 71.441 84.581 15.132 1.00 47.93 270 LYS B N 1
ATOM 4285 C CA . LYS B 1 272 ? 72.802 85.113 15.087 1.00 47.64 270 LYS B CA 1
ATOM 4286 C C . LYS B 1 272 ? 73.664 84.404 14.039 1.00 47.43 270 LYS B C 1
ATOM 4287 O O . LYS B 1 272 ? 74.449 85.047 13.342 1.00 47.46 270 LYS B O 1
ATOM 4293 N N . ALA B 1 273 ? 73.490 83.088 13.921 1.00 47.17 271 ALA B N 1
ATOM 4294 C CA . ALA B 1 273 ? 74.249 82.272 12.975 1.00 46.97 271 ALA B CA 1
ATOM 4295 C C . ALA B 1 273 ? 73.803 82.508 11.537 1.00 46.93 271 ALA B C 1
ATOM 4296 O O . ALA B 1 273 ? 74.520 82.170 10.592 1.00 46.95 271 ALA B O 1
ATOM 4298 N N . VAL B 1 274 ? 72.619 83.092 11.380 1.00 46.79 272 VAL B N 1
ATOM 4299 C CA . VAL B 1 274 ? 72.054 83.366 10.055 1.00 46.68 272 VAL B CA 1
ATOM 4300 C C . VAL B 1 274 ? 72.211 84.846 9.650 1.00 46.36 272 VAL B C 1
ATOM 4301 O O . VAL B 1 274 ? 71.796 85.255 8.561 1.00 46.45 272 VAL B O 1
ATOM 4305 N N . GLY B 1 275 ? 72.838 85.635 10.519 1.00 45.93 273 GLY B N 1
ATOM 4306 C CA . GLY B 1 275 ? 73.212 87.007 10.174 1.00 45.42 273 GLY B CA 1
ATOM 4307 C C . GLY B 1 275 ? 72.309 88.093 10.732 1.00 45.12 273 GLY B C 1
ATOM 4308 O O . GLY B 1 275 ? 72.535 89.279 10.475 1.00 45.13 273 GLY B O 1
ATOM 4309 N N . ALA B 1 276 ? 71.288 87.692 11.490 1.00 44.60 274 ALA B N 1
ATOM 4310 C CA . ALA B 1 276 ? 70.403 88.643 12.170 1.00 44.40 274 ALA B CA 1
ATOM 4311 C C . ALA B 1 276 ? 71.145 89.435 13.251 1.00 44.22 274 ALA B C 1
ATOM 4312 O O . ALA B 1 276 ? 71.946 88.882 14.002 1.00 44.46 274 ALA B O 1
ATOM 4314 N N . ARG B 1 277 ? 70.890 90.736 13.307 1.00 43.90 275 ARG B N 1
ATOM 4315 C CA . ARG B 1 277 ? 71.476 91.586 14.331 1.00 43.71 275 ARG B CA 1
ATOM 4316 C C . ARG B 1 277 ? 70.412 92.530 14.881 1.00 43.22 275 ARG B C 1
ATOM 4317 O O . ARG B 1 277 ? 69.316 92.623 14.319 1.00 43.13 275 ARG B O 1
ATOM 4325 N N . ASP B 1 278 ? 70.740 93.201 15.987 1.00 42.46 276 ASP B N 1
ATOM 4326 C CA . ASP B 1 278 ? 69.849 94.144 16.656 1.00 41.96 276 ASP B CA 1
ATOM 4327 C C . ASP B 1 278 ? 68.537 93.477 17.090 1.00 41.60 276 ASP B C 1
ATOM 4328 O O . ASP B 1 278 ? 67.452 93.865 16.648 1.00 41.50 276 ASP B O 1
ATOM 4333 N N . ILE B 1 279 ? 68.655 92.468 17.953 1.00 41.18 277 ILE B N 1
ATOM 4334 C CA . ILE B 1 279 ? 67.521 91.645 18.359 1.00 40.97 277 ILE B CA 1
ATOM 4335 C C . ILE B 1 279 ? 66.835 92.244 19.579 1.00 41.28 277 ILE B C 1
ATOM 4336 O O . ILE B 1 279 ? 67.465 92.481 20.611 1.00 41.30 277 ILE B O 1
ATOM 4341 N N . LEU B 1 280 ? 65.536 92.484 19.457 1.00 41.24 278 LEU B N 1
ATOM 4342 C CA . LEU B 1 280 ? 64.793 93.128 20.527 1.00 41.21 278 LEU B CA 1
ATOM 4343 C C . LEU B 1 280 ? 63.745 92.195 21.077 1.00 41.32 278 LEU B C 1
ATOM 4344 O O . LEU B 1 280 ? 63.121 91.430 20.332 1.00 41.05 278 LEU B O 1
ATOM 4349 N N . VAL B 1 281 ? 63.571 92.258 22.395 1.00 41.17 279 VAL B N 1
ATOM 4350 C CA . VAL B 1 281 ? 62.490 91.556 23.063 1.00 40.99 279 VAL B CA 1
ATOM 4351 C C . VAL B 1 281 ? 61.594 92.619 23.680 1.00 40.77 279 VAL B C 1
ATOM 4352 O O . VAL B 1 281 ? 62.039 93.419 24.501 1.00 40.57 279 VAL B O 1
ATOM 4356 N N . VAL B 1 282 ? 60.340 92.629 23.244 1.00 40.68 280 VAL B N 1
ATOM 4357 C CA . VAL B 1 282 ? 59.369 93.651 23.608 1.00 40.69 280 VAL B CA 1
ATOM 4358 C C . VAL B 1 282 ? 58.185 92.938 24.255 1.00 40.81 280 VAL B C 1
ATOM 4359 O O . VAL B 1 282 ? 57.742 91.905 23.747 1.00 40.71 280 VAL B O 1
ATOM 4363 N N . PRO B 1 283 ? 57.676 93.477 25.381 1.00 40.86 281 PRO B N 1
ATOM 4364 C CA . PRO B 1 283 ? 56.622 92.793 26.128 1.00 41.08 281 PRO B CA 1
ATOM 4365 C C . PRO B 1 283 ? 55.280 92.816 25.414 1.00 41.14 281 PRO B C 1
ATOM 4366 O O . PRO B 1 283 ? 54.968 93.769 24.692 1.00 41.59 281 PRO B O 1
ATOM 4370 N N . ILE B 1 284 ? 54.496 91.770 25.629 1.00 41.24 282 ILE B N 1
ATOM 4371 C CA . ILE B 1 284 ? 53.117 91.733 25.194 1.00 41.28 282 ILE B CA 1
ATOM 4372 C C . ILE B 1 284 ? 52.264 91.661 26.452 1.00 41.51 282 ILE B C 1
ATOM 4373 O O . ILE B 1 284 ? 52.475 90.801 27.301 1.00 41.62 282 ILE B O 1
ATOM 4378 N N . GLU B 1 285 ? 51.320 92.584 26.579 1.00 41.69 283 GLU B N 1
ATOM 4379 C CA . GLU B 1 285 ? 50.434 92.646 27.735 1.00 41.81 283 GLU B CA 1
ATOM 4380 C C . GLU B 1 285 ? 49.320 91.596 27.626 1.00 42.09 283 GLU B C 1
ATOM 4381 O O . GLU B 1 285 ? 49.039 90.866 28.588 1.00 42.09 283 GLU B O 1
ATOM 4387 N N . ARG B 1 286 ? 48.695 91.528 26.445 1.00 42.02 284 ARG B N 1
ATOM 4388 C CA . ARG B 1 286 ? 47.542 90.660 26.194 1.00 42.02 284 ARG B CA 1
ATOM 4389 C C . ARG B 1 286 ? 47.629 90.001 24.828 1.00 42.20 284 ARG B C 1
ATOM 4390 O O . ARG B 1 286 ? 48.064 90.626 23.864 1.00 42.53 284 ARG B O 1
ATOM 4398 N N . ILE B 1 287 ? 47.216 88.742 24.750 1.00 42.49 285 ILE B N 1
ATOM 4399 C CA . ILE B 1 287 ? 47.026 88.067 23.469 1.00 42.99 285 ILE B CA 1
ATOM 4400 C C . ILE B 1 287 ? 45.618 87.493 23.360 1.00 43.54 285 ILE B C 1
ATOM 4401 O O . ILE B 1 287 ? 45.132 86.861 24.296 1.00 43.91 285 ILE B O 1
ATOM 4406 N N . ILE B 1 288 ? 44.978 87.731 22.216 1.00 44.28 286 ILE B N 1
ATOM 4407 C CA . ILE B 1 288 ? 43.683 87.153 21.876 1.00 44.69 286 ILE B CA 1
ATOM 4408 C C . ILE B 1 288 ? 43.839 86.497 20.510 1.00 45.43 286 ILE B C 1
ATOM 4409 O O . ILE B 1 288 ? 43.912 87.196 19.491 1.00 45.61 286 ILE B O 1
ATOM 4414 N N . PRO B 1 289 ? 43.910 85.151 20.480 1.00 45.71 287 PRO B N 1
ATOM 4415 C CA . PRO B 1 289 ? 44.051 84.373 19.247 1.00 45.79 287 PRO B CA 1
ATOM 4416 C C . PRO B 1 289 ? 42.853 84.529 18.320 1.00 46.03 287 PRO B C 1
ATOM 4417 O O . PRO B 1 289 ? 41.742 84.798 18.779 1.00 46.13 287 PRO B O 1
#

InterPro domains:
  IPR001348 ATP phosphoribosyltransferase HisG [PTHR21403] (2-286)
  IPR011322 Nitrogen regulatory PII-like, alpha/beta [SSF54913] (214-286)
  IPR013115 Histidine biosynthesis HisG, C-terminal [PF08029] (211-284)
  IPR013115 Histidine biosynthesis HisG, C-terminal [TIGR03455] (189-286)
  IPR013820 ATP phosphoribosyltransferase, catalytic domain [PF01634] (51-206)
  IPR013820 ATP phosphoribosyltransferase, catalytic domain [TIGR00070] (3-186)
  IPR015867 Nitrogen regulatory protein PII/ATP phosphoribosyltransferase, C-terminal [G3DSA:3.30.70.120] (214-287)
  IPR018198 ATP phosphoribosyltransferase, conserved site [PS01316] (145-166)
  IPR020621 ATP phosphoribosyltransferase HisG, long form [MF_00079] (2-287)

Secondary structure (DSSP, 8-state):
----EEEEEESSSTTHHHHHHHHHHTT--EES--TT-SEEEESSTTEEEEEE-TTTHHHHHHHTSSSEEEEEHHHHHHHT---EEEEE-S-S-EEEEEEEETTSS--SGGG--TT-EEEES-HHHHHHHHHHTT---EEEE-SS-GGGTTTTTS-SEEEEEESSTHHHHHTTEEEEEEEEEE-EEEEE-HHHHHHSHHHHHHHHHHHHHHHHTTTEEEEEEEEEGGGHHHHHHH---SSS-EEEE--SSS-EEEEEEEEETTTHHHHHHHHHTTT-EEEEEEE-S----/----EEEEEESSSSSHHHHHHHHHHTT--EES----SEEEESSTTEEEEEE-TTTHHHHHHHTS-SEEEEEHHHHHHHT---EEEEE-S-S-EEEEEEEETT-S--SGGG--TT-EEEES-HHHHHHHHHHHT---EEEE-SS-GGGHHHHTS-SEEEEEESSTHHHHHTTEEEEEEEEEE-EEEEE-HHHHHH-HHHHHHHHHHHHHHHTTTTEEEEEEEEEGGGHHHHHHH---SS--EEEE--SSS-EEEEEEEEEHHHHHHHHHHHHHTT-EEEEEEE-S----

Radius of gyration: 33.7 Å; Cα contacts (8 Å, |Δi|>4): 1245; chains: 2; bounding box: 62×62×120 Å

B-factor: mean 50.38, std 7.08, range [23.67, 110.24]

Solvent-accessible surface area: 29403 Å² total

Sequence (577 aa):
AVPKIRIAVPSKGRISEPAIRLLENAGVGLKDTVNRKLFSKTQHPQIEVMFSRAADIPEFVADGAADLGITGYDLIVERGSDVEILEDLKYGRASLVLAAPEDSTIRRGPEDIPRGAVIATEFPGITENYLREHGIDAEVVELTGSTEIAPFIGVADLITDLSSTGTTLRMNHLRVIDTILESSVKLIANRESYATKSGIIEELRTGIRGVIDAEGKRLVMLNIDRKNLDRVRALMPGMTGPTVSEVLSDNGVVAVHHAVVDEKEVFNLINRLKAVGARDILVVPIERIIPAVPKIRIAVPSKGRISEPAIRLLENAGVGLKDTVRKLFSKTQHPQIEVMFSRAADIPEFVADGAADLGITGYDLIVERGSDVEILEDLKYGRASLVLAAPEDSTIRGPEDIPRGAVIATEFPGITENYLREHGIDAEVVELTGSTEIAPFIGVADLITDLSSTGTTLRMNHLRVIDTILESSVKLIANRESYATKSGIIEELRTGIRGVIDAEGKRLVMLNIDRKNLDRVRALMPGMTGPTVSEVLSDNGVVAVHHAVVDEKEVFNLINRLKAVGARDILVVPIERIIP

Foldseek 3Di:
DAAAFEEEAEDDDDRHVVVQVLCVLLQWHFDPDDPVDQKTHTSDNRYIYGHDHQLCRLVCQLVVVGFKYKHKPLSNVLVVRDWAFQDFQPDPKKFWFKKFQQPDPQQAPVPDDQEFEEEECRVSLVVVLCVVVVHRYHYHYDPDPSLCCVVVVNGRMYIDIGPDCVVVVVSRMDGRGTSDIMGITMIGHPVSCVVNVVVVVSSVQSSVFQSVQPQKWKKKWKAAPVLVVLVQVLACADPTWDWAADPDDGRIIMTIHIDGNVRVVVSVVSCVVSGIDDIDTHGDSGDDD/DQAAFEEEAEPDDPRHVVVQVLCVLLQWHFDPVPVDQKTHTSDPRYIYGHDHQLCRLVCFQVVVGFKYKHKPLSNVLVVRDWAFQDFLADPKKFFFKKAALPDPQQAPVPQDAAFEEEEQRQSLVVVLCVVVVHHYHYDYDPDDSLCCVVVPNGRIYIDIGPDCVSCVVSRMDTHGTSDIMTITMIGHPVSCVVPVPVVVSSSQSSQFQSVQVQKWKKKWKAAPVLVVQLQVLAQAPNTWDWDFDDDDGRMIMIIHIDGNVSPPVSVVSCVVSGIDDMDTHGDSGDDD

Organism: Methanothermobacter thermautotrophicus (strain ATCC 29096 / DSM 1053 / JCM 10044 / NBRC 100330 / Delta H) (NCBI:txid187420)

Nearest PDB structures (foldseek):
  2vd3-assembly1_A  TM=1.003E+00  e=2.799E-66  Methanothermobacter thermautotrophicus str. Delta H
  2vd3-assembly1_B  TM=9.978E-01  e=7.740E-61  Methanothermobacter thermautotrophicus str. Delta H
  4yb6-assembly1_A  TM=9.155E-01  e=1.534E-34  Campylobacter jejuni RM1221
  4yb6-assembly1_E  TM=9.157E-01  e=9.772E-34  Campylobacter jejuni RM1221
  7dah-assembly1_B-2  TM=7.999E-01  e=1.610E-30  Vibrio cholerae M66-2